Protein AF-A0A8H3Z2B2-F1 (afdb_monomer)

Sequence (474 aa):
MAYKPALVVVDFQDDFCPPTGSLAVTDGRAIAPTVNALLSLPFILKIATKDWHPRDHISFASNHPPPNNTPFTSVITIKNPLNPLEEQTTRLWPDHCIQDTKGAELVPEMDQSKIDVVIKKGMDKRVEMYSAFADPFLEPSVSKSRLEAILKEKGITHVFCVGLAMDYCVKATALDAAKAGFKTYVVSEGTKAVDASAWSAVEADLKREGVQMIGLDSTEVDEFEFRVCPAFREKPQPKEETSEEPVKMMGEGSDLQDDPTIEITRINGTHILLYNKFCISKSQLMIVTANSYHRQYDPLDGDDLEAARIVLCSLTSPHFIFFNGGVTAGASRKHKHLQVLRTPKDSTNLLVNKHTTKEFPKLPYKYFSVDFADQAQPSKELLLKTYQNLLGRCEGLVSGKQGESVPHDVILTKHWMVVIPRSKRNFEGSSDVNAAGMVGMIWLKHDEEVDKWKELGPARVLRQLGVSNGNETG

InterPro domains:
  IPR000868 Isochorismatase-like domain [PF00857] (6-214)
  IPR019200 ATP adenylyltransferase, C-terminal [PF09830] (361-467)
  IPR036265 HIT-like superfamily [SSF54197] (260-344)
  IPR036380 Isochorismatase-like superfamily [G3DSA:3.40.50.850] (2-220)
  IPR036380 Isochorismatase-like superfamily [SSF52499] (4-218)
  IPR045759 Ap4A phosphorylase 1/2, N-terminal domain [PF19327] (223-347)
  IPR052347 Isochorismatase Family Nicotinamidases [PTHR11080] (4-219)

Organism: Venturia inaequalis (NCBI:txid5025)

Nearest PDB structures (foldseek):
  3r2j-assembly2_C  TM=9.648E-01  e=4.404E-21  Leishmania infantum
  3v8e-assembly5_E  TM=9.233E-01  e=2.022E-21  Saccharomyces cerevisiae S288C
  2h0r-assembly1_A  TM=9.171E-01  e=4.148E-21  Saccharomyces cerevisiae
  3hb7-assembly1_B  TM=8.803E-01  e=8.513E-12  Alkaliphilus metalliredigens QYMF
  3hb7-assembly4_D  TM=8.445E-01  e=4.149E-12  Alkaliphilus metalliredigens QYMF

Mean predicted aligned error: 13.83 Å

Secondary structure (DSSP, 8-state):
----EEEEEE--BGGGSTTT-TTPPTTGGGGHHHHHHHHHS--SEEEEEEE-B-TT-TTBGGGS-TTS--TTT-EEEEEPSS-TT-EEEEE-B-S-SBTTSGGGSBPTTS-GGG-SEEEEE---TTS---SSSB-S--TT-S-B-SHHHHHHHTT--EEEEEEE-IIIIIHHHHHHHHHTT-EEEEEEEEEE-SSGGGHHHHHHHHHHTTPEEE-TTSTTTS--EEEE-GGGSS-------S-SSPPPBSSTT--SB--TTSEEEEETTTEEEEE-TT-SSTT-EEEEESSTT-BTTSPP-HHHHHHHHHHHHH-SS-EEEEEEESGGGT---SB-EEEEEEPPTT-TTSGGG---SS-----SB--EEEE-TT-SS--HHHHHHHHHHHHHTTBTTBPPPTTSPPSEEEEE-SSEEEEEEBS-S--TT-PPP-HHHHTTEEEES-HHHHHHHHHH-HHHHHHHHB-B------

Solvent-accessible surface area (backbone atoms only — not comparable to full-atom values): 25687 Å² total; per-residue (Å²): 131,75,92,30,42,28,39,37,37,25,34,52,22,32,10,37,16,64,95,80,22,64,57,45,20,74,71,39,63,72,21,33,68,46,47,39,54,56,58,71,45,91,52,81,40,33,33,37,37,29,53,36,19,48,92,74,22,64,43,25,12,87,73,40,65,80,87,60,31,40,52,87,71,24,64,48,75,43,51,39,94,81,27,76,91,43,70,47,77,42,68,19,30,57,72,51,20,34,62,98,40,72,38,34,34,67,40,84,77,44,65,64,90,58,48,76,44,78,47,71,33,38,58,56,38,78,51,64,35,59,22,60,45,35,26,88,49,78,74,58,52,88,49,69,47,61,50,63,58,53,41,55,75,71,55,49,40,31,40,37,35,29,27,33,30,38,76,44,28,33,41,41,30,41,53,51,41,28,74,74,69,30,53,25,34,35,34,56,66,21,42,39,33,75,56,71,87,48,49,70,59,47,54,53,51,37,49,73,64,66,28,44,81,39,55,80,88,31,42,89,72,60,88,73,48,78,44,70,38,61,77,62,66,57,72,84,59,82,68,87,56,94,58,96,68,80,86,53,46,66,35,75,78,32,80,44,71,56,54,77,89,40,53,74,46,73,40,95,82,53,28,36,35,28,54,42,91,84,48,96,44,102,75,25,30,31,44,30,51,60,58,26,76,45,39,25,29,53,71,87,47,54,66,56,50,37,46,52,48,53,53,57,71,70,46,89,66,68,50,37,35,36,31,30,25,22,60,40,11,34,36,89,60,53,39,28,54,36,38,36,39,68,46,60,88,85,45,70,84,30,62,80,51,54,87,65,84,87,76,78,79,88,60,66,29,44,69,38,73,48,71,55,49,92,40,71,70,72,51,47,66,55,50,39,54,48,50,53,54,40,52,57,69,34,56,87,73,42,86,52,54,93,97,42,45,54,26,21,21,34,42,39,46,58,37,35,41,40,34,31,37,24,65,27,22,51,58,93,96,54,58,60,41,31,38,59,27,72,48,34,50,34,61,33,46,45,70,68,53,54,51,52,38,62,73,68,17,53,46,56,51,48,22,63,24,24,36,62,65,75,73,81,82,135

Radius of gyration: 28.65 Å; Cα contacts (8 Å, |Δi|>4): 1013; chains: 1; bounding box: 78×40×82 Å

pLDDT: mean 88.06, std 13.84, range [28.42, 98.81]

Foldseek 3Di:
DDAAEEEEAEAQFQLCDPDPRQLHFVCQVQLLVVLQVLLPAPHLAYEYEWEEEAPCAPQALVNDDPPQRDAPPHKDKAADPVHNVDIDIDGHHHDALYHPDRRRDRDPSHPCVSHPYYKYDSYPRRFDDLASAFTPDVVPTPDGICVLVVCVVSVHQEYEYAHDALLTNRLNNQLVCLVSRHQYEYAPSRHHHSDPVCVVVSCVVCVVSNYYYDHCLFLSSDDFAEDADQLVVDDDDPPPPVDPDDFDALDPQFPHGDDVVFWDDDDPVQWTKGADPSDPDRRKIKTFGSPQPDFLQAADDLSNVNSLLVVQVPDPAWKKKKGWRDVLQPDPTTGHMIMIDGQDPPCCRFQSNDPDDDDGDDQQFDKDKDWPHPQLGDHSVRRRVRSVVRQVVLPPLEDDDVPGRQGWMWMDHSTMIMIFGFHGQFPPPFHGQHNSVLRRHHYGNDPVNVVVCVVCRVSNRSCNGTGGPDDDDD

Structure (mmCIF, N/CA/C/O backbone):
data_AF-A0A8H3Z2B2-F1
#
_entry.id   AF-A0A8H3Z2B2-F1
#
loop_
_atom_site.group_PDB
_atom_site.id
_atom_site.type_symbol
_atom_site.label_atom_id
_atom_site.label_alt_id
_atom_site.label_comp_id
_atom_site.label_asym_id
_atom_site.label_entity_id
_atom_site.label_seq_id
_atom_site.pdbx_PDB_ins_code
_atom_site.Cartn_x
_atom_site.Cartn_y
_atom_site.Cartn_z
_atom_site.occupancy
_atom_site.B_iso_or_equiv
_atom_site.auth_seq_id
_atom_site.auth_comp_id
_atom_site.auth_asym_id
_atom_site.auth_atom_id
_atom_site.pdbx_PDB_model_num
ATOM 1 N N . MET A 1 1 ? -14.251 8.085 -11.762 1.00 48.53 1 MET A N 1
ATOM 2 C CA . MET A 1 1 ? -14.398 6.610 -11.845 1.00 48.53 1 MET A CA 1
ATOM 3 C C . MET A 1 1 ? -13.982 5.995 -10.516 1.00 48.53 1 MET A C 1
ATOM 5 O O . MET A 1 1 ? -13.206 6.625 -9.808 1.00 48.53 1 MET A O 1
ATOM 9 N N . ALA A 1 2 ? -14.485 4.807 -10.165 1.00 66.19 2 ALA A N 1
ATOM 10 C CA . ALA A 1 2 ? -14.041 4.094 -8.964 1.00 66.19 2 ALA A CA 1
ATOM 11 C C . ALA A 1 2 ? -12.543 3.734 -9.052 1.00 66.19 2 ALA A C 1
ATOM 13 O O . ALA A 1 2 ? -12.037 3.426 -10.134 1.00 66.19 2 ALA A O 1
ATOM 14 N N . TYR A 1 3 ? -11.840 3.795 -7.921 1.00 74.38 3 TYR A N 1
ATOM 15 C CA . TYR A 1 3 ? -10.429 3.421 -7.823 1.00 74.38 3 TYR A CA 1
ATOM 16 C C . TYR A 1 3 ? -10.264 1.926 -8.135 1.00 74.38 3 TYR A C 1
ATOM 18 O O . TYR A 1 3 ? -10.911 1.084 -7.517 1.00 74.38 3 TYR A O 1
ATOM 26 N N . LYS A 1 4 ? -9.447 1.616 -9.143 1.00 78.31 4 LYS A N 1
ATOM 27 C CA . LYS A 1 4 ? -9.146 0.263 -9.621 1.00 78.31 4 LYS A CA 1
ATOM 28 C C . LYS A 1 4 ? -7.664 0.213 -9.990 1.00 78.31 4 LYS A C 1
ATOM 30 O O . LYS A 1 4 ? -7.321 0.632 -11.099 1.00 78.31 4 LYS A O 1
ATOM 35 N N . PRO A 1 5 ? -6.791 -0.199 -9.061 1.00 87.12 5 PRO A N 1
ATOM 36 C CA . PRO A 1 5 ? -5.353 -0.120 -9.258 1.00 87.12 5 PRO A CA 1
ATOM 37 C C . PRO A 1 5 ? -4.788 -1.379 -9.921 1.00 87.12 5 PRO A C 1
ATOM 39 O O . PRO A 1 5 ? -5.235 -2.496 -9.647 1.00 87.12 5 PRO A O 1
ATOM 42 N N . ALA A 1 6 ? -3.766 -1.190 -10.750 1.00 96.50 6 ALA A N 1
ATOM 43 C CA . ALA A 1 6 ? -2.903 -2.250 -11.252 1.00 96.50 6 ALA A CA 1
ATOM 44 C C . ALA A 1 6 ? -1.445 -1.988 -10.869 1.00 96.50 6 ALA A C 1
ATOM 46 O O . ALA A 1 6 ? -1.002 -0.838 -10.869 1.00 96.50 6 ALA A O 1
ATOM 47 N N . LEU A 1 7 ? -0.705 -3.059 -10.596 1.00 98.38 7 LEU A N 1
ATOM 48 C CA . LEU A 1 7 ? 0.743 -3.037 -10.416 1.00 98.38 7 LEU A CA 1
ATOM 49 C C . LEU A 1 7 ? 1.412 -3.584 -11.677 1.00 98.38 7 LEU A C 1
ATOM 51 O O . LEU A 1 7 ? 1.053 -4.664 -12.148 1.00 98.38 7 LEU A O 1
ATOM 55 N N . VAL A 1 8 ? 2.396 -2.860 -12.197 1.00 98.81 8 VAL A N 1
ATOM 56 C CA . VAL A 1 8 ? 3.234 -3.266 -13.326 1.00 98.81 8 VAL A CA 1
ATOM 57 C C . VAL A 1 8 ? 4.678 -3.350 -12.838 1.00 98.81 8 VAL A C 1
ATOM 59 O O . VAL A 1 8 ? 5.310 -2.332 -12.553 1.00 98.81 8 VAL A O 1
ATOM 62 N N . VAL A 1 9 ? 5.188 -4.575 -12.721 1.00 98.81 9 VAL A N 1
ATOM 63 C CA . VAL A 1 9 ? 6.592 -4.860 -12.414 1.00 98.81 9 VAL A CA 1
ATOM 64 C C . VAL A 1 9 ? 7.359 -4.936 -13.727 1.00 98.81 9 VAL A C 1
ATOM 66 O O . VAL A 1 9 ? 7.227 -5.897 -14.486 1.00 98.81 9 VAL A O 1
ATOM 69 N N . VAL A 1 10 ? 8.126 -3.892 -14.007 1.00 98.81 10 VAL A N 1
ATOM 70 C CA . VAL A 1 10 ? 8.824 -3.689 -15.269 1.00 98.81 10 VAL A CA 1
ATOM 71 C C . VAL A 1 10 ? 10.164 -4.416 -15.253 1.00 98.81 10 VAL A C 1
ATOM 73 O O . VAL A 1 10 ? 11.015 -4.124 -14.421 1.00 98.81 10 VAL A O 1
ATOM 76 N N . ASP A 1 11 ? 10.326 -5.378 -16.156 1.00 98.38 11 ASP A N 1
ATOM 77 C CA . ASP A 1 11 ? 11.598 -5.999 -16.550 1.00 98.38 11 ASP A CA 1
ATOM 78 C C . ASP A 1 11 ? 12.517 -6.404 -15.382 1.00 98.38 11 ASP A C 1
ATOM 80 O O . ASP A 1 11 ? 13.736 -6.248 -15.431 1.00 98.38 11 ASP A O 1
ATOM 84 N N . PHE A 1 12 ? 11.952 -6.954 -14.301 1.00 98.31 12 PHE A N 1
ATOM 85 C CA . PHE A 1 12 ? 12.751 -7.425 -13.166 1.00 98.31 12 PHE A CA 1
ATOM 86 C C . PHE A 1 12 ? 13.373 -8.798 -13.475 1.00 98.31 12 PHE A C 1
ATOM 88 O O . PHE A 1 12 ? 12.944 -9.837 -12.965 1.00 98.31 12 PHE A O 1
ATOM 95 N N . GLN A 1 13 ? 14.341 -8.790 -14.395 1.00 98.50 13 GLN A N 1
ATOM 96 C CA . GLN A 1 13 ? 14.963 -9.965 -15.008 1.00 98.50 13 GLN A CA 1
ATOM 97 C C . GLN A 1 13 ? 16.426 -10.147 -14.587 1.00 98.50 13 GLN A C 1
ATOM 99 O O . GLN A 1 13 ? 17.079 -9.211 -14.116 1.00 98.50 13 GLN A O 1
ATOM 104 N N . ASP A 1 14 ? 16.938 -11.366 -14.771 1.00 97.81 14 ASP A N 1
ATOM 105 C CA . ASP A 1 14 ? 18.294 -11.761 -14.371 1.00 97.81 14 ASP A CA 1
ATOM 106 C C . ASP A 1 14 ? 19.390 -10.914 -15.047 1.00 97.81 14 ASP A C 1
ATOM 108 O O . ASP A 1 14 ? 20.342 -10.524 -14.370 1.00 97.81 14 ASP A O 1
ATOM 112 N N . ASP A 1 15 ? 19.259 -10.567 -16.335 1.00 98.25 15 ASP A N 1
ATOM 113 C CA . ASP A 1 15 ? 20.273 -9.771 -17.049 1.00 98.25 15 ASP A CA 1
ATOM 114 C C . ASP A 1 15 ? 20.397 -8.330 -16.550 1.00 98.25 15 ASP A C 1
ATOM 116 O O . ASP A 1 15 ? 21.468 -7.735 -16.667 1.00 98.25 15 ASP A O 1
ATOM 120 N N . PHE A 1 16 ? 19.351 -7.795 -15.922 1.00 98.12 16 PHE A N 1
ATOM 121 C CA . PHE A 1 16 ? 19.383 -6.476 -15.290 1.00 98.12 16 PHE A CA 1
ATOM 122 C C . PHE A 1 16 ? 19.905 -6.514 -13.853 1.00 98.12 16 PHE A C 1
ATOM 124 O O . PHE A 1 16 ? 19.985 -5.474 -13.196 1.00 98.12 16 PHE A O 1
ATOM 131 N N . CYS A 1 17 ? 20.285 -7.686 -13.340 1.00 96.81 17 CYS A N 1
ATOM 132 C CA . CYS A 1 17 ? 20.610 -7.874 -11.935 1.00 96.81 17 CYS A CA 1
ATOM 133 C C . CYS A 1 17 ? 22.040 -8.404 -11.716 1.00 96.81 17 CYS A C 1
ATOM 135 O O . CYS A 1 17 ? 22.449 -9.398 -12.324 1.00 96.81 17 CYS A O 1
ATOM 137 N N . PRO A 1 18 ? 22.812 -7.823 -10.776 1.00 92.19 18 PRO A N 1
ATOM 138 C CA . PRO A 1 18 ? 24.098 -8.386 -10.382 1.00 92.19 18 PRO A CA 1
ATOM 139 C C . PRO A 1 18 ? 23.914 -9.751 -9.686 1.00 92.19 18 PRO A C 1
ATOM 141 O O . PRO A 1 18 ? 22.824 -10.054 -9.197 1.00 92.19 18 PRO A O 1
ATOM 144 N N . PRO A 1 19 ? 24.964 -10.587 -9.595 1.00 90.62 19 PRO A N 1
ATOM 145 C CA . PRO A 1 19 ? 26.317 -10.339 -10.097 1.00 90.62 19 PRO A CA 1
ATOM 146 C C . PRO A 1 19 ? 26.549 -10.791 -11.547 1.00 90.62 19 PRO A C 1
ATOM 148 O O . PRO A 1 19 ? 27.609 -10.510 -12.092 1.00 90.62 19 PRO A O 1
ATOM 151 N N . THR A 1 20 ? 25.608 -11.517 -12.160 1.00 89.88 20 THR A N 1
ATOM 152 C CA . THR A 1 20 ? 25.831 -12.195 -13.452 1.00 89.88 20 THR A CA 1
ATOM 153 C C . THR A 1 20 ? 25.128 -11.557 -14.644 1.00 89.88 20 THR A C 1
ATOM 155 O O . THR A 1 20 ? 25.368 -12.004 -15.761 1.00 89.88 20 THR A O 1
ATOM 158 N N . GLY A 1 21 ? 24.245 -10.580 -14.432 1.00 95.69 21 GLY A N 1
ATOM 159 C CA . GLY A 1 21 ? 23.485 -9.974 -15.518 1.00 95.69 21 GLY A CA 1
ATOM 160 C C . GLY A 1 21 ? 24.352 -9.174 -16.491 1.00 95.69 21 GLY A C 1
ATOM 161 O O . GLY A 1 21 ? 25.224 -8.409 -16.069 1.00 95.69 21 GLY A O 1
ATOM 162 N N . SER A 1 22 ? 24.122 -9.345 -17.795 1.00 96.75 22 SER A N 1
ATOM 163 C CA . SER A 1 22 ? 24.912 -8.681 -18.845 1.00 96.75 22 SER A CA 1
ATOM 164 C C . SER A 1 22 ? 24.684 -7.168 -18.938 1.00 96.75 22 SER A C 1
ATOM 166 O O . SER A 1 22 ? 25.553 -6.447 -19.434 1.00 96.75 22 SER A O 1
ATOM 168 N N . LEU A 1 23 ? 23.551 -6.681 -18.426 1.00 96.69 23 LEU A N 1
ATOM 169 C CA . LEU A 1 23 ? 23.176 -5.272 -18.321 1.00 96.69 23 LEU A CA 1
ATOM 170 C C . LEU A 1 23 ? 22.793 -4.935 -16.868 1.00 96.69 23 LEU A C 1
ATOM 172 O O . LEU A 1 23 ? 21.789 -4.279 -16.598 1.00 96.69 23 LEU A O 1
ATOM 176 N N . ALA A 1 24 ? 23.585 -5.428 -15.913 1.00 95.94 24 ALA A N 1
ATOM 177 C CA . ALA A 1 24 ? 23.285 -5.301 -14.494 1.00 95.94 24 ALA A CA 1
ATOM 178 C C . ALA A 1 24 ? 23.166 -3.837 -14.036 1.00 95.94 24 ALA A C 1
ATOM 180 O O . ALA A 1 24 ? 24.108 -3.049 -14.132 1.00 95.94 24 ALA A O 1
ATOM 181 N N . VAL A 1 25 ? 22.014 -3.510 -13.453 1.00 95.69 25 VAL A N 1
ATOM 182 C CA . VAL A 1 25 ? 21.770 -2.267 -12.727 1.00 95.69 25 VAL A CA 1
ATOM 183 C C . VAL A 1 25 ? 22.363 -2.394 -11.326 1.00 95.69 25 VAL A C 1
ATOM 185 O O . VAL A 1 25 ? 22.123 -3.386 -10.630 1.00 95.69 25 VAL A O 1
ATOM 188 N N . THR A 1 26 ? 23.122 -1.389 -10.886 1.00 93.25 26 THR A N 1
ATOM 189 C CA . THR A 1 26 ? 23.714 -1.364 -9.540 1.00 93.25 26 THR A CA 1
ATOM 190 C C . THR A 1 26 ? 22.639 -1.577 -8.472 1.00 93.25 26 THR A C 1
ATOM 192 O O . THR A 1 26 ? 21.623 -0.882 -8.449 1.00 93.25 26 THR A O 1
ATOM 195 N N . ASP A 1 27 ? 22.856 -2.566 -7.601 1.00 92.12 27 ASP A N 1
ATOM 196 C CA . ASP A 1 27 ? 21.912 -3.007 -6.564 1.00 92.12 27 ASP A CA 1
ATOM 197 C C . ASP A 1 27 ? 20.507 -3.377 -7.078 1.00 92.12 27 ASP A C 1
ATOM 199 O O . ASP A 1 27 ? 19.537 -3.331 -6.321 1.00 92.12 27 ASP A O 1
ATOM 203 N N . GLY A 1 28 ? 20.374 -3.789 -8.345 1.00 93.56 28 GLY A N 1
ATOM 204 C CA . GLY A 1 28 ? 19.081 -4.095 -8.970 1.00 93.56 28 GLY A CA 1
ATOM 205 C C . GLY A 1 28 ? 18.236 -5.108 -8.189 1.00 93.56 28 GLY A C 1
ATOM 206 O O . GLY A 1 28 ? 17.037 -4.911 -8.030 1.00 93.56 28 GLY A O 1
ATOM 207 N N . ARG A 1 29 ? 18.852 -6.139 -7.588 1.00 95.75 29 ARG A N 1
ATOM 208 C CA . ARG A 1 29 ? 18.136 -7.140 -6.765 1.00 95.75 29 ARG A CA 1
ATOM 209 C C . ARG A 1 29 ? 17.575 -6.583 -5.454 1.00 95.75 29 ARG A C 1
ATOM 211 O O . ARG A 1 29 ? 16.653 -7.172 -4.894 1.00 95.75 29 ARG A O 1
ATOM 218 N N . ALA A 1 30 ? 18.092 -5.457 -4.960 1.00 92.62 30 ALA A N 1
ATOM 219 C CA . ALA A 1 30 ? 17.676 -4.883 -3.680 1.00 92.62 30 ALA A CA 1
ATOM 220 C C . ALA A 1 30 ? 16.220 -4.387 -3.684 1.00 92.62 30 ALA A C 1
ATOM 222 O O . ALA A 1 30 ? 15.661 -4.157 -2.615 1.00 92.62 30 ALA A O 1
ATOM 223 N N . ILE A 1 31 ? 15.585 -4.259 -4.857 1.00 95.50 31 ILE A N 1
ATOM 224 C CA . ILE A 1 31 ? 14.167 -3.886 -4.964 1.00 95.50 31 ILE A CA 1
ATOM 225 C C . ILE A 1 31 ? 13.216 -5.052 -4.648 1.00 95.50 31 ILE A C 1
ATOM 227 O O . ILE A 1 31 ? 12.028 -4.813 -4.434 1.00 95.50 31 ILE A O 1
ATO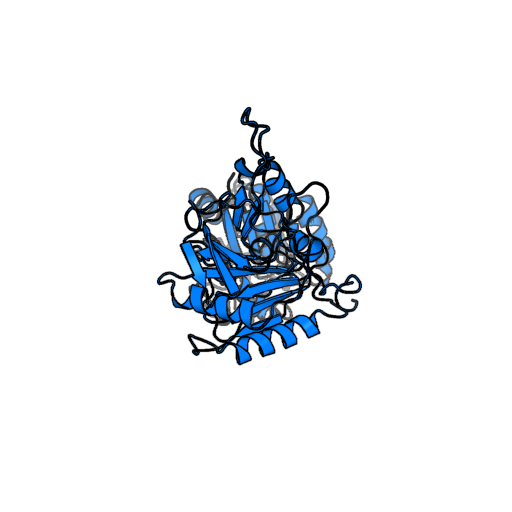M 231 N N . ALA A 1 32 ? 13.698 -6.303 -4.598 1.00 94.50 32 ALA A N 1
ATOM 232 C CA . ALA A 1 32 ? 12.845 -7.485 -4.432 1.00 94.50 32 ALA A CA 1
ATOM 233 C C . ALA A 1 32 ? 11.934 -7.441 -3.189 1.00 94.50 32 ALA A C 1
ATOM 235 O O . ALA A 1 32 ? 10.745 -7.731 -3.339 1.00 94.50 32 ALA A O 1
ATOM 236 N N . PRO A 1 33 ? 12.397 -7.031 -1.987 1.00 84.19 33 PRO A N 1
ATOM 237 C CA . PRO A 1 33 ? 11.516 -6.907 -0.826 1.00 84.19 33 PRO A CA 1
ATOM 238 C C . PRO A 1 33 ? 10.364 -5.921 -1.056 1.00 84.19 33 PRO A C 1
ATOM 240 O O . PRO A 1 33 ? 9.224 -6.227 -0.712 1.00 84.19 33 PRO A O 1
ATOM 243 N N . THR A 1 34 ? 10.637 -4.773 -1.682 1.00 82.00 34 THR A N 1
ATOM 244 C CA . THR A 1 34 ? 9.619 -3.763 -2.011 1.00 82.00 34 THR A CA 1
ATOM 245 C C . THR A 1 34 ? 8.634 -4.285 -3.053 1.00 82.00 34 THR A C 1
ATOM 247 O O . THR A 1 34 ? 7.423 -4.176 -2.868 1.00 82.00 34 THR A O 1
ATOM 250 N N . VAL A 1 35 ? 9.136 -4.895 -4.130 1.00 93.62 35 VAL A N 1
ATOM 251 C CA . VAL A 1 35 ? 8.299 -5.495 -5.180 1.00 93.62 35 VAL A CA 1
ATOM 252 C C . VAL A 1 35 ? 7.391 -6.573 -4.588 1.00 93.62 35 VAL A C 1
ATOM 254 O O . VAL A 1 35 ? 6.190 -6.564 -4.845 1.00 93.62 35 VAL A O 1
ATOM 257 N N . ASN A 1 36 ? 7.915 -7.450 -3.730 1.00 88.19 36 ASN A N 1
ATOM 258 C CA . ASN A 1 36 ? 7.120 -8.488 -3.072 1.00 88.19 36 ASN A CA 1
ATOM 259 C C . ASN A 1 36 ? 6.098 -7.912 -2.087 1.00 88.19 36 ASN A C 1
ATOM 261 O O . ASN A 1 36 ? 4.973 -8.411 -2.014 1.00 88.19 36 ASN A O 1
ATOM 265 N N . ALA A 1 37 ? 6.446 -6.843 -1.364 1.00 72.50 37 ALA A N 1
ATOM 266 C CA . ALA A 1 37 ? 5.492 -6.140 -0.515 1.00 72.50 37 ALA A CA 1
ATOM 267 C C . ALA A 1 37 ? 4.318 -5.606 -1.348 1.00 72.50 37 ALA A C 1
ATOM 269 O O . ALA A 1 37 ? 3.168 -5.873 -1.009 1.00 72.50 37 ALA A O 1
ATOM 270 N N . LEU A 1 38 ? 4.587 -4.959 -2.484 1.00 78.00 38 LEU A N 1
ATOM 271 C CA . LEU A 1 38 ? 3.549 -4.479 -3.402 1.00 78.00 38 LEU A CA 1
ATOM 272 C C . LEU A 1 38 ? 2.744 -5.629 -4.028 1.00 78.00 38 LEU A C 1
ATOM 274 O O . LEU A 1 38 ? 1.522 -5.548 -4.115 1.00 78.00 38 LEU A O 1
ATOM 278 N N . LEU A 1 39 ? 3.384 -6.736 -4.409 1.00 83.44 39 LEU A N 1
ATOM 279 C CA . LEU A 1 39 ? 2.694 -7.927 -4.924 1.00 83.44 39 LEU A CA 1
ATOM 280 C C . LEU A 1 39 ? 1.762 -8.570 -3.889 1.00 83.44 39 LEU A C 1
ATOM 282 O O . LEU A 1 39 ? 0.787 -9.226 -4.268 1.00 83.44 39 LEU A O 1
ATOM 286 N N . SER A 1 40 ? 2.018 -8.377 -2.594 1.00 78.56 40 SER A N 1
ATOM 287 C CA . SER A 1 40 ? 1.126 -8.832 -1.523 1.00 78.56 40 SER A CA 1
ATOM 288 C C . SER A 1 40 ? -0.134 -7.970 -1.376 1.00 78.56 40 SER A C 1
ATOM 290 O O . SER A 1 40 ? -1.130 -8.440 -0.825 1.00 78.56 40 SER A O 1
ATOM 292 N N . LEU A 1 41 ? -0.125 -6.748 -1.920 1.00 70.69 41 LEU A N 1
ATOM 293 C CA . LEU A 1 41 ? -1.249 -5.823 -1.848 1.00 70.69 41 LEU A CA 1
ATOM 294 C C . LEU A 1 41 ? -2.377 -6.210 -2.823 1.00 70.69 41 LEU A C 1
ATOM 296 O O . LEU A 1 41 ? -2.146 -6.883 -3.836 1.00 70.69 41 LEU A O 1
ATOM 300 N N . PRO A 1 42 ? -3.618 -5.800 -2.537 1.00 73.06 42 PRO A N 1
ATOM 301 C CA . PRO A 1 42 ? -4.826 -6.168 -3.285 1.00 73.06 42 PRO A CA 1
ATOM 302 C C . PRO A 1 42 ? -5.015 -5.380 -4.598 1.00 73.06 42 PRO A C 1
ATOM 304 O O . PRO A 1 42 ? -6.096 -4.879 -4.900 1.00 73.06 42 PRO A O 1
ATOM 307 N N . PHE A 1 43 ? -3.975 -5.293 -5.430 1.00 77.06 43 PHE A N 1
ATOM 308 C CA . PHE A 1 43 ? -4.131 -4.793 -6.797 1.00 77.06 43 PHE A CA 1
ATOM 309 C C . PHE A 1 43 ? -5.135 -5.652 -7.576 1.00 77.06 43 PHE A C 1
ATOM 311 O O . PHE A 1 43 ? -5.078 -6.880 -7.516 1.00 77.06 43 PHE A O 1
ATOM 318 N N . ILE A 1 44 ? -6.021 -5.005 -8.341 1.00 82.31 44 ILE A N 1
ATOM 319 C CA . ILE A 1 44 ? -7.011 -5.683 -9.199 1.00 82.31 44 ILE A CA 1
ATOM 320 C C . ILE A 1 44 ? -6.317 -6.495 -10.294 1.00 82.31 44 ILE A C 1
ATOM 322 O O . ILE A 1 44 ? -6.873 -7.473 -10.794 1.00 82.31 44 ILE A O 1
ATOM 326 N N . LEU A 1 45 ? -5.122 -6.055 -10.688 1.00 92.81 45 LEU A N 1
ATOM 327 C CA . LEU A 1 45 ? -4.309 -6.708 -11.693 1.00 92.81 45 LEU A CA 1
ATOM 328 C C . LEU A 1 45 ? -2.820 -6.509 -11.391 1.00 92.81 45 LEU A C 1
ATOM 330 O O . LEU A 1 45 ? -2.380 -5.382 -11.151 1.00 92.81 45 LEU A O 1
ATOM 334 N N . LYS A 1 46 ? -2.046 -7.591 -11.438 1.00 97.50 46 LYS A N 1
ATOM 335 C CA . LYS A 1 46 ? -0.592 -7.608 -11.244 1.00 97.50 46 LYS A CA 1
ATOM 336 C C . LYS A 1 46 ? 0.068 -8.154 -12.498 1.00 97.50 46 LYS A C 1
ATOM 338 O O . LYS A 1 46 ? -0.153 -9.299 -12.891 1.00 97.50 46 LYS A O 1
ATOM 343 N N . ILE A 1 47 ? 0.869 -7.319 -13.139 1.00 98.75 47 ILE A N 1
ATOM 344 C CA . ILE A 1 47 ? 1.518 -7.621 -14.411 1.00 98.75 47 ILE A CA 1
ATOM 345 C C . ILE A 1 47 ? 3.024 -7.599 -14.202 1.00 98.75 47 ILE A C 1
ATOM 347 O O . ILE A 1 47 ? 3.542 -6.679 -13.576 1.00 98.75 47 ILE A O 1
ATOM 351 N N . ALA A 1 48 ? 3.725 -8.576 -14.767 1.00 98.75 48 ALA A N 1
ATOM 352 C CA . ALA A 1 48 ? 5.164 -8.481 -14.982 1.00 98.75 48 ALA A CA 1
ATOM 353 C C . ALA A 1 48 ? 5.445 -8.233 -16.466 1.00 98.75 48 ALA A C 1
ATOM 355 O O . ALA A 1 48 ? 4.749 -8.770 -17.335 1.00 98.75 48 ALA A O 1
ATOM 356 N N . THR A 1 49 ? 6.474 -7.452 -16.772 1.00 98.75 49 THR A N 1
ATOM 357 C CA . THR A 1 49 ? 6.974 -7.292 -18.141 1.00 98.75 49 THR A CA 1
ATOM 358 C C . THR A 1 49 ? 8.348 -7.920 -18.284 1.00 98.75 49 THR A C 1
ATOM 360 O O . THR A 1 49 ? 9.053 -8.141 -17.298 1.00 98.75 49 THR A O 1
ATOM 363 N N . LYS A 1 50 ? 8.684 -8.287 -19.517 1.00 98.62 50 LYS A N 1
ATOM 364 C CA . LYS A 1 50 ? 9.963 -8.885 -19.867 1.00 98.62 50 LYS A CA 1
ATOM 365 C C . LYS A 1 50 ? 10.457 -8.315 -21.184 1.00 98.62 50 LYS A C 1
ATOM 367 O O . LYS A 1 50 ? 9.755 -8.451 -22.193 1.00 98.62 50 LYS A O 1
ATOM 372 N N . ASP A 1 51 ? 11.684 -7.818 -21.205 1.00 98.44 51 ASP A N 1
ATOM 373 C CA . ASP A 1 51 ? 12.452 -7.772 -22.440 1.00 98.44 51 ASP A CA 1
ATOM 374 C C . ASP A 1 51 ? 12.683 -9.191 -22.958 1.00 98.44 51 ASP A C 1
ATOM 376 O O . ASP A 1 51 ? 12.932 -10.137 -22.199 1.00 98.44 51 ASP A O 1
ATOM 380 N N . TRP A 1 52 ? 12.482 -9.357 -24.263 1.00 98.50 52 TRP A N 1
ATOM 381 C CA . TRP A 1 52 ? 12.441 -10.660 -24.918 1.00 98.50 52 TRP A CA 1
ATOM 382 C C . TRP A 1 52 ? 13.024 -10.573 -26.332 1.00 98.50 52 TRP A C 1
ATOM 384 O O . TRP A 1 52 ? 12.344 -10.818 -27.335 1.00 98.50 52 TRP A O 1
ATOM 394 N N . HIS A 1 53 ? 14.296 -10.196 -26.414 1.00 98.62 53 HIS A N 1
ATOM 395 C CA . HIS A 1 53 ? 14.941 -9.767 -27.652 1.00 98.62 53 HIS A CA 1
ATOM 396 C C . HIS A 1 53 ? 15.466 -10.927 -28.512 1.00 98.62 53 HIS A C 1
ATOM 398 O O . HIS A 1 53 ? 16.120 -11.840 -27.995 1.00 98.62 53 HIS A O 1
ATOM 404 N N . PRO A 1 54 ? 15.254 -10.912 -29.840 1.00 98.50 54 PRO A N 1
ATOM 405 C CA . PRO A 1 54 ? 15.984 -11.801 -30.740 1.00 98.50 54 PRO A CA 1
ATOM 406 C C . PRO A 1 54 ? 17.489 -11.481 -30.718 1.00 98.50 54 PRO A C 1
ATOM 408 O O . PRO A 1 54 ? 17.896 -10.365 -30.412 1.00 98.50 54 PRO A O 1
ATOM 411 N N . ARG A 1 55 ? 18.340 -12.451 -31.072 1.00 98.19 55 ARG A N 1
ATOM 412 C CA . ARG A 1 55 ? 19.808 -12.265 -31.053 1.00 98.19 55 ARG A CA 1
ATOM 413 C C . ARG A 1 55 ? 20.292 -11.153 -31.987 1.00 98.19 55 ARG A C 1
ATOM 415 O O . ARG A 1 55 ? 21.302 -10.524 -31.708 1.00 98.19 55 ARG A O 1
ATOM 422 N N . ASP A 1 56 ? 19.573 -10.911 -33.078 1.00 98.19 56 ASP A N 1
ATOM 423 C CA . ASP A 1 56 ? 19.881 -9.885 -34.074 1.00 98.19 56 ASP A CA 1
ATOM 424 C C . ASP A 1 56 ? 19.118 -8.564 -33.832 1.00 98.19 56 ASP A C 1
ATOM 426 O O . ASP A 1 56 ? 18.866 -7.813 -34.775 1.00 98.19 56 ASP A O 1
ATOM 430 N N . HIS A 1 57 ? 18.717 -8.283 -32.584 1.00 98.50 57 HIS A N 1
ATOM 431 C CA . HIS A 1 57 ? 18.001 -7.057 -32.226 1.00 98.50 57 HIS A CA 1
ATOM 432 C C . HIS A 1 57 ? 18.849 -5.798 -32.468 1.00 98.50 57 HIS A C 1
ATOM 434 O O . HIS A 1 57 ? 20.035 -5.748 -32.126 1.00 98.50 57 HIS A O 1
ATOM 440 N N . ILE A 1 58 ? 18.224 -4.756 -33.026 1.00 97.31 58 ILE A N 1
ATOM 441 C CA . ILE A 1 58 ? 18.880 -3.503 -33.426 1.00 97.31 58 ILE A CA 1
ATOM 442 C C . ILE A 1 58 ? 19.512 -2.735 -32.262 1.00 97.31 58 ILE A C 1
ATOM 444 O O . ILE A 1 58 ? 20.415 -1.937 -32.491 1.00 97.31 58 ILE A O 1
ATOM 448 N N . SER A 1 59 ? 19.071 -2.956 -31.023 1.00 97.38 59 SER A N 1
ATOM 449 C CA . SER A 1 59 ? 19.639 -2.264 -29.861 1.00 97.38 59 SER A CA 1
ATOM 450 C C . SER A 1 59 ? 20.964 -2.856 -29.377 1.00 97.38 59 SER A C 1
ATOM 452 O O . SER A 1 59 ? 21.666 -2.212 -28.598 1.00 97.38 59 SER A O 1
ATOM 454 N N . PHE A 1 60 ? 21.352 -4.050 -29.835 1.00 98.56 60 PHE A N 1
ATOM 455 C CA . PHE A 1 60 ? 22.587 -4.688 -29.385 1.00 98.56 60 PHE A CA 1
ATOM 456 C C . PHE A 1 60 ? 23.793 -4.182 -30.154 1.00 98.56 60 PHE A C 1
ATOM 458 O O . PHE A 1 60 ? 23.845 -4.253 -31.380 1.00 98.56 60 PHE A O 1
ATOM 465 N N . ALA A 1 61 ? 24.810 -3.737 -29.423 1.00 98.19 61 ALA A N 1
ATOM 466 C CA . ALA A 1 61 ? 26.042 -3.225 -29.997 1.00 98.19 61 ALA A CA 1
ATOM 467 C C . ALA A 1 61 ? 26.776 -4.270 -30.857 1.00 98.19 61 ALA A C 1
ATOM 469 O O . ALA A 1 61 ? 27.380 -3.915 -31.865 1.00 98.19 61 ALA A O 1
ATOM 470 N N . SER A 1 62 ? 26.667 -5.558 -30.516 1.00 97.88 62 SER A N 1
ATOM 471 C CA . SER A 1 62 ? 27.241 -6.675 -31.281 1.00 97.88 62 SER A CA 1
ATOM 472 C C . SER A 1 62 ? 26.711 -6.783 -32.718 1.00 97.88 62 SER A C 1
ATOM 474 O O . SER A 1 62 ? 27.406 -7.319 -33.581 1.00 97.88 62 SER A O 1
ATOM 476 N N . ASN A 1 63 ? 25.525 -6.226 -32.991 1.00 97.88 63 ASN A N 1
ATOM 477 C CA . ASN A 1 63 ? 24.882 -6.232 -34.305 1.00 97.88 63 ASN A CA 1
ATOM 478 C C . ASN A 1 63 ? 25.266 -5.027 -35.182 1.00 97.88 63 ASN A C 1
ATOM 480 O O . ASN A 1 63 ? 24.748 -4.892 -36.293 1.00 97.88 63 ASN A O 1
ATOM 484 N N . HIS A 1 64 ? 26.184 -4.168 -34.722 1.00 97.50 64 HIS A N 1
ATOM 485 C CA . HIS A 1 64 ? 26.646 -2.988 -35.458 1.00 97.50 64 HIS A CA 1
ATOM 486 C C . HIS A 1 64 ? 28.141 -3.056 -35.790 1.00 97.50 64 HIS A C 1
ATOM 488 O O . HIS A 1 64 ? 28.934 -3.606 -35.020 1.00 97.50 64 HIS A O 1
ATOM 494 N N . PRO A 1 65 ? 28.569 -2.486 -36.932 1.00 96.12 65 PRO A N 1
ATOM 495 C CA . PRO A 1 65 ? 29.977 -2.439 -37.295 1.00 96.12 65 PRO A CA 1
ATOM 496 C C . PRO A 1 65 ? 30.747 -1.372 -36.486 1.00 96.12 65 PRO A C 1
ATOM 498 O O . PRO A 1 65 ? 30.213 -0.291 -36.212 1.00 96.12 65 PRO A O 1
ATOM 501 N N . PRO A 1 66 ? 32.032 -1.613 -36.160 1.00 93.62 66 PRO A N 1
ATOM 502 C CA . PRO A 1 66 ? 32.913 -0.583 -35.614 1.00 93.62 66 PRO A CA 1
ATOM 503 C C . PRO A 1 66 ? 33.019 0.648 -36.533 1.00 93.62 66 PRO A C 1
ATOM 505 O O . PRO A 1 66 ? 32.982 0.498 -37.757 1.00 93.62 66 PRO A O 1
ATOM 508 N N . PRO A 1 67 ? 33.205 1.862 -35.978 1.00 92.12 67 PRO A N 1
ATOM 509 C CA . PRO A 1 67 ? 33.430 2.166 -34.557 1.00 92.12 67 PRO A CA 1
ATOM 510 C C . PRO A 1 67 ? 32.145 2.369 -33.728 1.00 92.12 67 PRO A C 1
ATOM 512 O O . PRO A 1 67 ? 32.224 2.552 -32.516 1.00 92.12 67 PRO A O 1
ATOM 515 N N . ASN A 1 68 ? 30.964 2.342 -34.353 1.00 91.81 68 ASN A N 1
ATOM 516 C CA . ASN A 1 68 ? 29.680 2.663 -33.715 1.00 91.81 68 ASN A CA 1
ATOM 517 C C . ASN A 1 68 ? 29.017 1.426 -33.092 1.00 91.81 68 ASN A C 1
ATOM 519 O O . ASN A 1 68 ? 27.849 1.144 -33.344 1.00 91.81 68 ASN A O 1
ATOM 523 N N . ASN A 1 69 ? 29.779 0.662 -32.313 1.00 96.38 69 ASN A N 1
ATOM 524 C CA . ASN A 1 69 ? 29.358 -0.633 -31.782 1.00 96.38 69 ASN A CA 1
ATOM 525 C C . ASN A 1 69 ? 29.823 -0.871 -30.336 1.00 96.38 69 ASN A C 1
ATOM 527 O O . ASN A 1 69 ? 30.053 -2.005 -29.918 1.00 96.38 69 ASN A O 1
ATOM 531 N N . THR A 1 70 ? 29.991 0.204 -29.564 1.00 97.06 70 THR A N 1
ATOM 532 C CA . THR A 1 70 ? 30.412 0.128 -28.162 1.00 97.06 70 THR A CA 1
ATOM 533 C C . THR A 1 70 ? 29.192 0.258 -27.241 1.00 97.06 70 THR A C 1
ATOM 535 O O . THR A 1 70 ? 28.537 1.307 -27.256 1.00 97.06 70 THR A O 1
ATOM 538 N N . PRO A 1 71 ? 28.885 -0.762 -26.412 1.00 95.88 71 PRO A N 1
ATOM 539 C CA . PRO A 1 71 ? 27.816 -0.689 -25.421 1.00 95.88 71 PRO A CA 1
ATOM 540 C C . PRO A 1 71 ? 27.905 0.558 -24.538 1.00 95.88 71 PRO A C 1
ATOM 542 O O . PRO A 1 71 ? 28.996 1.071 -24.278 1.00 95.88 71 PRO A O 1
ATOM 545 N N . PHE A 1 72 ? 26.756 1.039 -24.067 1.00 92.94 72 PHE A N 1
ATOM 546 C CA . PHE A 1 72 ? 26.605 2.206 -23.189 1.00 92.94 72 PHE A CA 1
ATOM 547 C C . PHE A 1 72 ? 27.023 3.551 -23.789 1.00 92.94 72 PHE A C 1
ATOM 549 O O . PHE A 1 72 ? 26.658 4.580 -23.232 1.00 92.94 72 PHE A O 1
ATOM 556 N N . THR A 1 73 ? 27.753 3.595 -24.903 1.00 94.31 73 THR A N 1
ATOM 557 C CA . THR A 1 73 ? 28.334 4.838 -25.442 1.00 94.31 73 THR A CA 1
ATOM 558 C C . THR A 1 73 ? 27.877 5.131 -26.861 1.00 94.31 73 THR A C 1
ATOM 560 O O . THR A 1 73 ? 27.495 6.265 -27.147 1.00 94.31 73 THR A O 1
ATOM 563 N N . SER A 1 74 ? 27.870 4.130 -27.742 1.00 96.88 74 SER A N 1
ATOM 564 C CA . SER A 1 74 ? 27.401 4.300 -29.111 1.00 96.88 74 SER A CA 1
ATOM 565 C C . SER A 1 74 ? 25.896 4.558 -29.151 1.00 96.88 74 SER A C 1
ATOM 567 O O . SER A 1 74 ? 25.120 3.991 -28.379 1.00 96.88 74 SER A O 1
ATOM 569 N N . VAL A 1 75 ? 25.496 5.414 -30.085 1.00 96.75 75 VAL A N 1
ATOM 570 C CA . VAL A 1 75 ? 24.100 5.696 -30.416 1.00 96.75 75 VAL A CA 1
ATOM 571 C C . VAL A 1 75 ? 23.887 5.466 -31.904 1.00 96.75 75 VAL A C 1
ATOM 573 O O . VAL A 1 75 ? 24.802 5.663 -32.705 1.00 96.75 75 VAL A O 1
ATOM 576 N N . ILE A 1 76 ? 22.677 5.066 -32.271 1.00 95.94 76 ILE A N 1
ATOM 577 C CA . ILE A 1 76 ? 22.250 4.897 -33.659 1.00 95.94 76 ILE A CA 1
ATOM 578 C C . ILE A 1 76 ? 20.931 5.627 -33.880 1.00 95.94 76 ILE A C 1
ATOM 580 O O . ILE A 1 76 ? 20.138 5.777 -32.953 1.00 95.94 76 ILE A O 1
ATOM 584 N N . THR A 1 77 ? 20.680 6.037 -35.118 1.00 96.44 77 THR A N 1
ATOM 585 C CA . THR A 1 77 ? 19.375 6.547 -35.541 1.00 96.44 77 THR A CA 1
ATOM 586 C C . THR A 1 77 ? 18.627 5.439 -36.267 1.00 96.44 77 THR A C 1
ATOM 588 O O . THR A 1 77 ? 19.045 4.981 -37.331 1.00 96.44 77 THR A O 1
ATOM 591 N N . ILE A 1 78 ? 17.524 4.998 -35.675 1.00 95.62 78 ILE A N 1
ATOM 592 C CA . ILE A 1 78 ? 16.602 4.026 -36.249 1.00 95.62 78 ILE A CA 1
ATOM 593 C C . ILE A 1 78 ? 15.564 4.802 -37.052 1.00 95.62 78 ILE A C 1
ATOM 595 O O . ILE A 1 78 ? 14.899 5.682 -36.515 1.00 95.62 78 ILE A O 1
ATOM 599 N N . LYS A 1 79 ? 15.399 4.466 -38.332 1.00 96.31 79 LYS A N 1
ATOM 600 C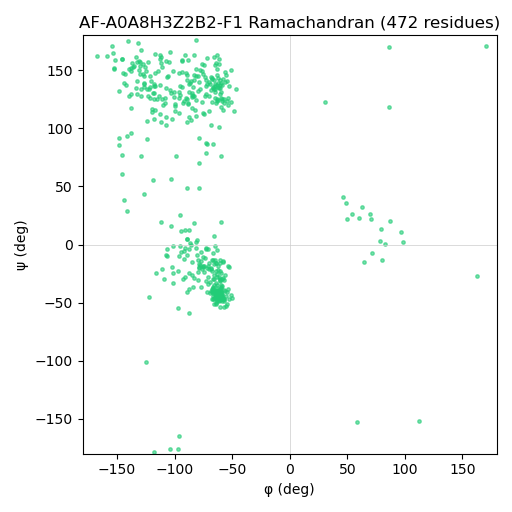 CA . LYS A 1 79 ? 14.262 4.945 -39.128 1.00 96.31 79 LYS A CA 1
ATOM 601 C C . LYS A 1 79 ? 13.088 4.008 -38.936 1.00 96.31 79 LYS A C 1
ATOM 603 O O . LYS A 1 79 ? 13.286 2.791 -38.959 1.00 96.31 79 LYS A O 1
ATOM 608 N N . ASN A 1 80 ? 11.885 4.554 -38.804 1.00 96.56 80 ASN A N 1
ATOM 609 C CA . ASN A 1 80 ? 10.688 3.739 -38.709 1.00 96.56 80 ASN A CA 1
ATOM 610 C C . ASN A 1 80 ? 10.559 2.887 -39.996 1.00 96.56 80 ASN A C 1
ATOM 612 O O . ASN A 1 80 ? 10.447 3.438 -41.098 1.00 96.56 80 ASN A O 1
ATOM 616 N N . PRO A 1 81 ? 10.582 1.543 -39.896 1.00 95.19 81 PRO A N 1
ATOM 617 C CA . PRO A 1 81 ? 10.492 0.643 -41.045 1.00 95.19 81 PRO A CA 1
ATOM 618 C C . PRO A 1 81 ? 9.156 0.732 -41.795 1.00 95.19 81 PRO A C 1
ATOM 620 O O . PRO A 1 81 ? 9.061 0.225 -42.913 1.00 95.19 81 PRO A O 1
ATOM 623 N N . LEU A 1 82 ? 8.130 1.332 -41.190 1.00 96.00 82 LEU A N 1
ATOM 624 C CA . LEU A 1 82 ? 6.805 1.537 -41.774 1.00 96.00 82 LEU A CA 1
ATOM 625 C C . LEU A 1 82 ? 6.589 2.980 -42.258 1.00 96.00 82 LEU A C 1
ATOM 627 O O . LEU A 1 82 ? 5.729 3.202 -43.108 1.00 96.00 82 LEU A O 1
ATOM 631 N N . ASN A 1 83 ? 7.379 3.940 -41.768 1.00 95.12 83 ASN A N 1
ATOM 632 C CA . ASN A 1 83 ? 7.348 5.338 -42.198 1.00 95.12 83 ASN A CA 1
ATOM 633 C C . ASN A 1 83 ? 8.738 5.994 -42.099 1.00 95.12 83 ASN A C 1
ATOM 635 O O . ASN A 1 83 ? 9.072 6.589 -41.080 1.00 95.12 83 ASN A O 1
ATOM 639 N N . PRO A 1 84 ? 9.545 5.976 -43.169 1.00 91.50 84 PRO A N 1
ATOM 640 C CA . PRO A 1 84 ? 10.919 6.480 -43.126 1.00 91.50 84 PRO A CA 1
ATOM 641 C C . PRO A 1 84 ? 11.089 7.981 -42.828 1.00 91.50 84 PRO A C 1
ATOM 643 O O . PRO A 1 84 ? 12.231 8.436 -42.748 1.00 91.50 84 PRO A O 1
ATOM 646 N N . LEU A 1 85 ? 9.997 8.752 -42.730 1.00 93.88 85 LEU A N 1
ATOM 647 C CA . LEU A 1 85 ? 10.014 10.155 -42.300 1.00 93.88 85 LEU A CA 1
ATOM 648 C C . LEU A 1 85 ? 10.146 10.303 -40.781 1.00 93.88 85 LEU A C 1
ATOM 650 O O . LEU A 1 85 ? 10.491 11.381 -40.304 1.00 93.88 85 LEU A O 1
ATOM 654 N N . GLU A 1 86 ? 9.867 9.238 -40.037 1.00 95.62 86 GLU A N 1
ATOM 655 C CA . GLU A 1 86 ? 10.013 9.190 -38.593 1.00 95.62 86 GLU A CA 1
ATOM 656 C C . GLU A 1 86 ? 11.319 8.476 -38.232 1.00 95.62 86 GLU A C 1
ATOM 658 O O . GLU A 1 86 ? 11.631 7.396 -38.745 1.00 95.62 86 GLU A O 1
ATOM 663 N N . GLU A 1 87 ? 12.102 9.082 -37.348 1.00 95.81 87 GLU A N 1
ATOM 664 C CA . GLU A 1 87 ? 13.364 8.523 -36.886 1.00 95.81 87 GLU A CA 1
ATOM 665 C C . GLU A 1 87 ? 13.550 8.743 -35.390 1.00 95.81 87 GLU A C 1
ATOM 667 O O . GLU A 1 87 ? 13.051 9.707 -34.809 1.00 95.81 87 GLU A O 1
ATOM 672 N N . GLN A 1 88 ? 14.274 7.827 -34.760 1.00 94.75 88 GLN A N 1
ATOM 673 C CA . GLN A 1 88 ? 14.547 7.866 -33.337 1.00 94.75 88 GLN A CA 1
ATOM 674 C C . GLN A 1 88 ? 16.001 7.491 -33.076 1.00 94.75 88 GLN A C 1
ATOM 676 O O . GLN A 1 88 ? 16.491 6.456 -33.527 1.00 94.75 88 GLN A O 1
ATOM 681 N N . THR A 1 89 ? 16.690 8.321 -32.302 1.00 95.69 89 THR A N 1
ATOM 682 C CA . THR A 1 89 ? 18.028 7.997 -31.810 1.00 95.69 89 THR A CA 1
ATOM 683 C C . THR A 1 89 ? 17.932 7.164 -30.536 1.00 95.69 89 THR A C 1
ATOM 685 O O . THR A 1 89 ? 17.255 7.560 -29.588 1.00 95.69 89 THR A O 1
ATOM 688 N N . THR A 1 90 ? 18.636 6.033 -30.495 1.00 94.69 90 THR A N 1
ATOM 689 C CA . THR A 1 90 ? 18.739 5.171 -29.309 1.00 94.69 90 THR A CA 1
ATOM 690 C C . THR A 1 90 ? 20.189 4.812 -28.998 1.00 94.69 90 THR A C 1
ATOM 692 O O . THR A 1 90 ? 21.065 4.870 -29.864 1.00 94.69 90 THR A O 1
ATOM 695 N N . ARG A 1 91 ? 20.440 4.449 -27.741 1.00 95.69 91 ARG A N 1
ATOM 696 C CA . ARG A 1 91 ? 21.723 3.943 -27.248 1.00 95.69 91 ARG A CA 1
ATOM 697 C C . ARG A 1 91 ? 21.857 2.459 -27.577 1.00 95.69 91 ARG A C 1
ATOM 699 O O . ARG A 1 91 ? 20.874 1.728 -27.530 1.00 95.69 91 ARG A O 1
ATOM 706 N N . LEU A 1 92 ? 23.079 2.028 -27.879 1.00 97.62 92 LEU A N 1
ATOM 707 C CA . LEU A 1 92 ? 23.404 0.616 -28.033 1.00 97.62 92 LEU A CA 1
ATOM 708 C C . LEU A 1 92 ? 23.775 -0.021 -26.691 1.00 97.62 92 LEU A C 1
ATOM 710 O O . LEU A 1 92 ? 24.537 0.538 -25.894 1.00 97.62 92 LEU A O 1
ATOM 714 N N . TRP A 1 93 ? 23.266 -1.226 -26.480 1.00 98.06 93 TRP A N 1
ATOM 715 C CA . TRP A 1 93 ? 23.382 -2.003 -25.252 1.00 98.06 93 TRP A CA 1
ATOM 716 C C . TRP A 1 93 ? 24.248 -3.248 -25.460 1.00 98.06 93 TRP A C 1
ATOM 718 O O . TRP A 1 93 ? 24.435 -3.683 -26.601 1.00 98.06 93 TRP A O 1
ATOM 728 N N . PRO A 1 94 ? 24.802 -3.841 -24.387 1.00 98.19 94 PRO A N 1
ATOM 729 C CA . PRO A 1 94 ? 25.308 -5.206 -24.481 1.00 98.19 94 PRO A CA 1
ATOM 730 C C . PRO A 1 94 ? 24.155 -6.158 -24.826 1.00 98.19 94 PRO A C 1
ATOM 732 O O . PRO A 1 94 ? 22.992 -5.838 -24.594 1.00 98.19 94 PRO A O 1
ATOM 735 N N . ASP A 1 95 ? 24.464 -7.333 -25.358 1.00 98.62 95 ASP A N 1
ATOM 736 C CA . ASP A 1 95 ? 23.486 -8.405 -25.539 1.00 98.62 95 ASP A CA 1
ATOM 737 C C . ASP A 1 95 ? 22.842 -8.762 -24.190 1.00 98.62 95 ASP A C 1
ATOM 739 O O . ASP A 1 95 ? 23.539 -9.128 -23.240 1.00 98.62 95 ASP A O 1
ATOM 743 N N . HIS A 1 96 ? 21.519 -8.654 -24.091 1.00 98.56 96 HIS A N 1
ATOM 744 C CA . HIS A 1 96 ? 20.771 -8.896 -22.855 1.00 98.56 96 HIS A CA 1
ATOM 745 C C . HIS A 1 96 ? 19.355 -9.378 -23.161 1.00 98.56 96 HIS A C 1
ATOM 747 O O . HIS A 1 96 ? 18.844 -9.172 -24.261 1.00 98.56 96 HIS A O 1
ATOM 753 N N . CYS A 1 97 ? 18.721 -10.036 -22.195 1.00 98.50 97 CYS A N 1
ATOM 754 C CA . CYS A 1 97 ? 17.335 -10.492 -22.250 1.00 98.50 97 CYS A CA 1
ATOM 755 C C . CYS A 1 97 ? 16.999 -11.249 -23.548 1.00 98.50 97 CYS A C 1
ATOM 757 O O . CYS A 1 97 ? 15.888 -11.157 -24.081 1.00 98.50 97 CYS A O 1
ATOM 759 N N . ILE A 1 98 ? 17.971 -12.013 -24.063 1.00 98.75 98 ILE A N 1
ATOM 760 C CA . ILE A 1 98 ? 17.816 -12.787 -25.294 1.00 98.75 98 ILE A CA 1
ATOM 761 C C . ILE A 1 98 ? 16.756 -13.867 -25.073 1.00 98.75 98 ILE A C 1
ATOM 763 O O . ILE A 1 98 ? 16.767 -14.562 -24.053 1.00 98.75 98 ILE A O 1
ATOM 767 N N . GLN A 1 99 ? 15.874 -14.043 -26.056 1.00 98.62 99 GLN A N 1
ATOM 768 C CA . GLN A 1 99 ? 14.819 -15.058 -26.033 1.00 98.62 99 GLN A CA 1
ATOM 769 C C . GLN A 1 99 ? 15.346 -16.433 -25.606 1.00 98.62 99 GLN A C 1
ATOM 771 O O . GLN A 1 99 ? 16.387 -16.896 -26.077 1.00 98.62 99 GLN A O 1
ATOM 776 N N . ASP A 1 100 ? 14.597 -17.067 -24.704 1.00 97.56 100 ASP A N 1
ATOM 777 C CA . ASP A 1 100 ? 14.841 -18.425 -24.205 1.00 97.56 100 ASP A CA 1
ATOM 778 C C . ASP A 1 100 ? 16.197 -18.616 -23.498 1.00 97.56 100 ASP A C 1
ATOM 780 O O . ASP A 1 100 ? 16.703 -19.732 -23.380 1.00 97.56 100 ASP A O 1
ATOM 784 N N . THR A 1 101 ? 16.790 -17.531 -22.993 1.00 98.19 101 THR A N 1
ATOM 785 C CA . THR A 1 101 ? 17.979 -17.582 -22.134 1.00 98.19 101 THR A CA 1
ATOM 786 C C . THR A 1 101 ? 17.625 -17.307 -20.678 1.00 98.19 101 THR A C 1
ATOM 788 O O . THR A 1 101 ? 16.639 -16.632 -20.382 1.00 98.19 101 THR A O 1
ATOM 791 N N . LYS A 1 102 ? 18.483 -17.777 -19.764 1.00 96.81 102 LYS A N 1
ATOM 792 C CA . LYS A 1 102 ? 18.353 -17.496 -18.330 1.00 96.81 102 LYS A CA 1
ATOM 793 C C . LYS A 1 102 ? 18.332 -15.993 -18.031 1.00 96.81 102 LYS A C 1
ATOM 795 O O . LYS A 1 102 ? 17.547 -15.551 -17.210 1.00 96.81 102 LYS A O 1
ATOM 800 N N . GLY A 1 103 ? 19.150 -15.206 -18.730 1.00 97.44 103 GLY A N 1
ATOM 801 C CA . GLY A 1 103 ? 19.208 -13.754 -18.550 1.00 97.44 103 GLY A CA 1
ATOM 802 C C . GLY A 1 103 ? 17.865 -13.052 -18.780 1.00 97.44 103 GLY A C 1
ATOM 803 O O . GLY A 1 103 ? 17.549 -12.064 -18.124 1.00 97.44 103 GLY A O 1
ATOM 804 N N . ALA A 1 104 ? 17.015 -13.629 -19.633 1.00 98.06 104 ALA A N 1
ATOM 805 C CA . ALA A 1 104 ? 15.670 -13.141 -19.882 1.00 98.06 104 ALA A CA 1
ATOM 806 C C . ALA A 1 104 ? 14.621 -13.667 -18.883 1.00 98.06 104 ALA A C 1
ATOM 808 O O . ALA A 1 104 ? 13.439 -13.351 -19.027 1.00 98.06 104 ALA A O 1
ATOM 809 N N . GLU A 1 105 ? 14.962 -14.494 -17.898 1.00 98.00 105 GLU A N 1
ATOM 810 C CA . GLU A 1 105 ? 14.019 -14.953 -16.872 1.00 98.00 105 GLU A CA 1
ATOM 811 C C . GLU A 1 105 ? 13.757 -13.861 -15.829 1.00 98.00 105 GLU A C 1
ATOM 813 O O . GLU A 1 105 ? 14.609 -13.018 -15.566 1.00 98.00 105 GLU A O 1
ATOM 818 N N . LEU A 1 106 ? 12.546 -13.857 -15.258 1.00 98.12 106 LEU A N 1
ATOM 819 C CA . LEU A 1 106 ? 12.242 -13.013 -14.102 1.00 98.12 106 LEU A CA 1
ATOM 820 C C . LEU A 1 106 ? 13.041 -13.526 -12.905 1.00 98.12 106 LEU A C 1
ATOM 822 O O . LEU A 1 106 ? 13.176 -14.741 -12.739 1.00 98.12 106 LEU A O 1
ATOM 826 N N . VAL A 1 107 ? 13.529 -12.619 -12.065 1.00 97.19 107 VAL A N 1
ATOM 827 C CA . VAL A 1 107 ? 14.381 -13.004 -10.937 1.00 97.19 107 VAL A CA 1
ATOM 828 C C . VAL A 1 107 ? 13.651 -13.952 -9.965 1.00 97.19 107 VAL A C 1
ATOM 830 O O . VAL A 1 107 ? 12.449 -13.785 -9.713 1.00 97.19 107 VAL A O 1
ATOM 833 N N . PRO A 1 108 ? 14.342 -14.958 -9.400 1.00 96.38 108 PRO A N 1
ATOM 834 C CA . PRO A 1 108 ? 13.728 -15.937 -8.499 1.00 96.38 108 PRO A CA 1
ATOM 835 C C . PRO A 1 108 ? 13.287 -15.344 -7.153 1.00 96.38 108 PRO A C 1
ATOM 837 O O . PRO A 1 108 ? 12.453 -15.934 -6.472 1.00 96.38 108 PRO A O 1
ATOM 840 N N . GLU A 1 109 ? 13.829 -14.192 -6.755 1.00 94.94 109 GLU A N 1
ATOM 841 C CA . GLU A 1 109 ? 13.466 -13.492 -5.521 1.00 94.94 109 GLU A CA 1
ATOM 842 C C . GLU A 1 109 ? 12.082 -12.840 -5.592 1.00 94.94 109 GLU A C 1
ATOM 844 O O . GLU A 1 109 ? 11.504 -12.534 -4.550 1.00 94.94 109 GLU A O 1
ATOM 849 N N . MET A 1 110 ? 11.551 -12.604 -6.794 1.00 96.81 110 MET A N 1
ATOM 850 C CA . MET A 1 110 ? 10.205 -12.069 -6.974 1.00 96.81 110 MET A CA 1
ATOM 851 C C . MET A 1 110 ? 9.165 -13.179 -6.777 1.00 96.81 110 MET A C 1
ATOM 853 O O . MET A 1 110 ? 9.288 -14.254 -7.36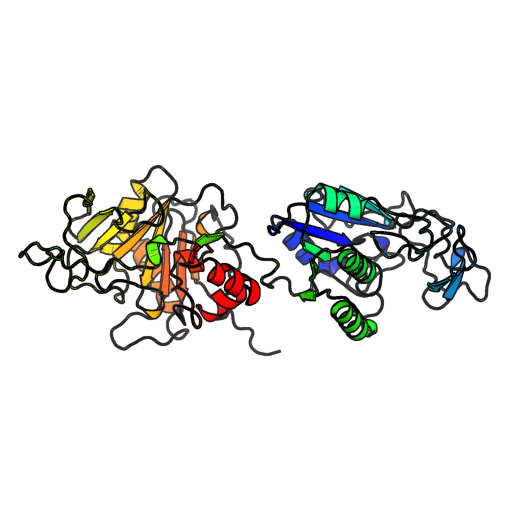4 1.00 96.81 110 MET A O 1
ATOM 857 N N . ASP A 1 111 ? 8.102 -12.922 -6.009 1.00 94.12 111 ASP A N 1
ATOM 858 C CA . ASP A 1 111 ? 6.983 -13.857 -5.833 1.00 94.12 111 ASP A CA 1
ATOM 859 C C . ASP A 1 111 ? 6.114 -13.911 -7.101 1.00 94.12 111 ASP A C 1
ATOM 861 O O . ASP A 1 111 ? 5.038 -13.316 -7.207 1.00 94.12 111 ASP A O 1
ATOM 865 N N . GLN A 1 112 ? 6.605 -14.648 -8.095 1.00 96.44 112 GLN A N 1
ATOM 866 C CA . GLN A 1 112 ? 5.970 -14.803 -9.402 1.00 96.44 112 GLN A CA 1
ATOM 867 C C . GLN A 1 112 ? 4.590 -15.475 -9.315 1.00 96.44 112 GLN A C 1
ATOM 869 O O . GLN A 1 112 ? 3.784 -15.315 -10.228 1.00 96.44 112 GLN A O 1
ATOM 874 N N . SER A 1 113 ? 4.271 -16.170 -8.213 1.00 95.88 113 SER A N 1
ATOM 875 C CA . SER A 1 113 ? 2.954 -16.794 -8.010 1.00 95.88 113 SER A CA 1
ATOM 876 C C . SER A 1 113 ? 1.812 -15.776 -7.885 1.00 95.88 113 SER A C 1
ATOM 878 O O . SER A 1 113 ? 0.643 -16.136 -8.024 1.00 95.88 113 SER A O 1
ATOM 880 N N . LYS A 1 114 ? 2.144 -14.503 -7.628 1.00 92.12 114 LYS A N 1
ATOM 881 C CA . LYS A 1 114 ? 1.196 -13.386 -7.502 1.00 92.12 114 LYS A CA 1
ATOM 882 C C . LYS A 1 114 ? 0.938 -12.647 -8.812 1.00 92.12 114 LYS A C 1
ATOM 884 O O . LYS A 1 114 ? 0.128 -11.725 -8.812 1.00 92.12 114 LYS A O 1
ATOM 889 N N . ILE A 1 115 ? 1.647 -12.987 -9.886 1.00 97.75 115 ILE A N 1
ATOM 890 C CA . ILE A 1 115 ? 1.506 -12.326 -11.183 1.00 97.75 115 ILE A CA 1
ATOM 891 C C . ILE A 1 115 ? 0.341 -12.948 -11.950 1.00 97.75 115 ILE A C 1
ATOM 893 O O . ILE A 1 115 ? 0.295 -14.158 -12.154 1.00 97.75 115 ILE A O 1
ATOM 897 N N . ASP A 1 116 ? -0.571 -12.104 -12.428 1.00 96.81 116 ASP A N 1
ATOM 898 C CA . ASP A 1 116 ? -1.721 -12.536 -13.224 1.00 96.81 116 ASP A CA 1
ATOM 899 C C . ASP A 1 116 ? -1.353 -12.694 -14.705 1.00 96.81 116 ASP A C 1
ATOM 901 O O . ASP A 1 116 ? -1.867 -13.572 -15.400 1.00 96.81 116 ASP A O 1
ATOM 905 N N . VAL A 1 117 ? -0.487 -11.808 -15.213 1.00 97.56 117 VAL A N 1
ATOM 906 C CA . VAL A 1 117 ? -0.118 -11.739 -16.633 1.00 97.56 117 VAL A CA 1
ATOM 907 C C . VAL A 1 117 ? 1.352 -11.367 -16.792 1.00 97.56 117 VAL A C 1
ATOM 909 O O . VAL A 1 117 ? 1.849 -10.455 -16.135 1.00 97.56 117 VAL A O 1
ATOM 912 N N . VAL A 1 118 ? 2.032 -12.026 -17.732 1.00 98.50 118 VAL A N 1
ATOM 913 C CA . VAL A 1 118 ? 3.383 -11.654 -18.167 1.00 98.50 118 VAL A CA 1
ATOM 914 C C . VAL A 1 118 ? 3.331 -11.114 -19.595 1.00 98.50 118 VAL A C 1
ATOM 916 O O . VAL A 1 118 ? 2.834 -11.793 -20.496 1.00 98.50 118 VAL A O 1
ATOM 919 N N . ILE A 1 119 ? 3.857 -9.909 -19.815 1.00 98.31 119 ILE A N 1
ATOM 920 C CA . ILE A 1 119 ? 3.929 -9.259 -21.130 1.00 98.31 119 ILE A CA 1
ATOM 921 C C . ILE A 1 119 ? 5.374 -9.253 -21.618 1.00 98.31 119 ILE A C 1
ATOM 923 O O . ILE A 1 119 ? 6.267 -8.774 -20.931 1.00 98.31 119 ILE A O 1
ATOM 927 N N . LYS A 1 120 ? 5.603 -9.767 -22.826 1.00 98.38 120 LYS A N 1
ATOM 928 C CA . LYS A 1 120 ? 6.910 -9.730 -23.491 1.00 98.38 120 LYS A CA 1
ATOM 929 C C . LYS A 1 120 ? 6.976 -8.525 -24.433 1.00 98.38 120 LYS A C 1
ATOM 931 O O . LYS A 1 120 ? 6.006 -8.282 -25.154 1.00 98.38 120 LYS A O 1
ATOM 936 N N . LYS A 1 121 ? 8.093 -7.797 -24.432 1.00 97.88 121 LYS A N 1
ATOM 937 C CA . LYS A 1 121 ? 8.360 -6.635 -25.300 1.00 97.88 121 LYS A CA 1
ATOM 938 C C . LYS A 1 121 ? 9.739 -6.736 -25.968 1.00 97.88 121 LYS A C 1
ATOM 940 O O . LYS A 1 121 ? 10.476 -7.689 -25.717 1.00 97.88 121 LYS A O 1
ATOM 945 N N . GLY A 1 122 ? 10.044 -5.807 -26.879 1.00 97.00 122 GLY A N 1
ATOM 946 C CA . GLY A 1 122 ? 11.341 -5.767 -27.574 1.00 97.00 122 GLY A CA 1
ATOM 947 C C . GLY A 1 122 ? 11.565 -6.908 -28.576 1.00 97.00 122 GLY A C 1
ATOM 948 O O . GLY A 1 122 ? 12.693 -7.328 -28.811 1.00 97.00 122 GLY A O 1
ATOM 949 N N . MET A 1 123 ? 10.489 -7.475 -29.131 1.00 97.94 123 MET A N 1
ATOM 950 C CA . MET A 1 123 ? 10.578 -8.672 -29.980 1.00 97.94 123 MET A CA 1
ATOM 951 C C . MET A 1 123 ? 10.827 -8.366 -31.464 1.00 97.94 123 MET A C 1
ATOM 953 O O . MET A 1 123 ? 11.340 -9.228 -32.178 1.00 97.94 123 MET A O 1
ATOM 957 N N . ASP A 1 124 ? 10.455 -7.178 -31.951 1.00 98.00 124 ASP A N 1
ATOM 958 C CA . ASP A 1 124 ? 10.737 -6.784 -33.333 1.00 98.00 124 ASP A CA 1
ATOM 959 C C . ASP A 1 124 ? 12.171 -6.273 -33.434 1.00 98.00 124 ASP A C 1
ATOM 961 O O . ASP A 1 124 ? 12.497 -5.192 -32.956 1.00 98.00 124 ASP A O 1
ATOM 965 N N . LYS A 1 125 ? 13.027 -7.043 -34.105 1.00 97.88 125 LYS A N 1
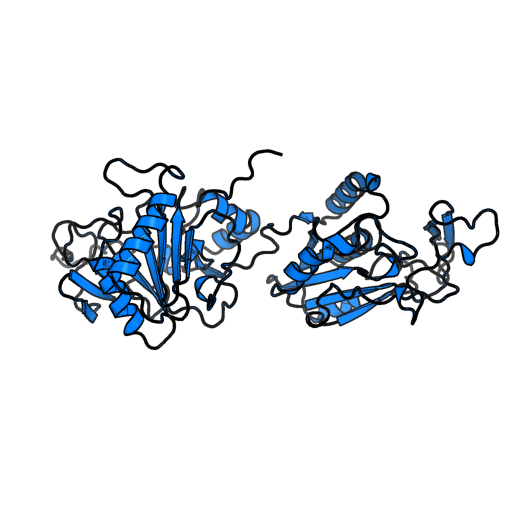ATOM 966 C CA . LYS A 1 125 ? 14.455 -6.743 -34.223 1.00 97.88 125 LYS A CA 1
ATOM 967 C C . LYS A 1 125 ? 14.794 -5.395 -34.854 1.00 97.88 125 LYS A C 1
ATOM 969 O O . LYS A 1 125 ? 15.956 -5.023 -34.814 1.00 97.88 125 LYS A O 1
ATOM 974 N N . ARG A 1 126 ? 13.849 -4.716 -35.511 1.00 97.25 126 ARG A N 1
ATOM 975 C CA . ARG A 1 126 ? 14.100 -3.494 -36.292 1.00 97.25 126 ARG A CA 1
ATOM 976 C C . ARG A 1 126 ? 13.932 -2.215 -35.480 1.00 97.25 126 ARG A C 1
ATOM 978 O O . ARG A 1 126 ? 14.302 -1.159 -35.986 1.00 97.25 126 ARG A O 1
ATOM 985 N N . VAL A 1 127 ? 13.359 -2.286 -34.279 1.00 97.06 127 VAL A N 1
ATOM 986 C CA . VAL A 1 127 ? 13.029 -1.110 -33.461 1.00 97.06 127 VAL A CA 1
ATOM 987 C C . VAL A 1 127 ? 13.382 -1.338 -31.996 1.00 97.06 127 VAL A C 1
ATOM 989 O O . VAL A 1 127 ? 13.373 -2.466 -31.525 1.00 97.06 127 VAL A O 1
ATOM 992 N N . GLU A 1 128 ? 13.681 -0.261 -31.272 1.00 96.88 128 GLU A N 1
ATOM 993 C CA . GLU A 1 128 ? 13.787 -0.306 -29.810 1.00 96.88 128 GLU A CA 1
ATOM 994 C C . GLU A 1 128 ? 12.394 -0.218 -29.171 1.00 96.88 128 GLU A C 1
ATOM 996 O O . GLU A 1 128 ? 11.492 0.406 -29.729 1.00 96.88 128 GLU A O 1
ATOM 1001 N N . MET A 1 129 ? 12.204 -0.809 -27.990 1.00 97.38 129 MET A N 1
ATOM 1002 C CA . MET A 1 129 ? 10.935 -0.768 -27.262 1.00 97.38 129 MET A CA 1
ATOM 1003 C C . MET A 1 129 ? 11.151 -0.733 -25.740 1.00 97.38 129 MET A C 1
ATOM 1005 O O . MET A 1 129 ? 10.943 -1.719 -25.033 1.00 97.38 129 MET A O 1
ATOM 1009 N N . TYR A 1 130 ? 11.516 0.442 -25.211 1.00 97.81 130 TYR A N 1
ATOM 1010 C CA . TYR A 1 130 ? 11.620 0.641 -23.758 1.00 97.81 130 TYR A CA 1
ATOM 1011 C C . TYR A 1 130 ? 10.265 0.523 -23.052 1.00 97.81 130 TYR A C 1
ATOM 1013 O O . TYR A 1 130 ? 10.162 -0.114 -22.006 1.00 97.81 130 TYR A O 1
ATOM 1021 N N . SER A 1 131 ? 9.223 1.145 -23.606 1.00 98.19 131 SER A N 1
ATOM 1022 C CA . SER A 1 131 ? 7.891 1.133 -23.005 1.00 98.19 131 SER A CA 1
ATOM 1023 C C . SER A 1 131 ? 7.240 -0.234 -23.154 1.00 98.19 131 SER A C 1
ATOM 1025 O O . SER A 1 131 ? 7.230 -0.833 -24.230 1.00 98.19 131 SER A O 1
ATOM 1027 N N . ALA A 1 132 ? 6.610 -0.712 -22.085 1.00 98.00 132 ALA A N 1
ATOM 1028 C CA . ALA A 1 132 ? 5.785 -1.906 -22.153 1.00 98.00 132 ALA A CA 1
ATOM 1029 C C . ALA A 1 132 ? 4.474 -1.700 -22.926 1.00 98.00 132 ALA A C 1
ATOM 1031 O O . ALA A 1 132 ? 3.752 -2.673 -23.113 1.00 98.00 132 ALA A O 1
ATOM 1032 N N . PHE A 1 133 ? 4.149 -0.486 -23.386 1.00 98.12 133 PHE A N 1
ATOM 1033 C CA . PHE A 1 133 ? 2.969 -0.206 -24.212 1.00 98.12 133 PHE A CA 1
ATOM 1034 C C . PHE A 1 133 ? 3.257 -0.397 -25.703 1.00 98.12 133 PHE A C 1
ATOM 1036 O O . PHE A 1 133 ? 2.612 -1.219 -26.358 1.00 98.12 133 PHE A O 1
ATOM 1043 N N . ALA A 1 134 ? 4.225 0.344 -26.234 1.00 97.25 134 ALA A N 1
ATOM 1044 C CA . ALA A 1 134 ? 4.564 0.354 -27.650 1.00 97.25 134 ALA A CA 1
ATOM 1045 C C . ALA A 1 134 ? 6.031 0.739 -27.868 1.00 97.25 134 ALA A C 1
ATOM 1047 O O . ALA A 1 134 ? 6.701 1.253 -26.971 1.00 97.25 134 ALA A O 1
ATOM 1048 N N . ASP A 1 135 ? 6.521 0.485 -29.074 1.00 96.69 135 ASP A N 1
ATOM 1049 C CA . ASP A 1 135 ? 7.725 1.126 -29.579 1.00 96.69 135 ASP A CA 1
ATOM 1050 C C . ASP A 1 135 ? 7.512 2.659 -29.700 1.00 96.69 135 ASP A C 1
ATOM 1052 O O . ASP A 1 135 ? 6.379 3.145 -29.653 1.00 96.69 135 ASP A O 1
ATOM 1056 N N . PRO A 1 136 ? 8.589 3.446 -29.815 1.00 94.19 136 PRO A N 1
ATOM 1057 C CA . PRO A 1 136 ? 8.539 4.904 -29.718 1.00 94.19 136 PRO A CA 1
ATOM 1058 C C . PRO A 1 136 ? 8.012 5.602 -30.976 1.00 94.19 136 PRO A C 1
ATOM 1060 O O . PRO A 1 136 ? 7.830 6.819 -30.939 1.00 94.19 136 PRO A O 1
ATOM 1063 N N . PHE A 1 137 ? 7.777 4.873 -32.069 1.00 96.06 137 PHE A N 1
ATOM 1064 C CA . PHE A 1 137 ? 7.212 5.440 -33.287 1.00 96.06 137 PHE A CA 1
ATOM 1065 C C . PHE A 1 137 ? 5.695 5.615 -33.181 1.00 96.06 137 PHE A C 1
ATOM 1067 O O . PHE A 1 137 ? 4.996 4.802 -32.579 1.00 96.06 137 PHE A O 1
ATOM 1074 N N . LEU A 1 138 ? 5.156 6.672 -33.779 1.00 91.75 138 LEU A N 1
ATOM 1075 C CA . LEU A 1 138 ? 3.743 7.039 -33.674 1.00 91.75 138 LEU A CA 1
ATOM 1076 C C . LEU A 1 138 ? 2.980 6.816 -34.981 1.00 91.75 138 LEU A C 1
ATOM 1078 O O . LEU A 1 138 ? 1.789 6.491 -34.934 1.00 91.75 138 LEU A O 1
ATOM 1082 N N . GLU A 1 139 ? 3.642 6.926 -36.138 1.00 90.94 139 GLU A N 1
ATOM 1083 C CA . GLU A 1 139 ? 2.966 7.033 -37.438 1.00 90.94 139 GLU A CA 1
ATOM 1084 C C . GLU A 1 139 ? 3.475 6.045 -38.505 1.00 90.94 139 GLU A C 1
ATOM 1086 O O . GLU A 1 139 ? 4.121 6.457 -39.460 1.00 90.94 139 GLU A O 1
ATOM 1091 N N . PRO A 1 140 ? 3.120 4.751 -38.449 1.00 93.62 140 PRO A N 1
ATOM 1092 C CA . PRO A 1 140 ? 2.552 4.052 -37.309 1.00 93.62 140 PRO A CA 1
ATOM 1093 C C . PRO A 1 140 ? 3.657 3.484 -36.408 1.00 93.62 140 PRO A C 1
ATOM 1095 O O . PRO A 1 140 ? 4.766 3.198 -36.857 1.00 93.62 140 PRO A O 1
ATOM 1098 N N . SER A 1 141 ? 3.300 3.214 -35.154 1.00 94.38 141 SER A N 1
ATOM 1099 C CA . SER A 1 141 ? 4.056 2.287 -34.301 1.00 94.38 141 SER A CA 1
ATOM 1100 C C . SER A 1 141 ? 4.220 0.929 -34.994 1.00 94.38 141 SER A C 1
ATOM 1102 O O . SER A 1 141 ? 3.301 0.421 -35.648 1.00 94.38 141 SER A O 1
ATOM 1104 N N . VAL A 1 142 ? 5.404 0.349 -34.839 1.00 96.19 142 VAL A N 1
ATOM 1105 C CA . VAL A 1 142 ? 5.819 -0.915 -35.457 1.00 96.19 142 VAL A CA 1
ATOM 1106 C C . VAL A 1 142 ? 5.435 -2.121 -34.603 1.00 96.19 142 VAL A C 1
ATOM 1108 O O . VAL A 1 142 ? 5.030 -3.155 -35.134 1.00 96.19 142 VAL A O 1
ATOM 1111 N N . SER A 1 143 ? 5.546 -1.993 -33.283 1.00 95.38 143 SER A N 1
ATOM 1112 C CA . SER A 1 143 ? 5.317 -3.037 -32.291 1.00 95.38 143 SER A CA 1
ATOM 1113 C C . SER A 1 143 ? 4.540 -2.480 -31.097 1.00 95.38 143 SER A C 1
ATOM 1115 O O . SER A 1 143 ? 5.029 -1.643 -30.342 1.00 95.38 143 SER A O 1
ATOM 1117 N N . LYS A 1 144 ? 3.336 -3.015 -30.871 1.00 95.88 144 LYS A N 1
ATOM 1118 C CA . LYS A 1 144 ? 2.505 -2.713 -29.696 1.00 95.88 144 LYS A CA 1
ATOM 1119 C C . LYS A 1 144 ? 2.281 -3.961 -28.865 1.00 95.88 144 LYS A C 1
ATOM 1121 O O . LYS A 1 144 ? 1.962 -5.023 -29.403 1.00 95.88 144 LYS A O 1
ATOM 1126 N N . SER A 1 145 ? 2.397 -3.827 -27.551 1.00 96.75 145 SER A N 1
ATOM 1127 C CA . SER A 1 145 ? 2.008 -4.886 -26.628 1.00 96.75 145 SER A CA 1
ATOM 1128 C C . SER A 1 145 ? 0.492 -4.860 -26.382 1.00 96.75 145 SER A C 1
ATOM 1130 O O . SER A 1 145 ? -0.234 -3.973 -26.835 1.00 96.75 145 SER A O 1
ATOM 1132 N N . ARG A 1 146 ? -0.007 -5.836 -25.616 1.00 96.12 146 ARG A N 1
ATOM 1133 C CA . ARG A 1 146 ? -1.404 -5.862 -25.156 1.00 96.12 146 ARG A CA 1
ATOM 1134 C C . ARG A 1 146 ? -1.638 -5.136 -23.828 1.00 96.12 146 ARG A C 1
ATOM 1136 O O . ARG A 1 146 ? -2.759 -5.191 -23.330 1.00 96.12 146 ARG A O 1
ATOM 1143 N N . LEU A 1 147 ? -0.631 -4.478 -23.249 1.00 98.06 147 LEU A N 1
ATOM 1144 C CA . LEU A 1 147 ? -0.722 -3.877 -21.913 1.00 98.06 147 LEU A CA 1
ATOM 1145 C C . LEU A 1 147 ? -1.893 -2.896 -21.805 1.00 98.06 147 LEU A C 1
ATOM 1147 O O . LEU A 1 147 ? -2.754 -3.067 -20.946 1.00 98.06 147 LEU A O 1
ATOM 1151 N N . GLU A 1 148 ? -1.981 -1.929 -22.719 1.00 98.06 148 GLU A N 1
ATOM 1152 C CA . GLU A 1 148 ? -3.059 -0.934 -22.714 1.00 98.06 148 GLU A CA 1
ATOM 1153 C C . GLU A 1 148 ? -4.444 -1.583 -22.810 1.00 98.06 148 GLU A C 1
ATOM 1155 O O . GLU A 1 148 ? -5.351 -1.246 -22.047 1.00 98.06 148 GLU A O 1
ATOM 1160 N N . ALA A 1 149 ? -4.596 -2.540 -23.730 1.00 97.62 149 ALA A N 1
ATOM 1161 C CA . ALA A 1 149 ? -5.849 -3.252 -23.939 1.00 97.62 149 ALA A CA 1
ATOM 1162 C C . ALA A 1 149 ? -6.266 -4.011 -22.674 1.00 97.62 149 ALA A C 1
ATOM 1164 O O . ALA A 1 149 ? -7.395 -3.861 -22.222 1.00 97.62 149 ALA A O 1
ATOM 1165 N N . ILE A 1 150 ? -5.343 -4.745 -22.049 1.00 98.19 150 ILE A N 1
ATOM 1166 C CA . ILE A 1 150 ? -5.601 -5.510 -20.822 1.00 98.19 150 ILE A CA 1
ATOM 1167 C C . ILE A 1 150 ? -6.010 -4.581 -19.669 1.00 98.19 150 ILE A C 1
ATOM 1169 O O . ILE A 1 150 ? -6.981 -4.865 -18.962 1.00 98.19 150 ILE A O 1
ATOM 1173 N N . LEU A 1 151 ? -5.308 -3.457 -19.487 1.00 98.12 151 LEU A N 1
ATOM 1174 C CA . LEU A 1 151 ? -5.639 -2.471 -18.455 1.00 98.12 151 LEU A CA 1
ATOM 1175 C C . LEU A 1 151 ? -7.044 -1.884 -18.678 1.00 98.12 151 LEU A C 1
ATOM 1177 O O . LEU A 1 151 ? -7.840 -1.810 -17.738 1.00 98.12 151 LEU A O 1
ATOM 1181 N N . LYS A 1 152 ? -7.386 -1.526 -19.923 1.00 97.56 152 LYS A N 1
ATOM 1182 C CA . LYS A 1 152 ? -8.713 -1.000 -20.288 1.00 97.56 152 LYS A CA 1
ATOM 1183 C C . LYS A 1 152 ? -9.821 -2.043 -20.132 1.00 97.56 152 LYS A C 1
ATOM 1185 O O . LYS A 1 152 ? -10.857 -1.734 -19.549 1.00 97.56 152 LYS A O 1
ATOM 1190 N N . GLU A 1 153 ? -9.598 -3.278 -20.578 1.00 96.25 153 GLU A N 1
ATOM 1191 C CA . GLU A 1 153 ? -10.539 -4.403 -20.445 1.00 96.25 153 GLU A CA 1
ATOM 1192 C C . GLU A 1 153 ? -10.870 -4.702 -18.973 1.00 96.25 153 GLU A C 1
ATOM 1194 O O . GLU A 1 153 ? -12.015 -5.009 -18.636 1.00 96.25 153 GLU A O 1
ATOM 1199 N N . LYS A 1 154 ? -9.892 -4.561 -18.069 1.00 92.31 154 LYS A N 1
ATOM 1200 C CA . LYS A 1 154 ? -10.089 -4.706 -16.614 1.00 92.31 154 LYS A CA 1
ATOM 1201 C C . LYS A 1 154 ? -10.650 -3.447 -15.940 1.00 92.31 154 LYS A C 1
ATOM 1203 O O . LYS A 1 154 ? -10.952 -3.467 -14.744 1.00 92.31 154 LYS A O 1
ATOM 1208 N N . GLY A 1 155 ? -10.845 -2.367 -16.697 1.00 91.94 155 GLY A N 1
ATOM 1209 C CA . GLY A 1 155 ? -11.341 -1.087 -16.200 1.00 91.94 155 GLY A CA 1
ATOM 1210 C C . GLY A 1 155 ? -10.399 -0.444 -15.185 1.00 91.94 155 GLY A C 1
ATOM 1211 O O . GLY A 1 155 ? -10.876 0.187 -14.241 1.00 91.94 155 GLY A O 1
ATOM 1212 N N . ILE A 1 156 ? -9.090 -0.657 -15.332 1.00 94.69 156 ILE A N 1
ATOM 1213 C CA . ILE A 1 156 ? -8.071 -0.063 -14.465 1.00 94.69 156 ILE A CA 1
ATOM 1214 C C . ILE A 1 156 ? -8.128 1.458 -14.587 1.00 94.69 156 ILE A C 1
ATOM 1216 O O . ILE A 1 156 ? -8.315 2.007 -15.669 1.00 94.69 156 ILE A O 1
ATOM 1220 N N . THR A 1 157 ? -7.984 2.144 -13.457 1.00 89.19 157 THR A N 1
ATOM 1221 C CA . THR A 1 157 ? -7.959 3.612 -13.396 1.00 89.19 157 THR A CA 1
ATOM 1222 C C . THR A 1 157 ? -6.622 4.151 -12.901 1.00 89.19 157 THR A C 1
ATOM 1224 O O . THR A 1 157 ? -6.288 5.293 -13.212 1.00 89.19 157 THR A O 1
ATOM 1227 N N . HIS A 1 158 ? -5.868 3.346 -12.142 1.00 93.56 158 HIS A N 1
ATOM 1228 C CA . HIS A 1 158 ? -4.587 3.728 -11.550 1.00 93.56 158 HIS A CA 1
ATOM 1229 C C . HIS A 1 158 ? -3.521 2.680 -11.885 1.00 93.56 158 HIS A C 1
ATOM 1231 O O . HIS A 1 158 ? -3.782 1.485 -11.751 1.00 93.56 158 HIS A O 1
ATOM 1237 N N . VAL A 1 159 ? -2.334 3.113 -12.304 1.00 98.31 159 VAL A N 1
ATOM 1238 C CA . VAL A 1 159 ? -1.211 2.231 -12.654 1.00 98.31 159 VAL A CA 1
ATOM 1239 C C . VAL A 1 159 ? -0.015 2.570 -11.775 1.00 98.31 159 VAL A C 1
ATOM 1241 O O . VAL A 1 159 ? 0.406 3.722 -11.717 1.00 98.31 159 VAL A O 1
ATOM 1244 N N . PHE A 1 160 ? 0.523 1.563 -11.098 1.00 98.12 160 PHE A N 1
ATOM 1245 C CA . PHE A 1 160 ? 1.709 1.663 -10.256 1.00 98.12 160 PHE A CA 1
ATOM 1246 C C . PHE A 1 160 ? 2.848 0.918 -10.937 1.00 98.12 160 PHE A C 1
ATOM 1248 O O . PHE A 1 160 ? 2.740 -0.282 -11.181 1.00 98.12 160 PHE A O 1
ATOM 1255 N N . CYS A 1 161 ? 3.928 1.623 -11.245 1.00 98.62 161 CYS A N 1
ATOM 1256 C CA . CYS A 1 161 ? 5.107 1.070 -11.894 1.00 98.62 161 CYS A CA 1
ATOM 1257 C C . CYS A 1 161 ? 6.240 0.885 -10.879 1.00 98.62 161 CYS A C 1
ATOM 1259 O O . CYS A 1 161 ? 6.563 1.792 -10.109 1.00 98.62 161 CYS A O 1
ATOM 1261 N N . VAL A 1 162 ? 6.863 -0.288 -10.923 1.00 98.56 162 VAL A N 1
ATOM 1262 C CA . VAL A 1 162 ? 8.108 -0.644 -10.221 1.00 98.56 162 VAL A CA 1
ATOM 1263 C C . VAL A 1 162 ? 8.971 -1.493 -11.145 1.00 98.56 162 VAL A C 1
ATOM 1265 O O . VAL A 1 162 ? 8.515 -1.846 -12.226 1.00 98.56 162 VAL A O 1
ATOM 1268 N N . GLY A 1 163 ? 10.187 -1.849 -10.745 1.00 98.31 163 GLY A N 1
ATOM 1269 C CA . GLY A 1 163 ? 11.079 -2.702 -11.528 1.00 98.31 163 GLY A CA 1
ATOM 1270 C C . GLY A 1 163 ? 12.307 -1.960 -12.044 1.00 98.31 163 GLY A C 1
ATOM 1271 O O . GLY A 1 163 ? 12.779 -1.023 -11.404 1.00 98.31 163 GLY A O 1
ATOM 1272 N N . LEU A 1 164 ? 12.854 -2.399 -13.176 1.00 98.00 164 LEU A N 1
ATOM 1273 C CA . LEU A 1 164 ? 14.111 -1.907 -13.731 1.0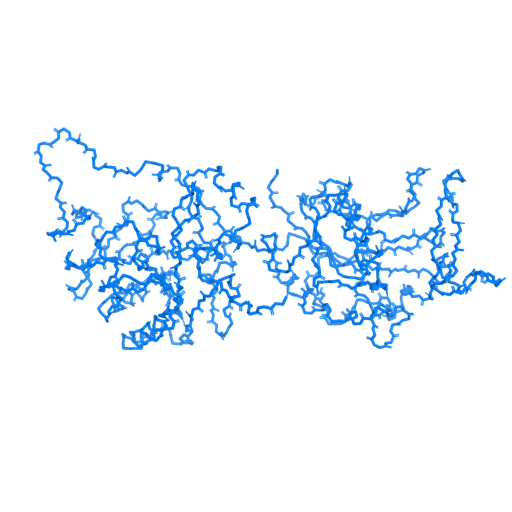0 98.00 164 LEU A CA 1
ATOM 1274 C C . LEU A 1 164 ? 13.963 -1.547 -15.220 1.00 98.00 164 LEU A C 1
ATOM 1276 O O . LEU A 1 164 ? 13.143 -2.113 -15.926 1.00 98.00 164 LEU A O 1
ATOM 1280 N N . ALA A 1 165 ? 14.711 -0.588 -15.758 1.00 96.75 165 ALA A N 1
ATOM 1281 C CA . ALA A 1 165 ? 15.445 0.458 -15.049 1.00 96.75 165 ALA A CA 1
ATOM 1282 C C . ALA A 1 165 ? 14.626 1.760 -14.981 1.00 96.75 165 ALA A C 1
ATOM 1284 O O . ALA A 1 165 ? 13.875 2.084 -15.907 1.00 96.75 165 ALA A O 1
ATOM 1285 N N . MET A 1 166 ? 14.795 2.520 -13.895 1.00 95.69 166 MET A N 1
ATOM 1286 C CA . MET A 1 166 ? 14.072 3.762 -13.601 1.00 95.69 166 MET A CA 1
ATOM 1287 C C . MET A 1 166 ? 14.134 4.773 -14.748 1.00 95.69 166 MET A C 1
ATOM 1289 O O . MET A 1 166 ? 13.121 5.345 -15.130 1.00 95.69 166 MET A O 1
ATOM 1293 N N . ASP A 1 167 ? 15.323 4.985 -15.295 1.00 94.81 167 ASP A N 1
ATOM 1294 C CA . ASP A 1 167 ? 15.663 5.973 -16.319 1.00 94.81 167 ASP A CA 1
ATOM 1295 C C . ASP A 1 167 ? 15.307 5.544 -17.753 1.00 94.81 167 ASP A C 1
ATOM 1297 O O . ASP A 1 167 ? 15.316 6.385 -18.654 1.00 94.81 167 ASP A O 1
ATOM 1301 N N . TYR A 1 168 ? 14.912 4.280 -17.948 1.00 96.06 168 TYR A N 1
ATOM 1302 C CA . TYR A 1 168 ? 14.534 3.703 -19.242 1.00 96.06 168 TYR A CA 1
ATOM 1303 C C . TYR A 1 168 ? 13.134 3.077 -19.192 1.00 96.06 168 TYR A C 1
ATOM 1305 O O . TYR A 1 168 ? 12.139 3.800 -19.275 1.00 96.06 168 TYR A O 1
ATOM 1313 N N . CYS A 1 169 ? 13.034 1.749 -19.067 1.00 97.75 169 CYS A N 1
ATOM 1314 C CA . CYS A 1 169 ? 11.785 1.000 -19.226 1.00 97.75 169 CYS A CA 1
ATOM 1315 C C . CYS A 1 169 ? 10.697 1.421 -18.231 1.00 97.75 169 CYS A C 1
ATOM 1317 O O . CYS A 1 169 ? 9.537 1.567 -18.626 1.00 97.75 169 CYS A O 1
ATOM 1319 N N . VAL A 1 170 ? 11.051 1.676 -16.964 1.00 98.25 170 VAL A N 1
ATOM 1320 C CA . VAL A 1 170 ? 10.087 2.121 -15.940 1.00 98.25 170 VAL A CA 1
ATOM 1321 C C . VAL A 1 170 ? 9.541 3.503 -16.294 1.00 98.25 170 VAL A C 1
ATOM 1323 O O . VAL A 1 170 ? 8.322 3.670 -16.362 1.00 98.25 170 VAL A O 1
ATOM 1326 N N . LYS A 1 171 ? 10.418 4.479 -16.581 1.00 97.81 171 LYS A N 1
ATOM 1327 C CA . LYS A 1 171 ? 10.017 5.826 -17.018 1.00 97.81 171 LYS A CA 1
ATOM 1328 C C . LYS A 1 171 ? 9.146 5.761 -18.266 1.00 97.81 171 LYS A C 1
ATOM 1330 O O . LYS A 1 171 ? 8.045 6.299 -18.249 1.00 97.81 171 LYS A O 1
ATOM 1335 N N . ALA A 1 172 ? 9.601 5.101 -19.330 1.00 97.94 172 ALA A N 1
ATOM 1336 C CA . ALA A 1 172 ? 8.873 5.029 -20.596 1.00 97.94 172 ALA A CA 1
ATOM 1337 C C . ALA A 1 172 ? 7.478 4.405 -20.417 1.00 97.94 172 ALA A C 1
ATOM 1339 O O . ALA A 1 172 ? 6.486 4.962 -20.884 1.00 97.94 172 ALA A O 1
ATOM 1340 N N . THR A 1 173 ? 7.392 3.310 -19.657 1.00 98.69 173 THR A N 1
ATOM 1341 C CA . THR A 1 173 ? 6.119 2.643 -19.349 1.00 98.69 173 THR A CA 1
ATOM 1342 C C . THR A 1 173 ? 5.185 3.539 -18.538 1.00 98.69 173 THR A C 1
ATOM 1344 O O . THR A 1 173 ? 3.995 3.612 -18.837 1.00 98.69 173 THR A O 1
ATOM 1347 N N . ALA A 1 174 ? 5.700 4.246 -17.528 1.00 98.44 174 ALA A N 1
ATOM 1348 C CA . ALA A 1 174 ? 4.892 5.154 -16.720 1.00 98.44 174 ALA A CA 1
ATOM 1349 C C . ALA A 1 174 ? 4.387 6.361 -17.533 1.00 98.44 174 ALA A C 1
ATOM 1351 O O . ALA A 1 174 ? 3.227 6.755 -17.411 1.00 98.44 174 ALA A O 1
ATOM 1352 N N . LEU A 1 175 ? 5.229 6.921 -18.404 1.00 98.12 175 LEU A N 1
ATOM 1353 C CA . LEU A 1 175 ? 4.844 8.016 -19.293 1.00 98.12 175 LEU A CA 1
ATOM 1354 C C . LEU A 1 175 ? 3.739 7.597 -20.266 1.00 98.12 175 LEU A C 1
ATOM 1356 O O . LEU A 1 175 ? 2.766 8.329 -20.442 1.00 98.12 175 LEU A O 1
ATOM 1360 N N . ASP A 1 176 ? 3.843 6.416 -20.870 1.00 98.00 176 ASP A N 1
ATOM 1361 C CA . ASP A 1 176 ? 2.813 5.945 -21.797 1.00 98.00 176 ASP A CA 1
ATOM 1362 C C . ASP A 1 176 ? 1.521 5.529 -21.084 1.00 98.00 176 ASP A C 1
ATOM 1364 O O . ASP A 1 176 ? 0.437 5.765 -21.617 1.00 98.00 176 ASP A O 1
ATOM 1368 N N . ALA A 1 177 ? 1.596 5.017 -19.850 1.00 98.44 177 ALA A N 1
ATOM 1369 C CA . ALA A 1 177 ? 0.408 4.809 -19.023 1.00 98.44 177 ALA A CA 1
ATOM 1370 C C . ALA A 1 177 ? -0.332 6.134 -18.747 1.00 98.44 177 ALA A C 1
ATOM 1372 O O . ALA A 1 177 ? -1.557 6.199 -18.886 1.00 98.44 177 ALA A O 1
ATOM 1373 N N . ALA A 1 178 ? 0.395 7.210 -18.432 1.00 98.00 178 ALA A N 1
ATOM 1374 C CA . ALA A 1 178 ? -0.202 8.532 -18.251 1.00 98.00 178 ALA A CA 1
ATOM 1375 C C . ALA A 1 178 ? -0.834 9.061 -19.549 1.00 98.00 178 ALA A C 1
ATOM 1377 O O . ALA A 1 178 ? -1.996 9.476 -19.539 1.00 98.00 178 ALA A O 1
ATOM 1378 N N . LYS A 1 179 ? -0.131 8.965 -20.687 1.00 96.62 179 LYS A N 1
ATOM 1379 C CA . LYS A 1 179 ? -0.669 9.347 -22.010 1.00 96.62 179 LYS A CA 1
ATOM 1380 C C . LYS A 1 179 ? -1.910 8.542 -22.401 1.00 96.62 179 LYS A C 1
ATOM 1382 O O . LYS A 1 179 ? -2.819 9.085 -23.024 1.00 96.62 179 LYS A O 1
ATOM 1387 N N . ALA A 1 180 ? -1.976 7.269 -22.014 1.00 96.38 180 ALA A N 1
ATOM 1388 C CA . ALA A 1 180 ? -3.136 6.406 -22.233 1.00 96.38 180 ALA A CA 1
ATOM 1389 C C . ALA A 1 180 ? -4.338 6.743 -21.321 1.00 96.38 180 ALA A C 1
ATOM 1391 O O . ALA A 1 180 ? -5.412 6.154 -21.482 1.00 96.38 180 ALA A O 1
ATOM 1392 N N . GLY A 1 181 ? -4.182 7.699 -20.396 1.00 96.69 181 GLY A N 1
ATOM 1393 C CA . GLY A 1 181 ? -5.244 8.239 -19.546 1.00 96.69 181 GLY A CA 1
ATOM 1394 C C . GLY A 1 181 ? -5.334 7.619 -18.150 1.00 96.69 181 GLY A C 1
ATOM 1395 O O . GLY A 1 181 ? -6.317 7.863 -17.448 1.00 96.69 181 GLY A O 1
ATOM 1396 N N . PHE A 1 182 ? -4.348 6.821 -17.729 1.00 96.88 182 PHE A N 1
ATOM 1397 C CA . PHE A 1 182 ? -4.314 6.257 -16.378 1.00 96.88 182 PHE A CA 1
ATOM 1398 C C . PHE A 1 182 ? -3.670 7.230 -15.389 1.00 96.88 182 PHE A C 1
ATOM 1400 O O . PHE A 1 182 ? -2.646 7.853 -15.683 1.00 96.88 182 PHE A O 1
ATOM 1407 N N . LYS A 1 183 ? -4.211 7.310 -14.166 1.00 95.25 183 LYS A N 1
ATOM 1408 C CA . LYS A 1 183 ? -3.506 7.998 -13.079 1.00 95.25 183 LYS A CA 1
ATOM 1409 C C . LYS A 1 183 ? -2.292 7.156 -12.695 1.00 95.25 183 LYS A C 1
ATOM 1411 O O . LYS A 1 183 ? -2.456 6.022 -12.250 1.00 95.25 183 LYS A O 1
ATOM 1416 N N . THR A 1 184 ? -1.094 7.684 -12.911 1.00 97.81 184 THR A N 1
ATOM 1417 C CA . THR A 1 184 ? 0.114 6.855 -12.921 1.00 97.81 184 THR A CA 1
ATOM 1418 C C . THR A 1 184 ? 1.096 7.248 -11.830 1.00 97.81 184 THR A C 1
ATOM 1420 O O . THR A 1 184 ? 1.348 8.430 -11.585 1.00 97.81 184 THR A O 1
ATOM 1423 N N . TYR A 1 185 ? 1.666 6.223 -11.208 1.00 96.44 185 TYR A N 1
ATOM 1424 C CA . TYR A 1 185 ? 2.588 6.322 -10.095 1.00 96.44 185 TYR A CA 1
ATOM 1425 C C . TYR A 1 185 ? 3.832 5.485 -10.340 1.00 96.44 185 TYR A C 1
ATOM 1427 O O . TYR A 1 185 ? 3.750 4.402 -10.917 1.00 96.44 185 TYR A O 1
ATOM 1435 N N . VAL A 1 186 ? 4.968 5.949 -9.835 1.00 97.69 186 VAL A N 1
ATOM 1436 C CA . VAL A 1 186 ? 6.182 5.140 -9.708 1.00 97.69 186 VAL A CA 1
ATOM 1437 C C . VAL A 1 186 ? 6.533 5.041 -8.229 1.00 97.69 186 VAL A C 1
ATOM 1439 O O . VAL A 1 186 ? 6.668 6.071 -7.568 1.00 97.69 186 VAL A O 1
ATOM 1442 N N . VAL A 1 187 ? 6.676 3.818 -7.710 1.00 91.12 187 VAL A N 1
ATOM 1443 C CA . VAL A 1 187 ? 7.080 3.604 -6.308 1.00 91.12 187 VAL A CA 1
ATOM 1444 C C . VAL A 1 187 ? 8.605 3.591 -6.250 1.00 91.12 187 VAL A C 1
ATOM 1446 O O . VAL A 1 187 ? 9.245 2.679 -6.780 1.00 91.12 187 VAL A O 1
ATOM 1449 N N . SER A 1 188 ? 9.192 4.629 -5.656 1.00 88.06 188 SER A N 1
ATOM 1450 C CA . SER A 1 188 ? 10.623 4.940 -5.776 1.00 88.06 188 SER A CA 1
ATOM 1451 C C . SER A 1 188 ? 11.531 3.882 -5.142 1.00 88.06 188 SER A C 1
ATOM 1453 O O . SER A 1 188 ? 12.583 3.565 -5.696 1.00 88.06 188 SER A O 1
ATOM 1455 N N . GLU A 1 189 ? 11.121 3.258 -4.038 1.00 87.44 189 GLU A N 1
ATOM 1456 C CA . GLU A 1 189 ? 11.871 2.175 -3.386 1.00 87.44 189 GLU A CA 1
ATOM 1457 C C . GLU A 1 189 ? 11.803 0.852 -4.163 1.00 87.44 189 GLU A C 1
ATOM 1459 O O . GLU A 1 189 ? 12.522 -0.098 -3.848 1.00 87.44 189 GLU A O 1
ATOM 1464 N N . GLY A 1 190 ? 10.915 0.769 -5.157 1.00 93.12 190 GLY A N 1
ATOM 1465 C CA . GLY A 1 190 ? 10.725 -0.391 -6.019 1.00 93.12 190 GLY A CA 1
ATOM 1466 C C . GLY A 1 190 ? 11.509 -0.316 -7.327 1.00 93.12 190 GLY A C 1
ATOM 1467 O O . GLY A 1 190 ? 11.215 -1.099 -8.223 1.00 93.12 190 GLY A O 1
ATOM 1468 N N . THR A 1 191 ? 12.449 0.621 -7.484 1.00 96.94 191 THR A N 1
ATOM 1469 C CA . THR A 1 191 ? 13.168 0.836 -8.749 1.00 96.94 191 THR A CA 1
ATOM 1470 C C . THR A 1 191 ? 14.623 1.275 -8.558 1.00 96.94 191 THR A C 1
ATOM 1472 O O . THR A 1 191 ? 15.019 1.744 -7.488 1.00 96.94 191 THR A O 1
ATOM 1475 N N . LYS A 1 192 ? 15.445 1.089 -9.599 1.00 95.25 192 LYS A N 1
ATOM 1476 C CA . LYS A 1 192 ? 16.848 1.536 -9.701 1.00 95.25 192 LYS A CA 1
ATOM 1477 C C . LYS A 1 192 ? 17.150 1.988 -11.128 1.00 95.25 192 LYS A C 1
ATOM 1479 O O . LYS A 1 192 ? 16.598 1.436 -12.074 1.00 95.25 192 LYS A O 1
ATOM 1484 N N . ALA A 1 193 ? 18.018 2.985 -11.281 1.00 93.38 193 ALA A N 1
ATOM 1485 C CA . ALA A 1 193 ? 18.435 3.519 -12.580 1.00 93.38 193 ALA A CA 1
ATOM 1486 C C . ALA A 1 193 ? 19.722 2.849 -13.080 1.00 93.38 193 ALA A C 1
ATOM 1488 O O . ALA A 1 193 ? 20.585 2.529 -12.260 1.00 93.38 193 ALA A O 1
ATOM 1489 N N . VAL A 1 194 ? 19.878 2.707 -14.401 1.00 91.69 194 VAL A N 1
ATOM 1490 C CA . VAL A 1 194 ? 21.168 2.341 -15.017 1.00 91.69 194 VAL A CA 1
ATOM 1491 C C . VAL A 1 194 ? 22.200 3.420 -14.695 1.00 91.69 194 VAL A C 1
ATOM 1493 O O . VAL A 1 194 ? 23.298 3.105 -14.239 1.00 91.69 194 VAL A O 1
ATOM 1496 N N . ASP A 1 195 ? 21.833 4.690 -14.883 1.00 89.25 195 ASP A N 1
ATOM 1497 C CA . ASP A 1 195 ? 22.641 5.839 -14.487 1.00 89.25 195 ASP A CA 1
ATOM 1498 C C . ASP A 1 195 ? 21.970 6.590 -13.332 1.00 89.25 195 ASP A C 1
ATOM 1500 O O . ASP A 1 195 ? 21.000 7.331 -13.504 1.00 89.25 195 ASP A O 1
ATOM 1504 N N . ALA A 1 196 ? 22.515 6.430 -12.125 1.00 83.69 196 ALA A N 1
ATOM 1505 C CA . ALA A 1 196 ? 22.005 7.101 -10.933 1.00 83.69 196 ALA A CA 1
ATOM 1506 C C . ALA A 1 196 ? 22.033 8.639 -11.041 1.00 83.69 196 ALA A C 1
ATOM 1508 O O . ALA A 1 196 ? 21.237 9.308 -10.381 1.00 83.69 196 ALA A O 1
ATOM 1509 N N . SER A 1 197 ? 22.901 9.218 -11.881 1.00 85.62 197 SER A N 1
ATOM 1510 C CA . SER A 1 197 ? 22.956 10.672 -12.083 1.00 85.62 197 SER A CA 1
ATOM 1511 C C . SER A 1 197 ? 21.746 11.218 -12.853 1.00 85.62 197 SER A C 1
ATOM 1513 O O . SER A 1 197 ? 21.429 12.405 -12.743 1.00 85.62 197 SER A O 1
ATOM 1515 N N . ALA A 1 198 ? 21.012 10.357 -13.566 1.00 81.69 198 ALA A N 1
ATOM 1516 C CA . ALA A 1 198 ? 19.822 10.732 -14.324 1.00 81.69 198 ALA A CA 1
ATOM 1517 C C . ALA A 1 198 ? 18.583 10.975 -13.443 1.00 81.69 198 ALA A C 1
ATOM 1519 O O . ALA A 1 198 ? 17.580 11.499 -13.932 1.00 81.69 198 ALA A O 1
ATOM 1520 N N . TRP A 1 199 ? 18.631 10.628 -12.153 1.00 82.00 199 TRP A N 1
ATOM 1521 C CA . TRP A 1 199 ? 17.456 10.572 -11.277 1.00 82.00 199 TRP A CA 1
ATOM 1522 C C . TRP A 1 199 ? 16.651 11.877 -11.232 1.00 82.00 199 TRP A C 1
ATOM 1524 O O . TRP A 1 199 ? 15.453 11.877 -11.511 1.00 82.00 199 TRP A O 1
ATOM 1534 N N . SER A 1 200 ? 17.313 13.010 -10.982 1.00 84.38 200 SER A N 1
ATOM 1535 C CA . SER A 1 200 ? 16.643 14.315 -10.890 1.00 84.38 200 SER A CA 1
ATOM 1536 C C . SER A 1 200 ? 15.979 14.734 -12.206 1.00 84.38 200 SER A C 1
ATOM 1538 O O . SER A 1 200 ? 14.923 15.367 -12.202 1.00 84.38 200 SER A O 1
ATOM 1540 N N . ALA A 1 201 ? 16.581 14.381 -13.346 1.00 88.69 201 ALA A N 1
ATOM 1541 C CA . ALA A 1 201 ? 16.009 14.666 -14.659 1.00 88.69 201 ALA A CA 1
ATOM 1542 C C . ALA A 1 201 ? 14.795 13.768 -14.944 1.00 88.69 201 ALA A C 1
ATOM 1544 O O . ALA A 1 201 ? 13.776 14.238 -15.450 1.00 88.69 201 ALA A O 1
ATOM 1545 N N . VAL A 1 202 ? 14.875 12.488 -14.571 1.00 89.56 202 VAL A N 1
ATOM 1546 C CA . VAL A 1 202 ? 13.768 11.531 -14.688 1.00 89.56 202 VAL A CA 1
ATOM 1547 C C . VAL A 1 202 ? 12.572 11.966 -13.839 1.00 89.56 202 VAL A C 1
ATOM 1549 O O . VAL A 1 202 ? 11.453 11.986 -14.349 1.00 89.56 202 VAL A O 1
ATOM 1552 N N . GLU A 1 203 ? 12.798 12.373 -12.590 1.00 87.19 203 GLU A N 1
ATOM 1553 C CA . GLU A 1 203 ? 11.763 12.917 -11.701 1.00 87.19 203 GLU A CA 1
ATOM 1554 C C . GLU A 1 203 ? 11.057 14.134 -12.310 1.00 87.19 203 GLU A C 1
ATOM 1556 O O . GLU A 1 203 ? 9.825 14.212 -12.316 1.00 87.19 203 GLU A O 1
ATOM 1561 N N . ALA A 1 204 ? 11.832 15.077 -12.854 1.00 89.88 204 ALA A N 1
ATOM 1562 C CA . ALA A 1 204 ? 11.291 16.276 -13.484 1.00 89.88 204 ALA A CA 1
ATOM 1563 C C . ALA A 1 204 ? 10.436 15.943 -14.717 1.00 89.88 204 ALA A C 1
ATOM 1565 O O . ALA A 1 204 ? 9.360 16.520 -14.896 1.00 89.88 204 ALA A O 1
ATOM 1566 N N . ASP A 1 205 ? 10.889 14.997 -15.541 1.00 90.19 205 ASP A N 1
ATOM 1567 C CA . ASP A 1 205 ? 10.158 14.540 -16.722 1.00 90.19 205 ASP A CA 1
ATOM 1568 C C . ASP A 1 205 ? 8.854 13.830 -16.353 1.00 90.19 205 ASP A C 1
ATOM 1570 O O . ASP A 1 205 ? 7.808 14.153 -16.913 1.00 90.19 205 ASP A O 1
ATOM 1574 N N . LEU A 1 206 ? 8.888 12.909 -15.384 1.00 93.75 206 LEU A N 1
ATOM 1575 C CA . LEU A 1 206 ? 7.691 12.206 -14.914 1.00 93.75 206 LEU A CA 1
ATOM 1576 C C . LEU A 1 206 ? 6.649 13.191 -14.388 1.00 93.75 206 LEU A C 1
ATOM 1578 O O . LEU A 1 206 ? 5.489 13.150 -14.798 1.00 93.75 206 LEU A O 1
ATOM 1582 N N . LYS A 1 207 ? 7.082 14.137 -13.551 1.00 91.25 207 LYS A N 1
ATOM 1583 C CA . LYS A 1 207 ? 6.201 15.162 -12.992 1.00 91.25 207 LYS A CA 1
ATOM 1584 C C . LYS A 1 207 ? 5.571 16.038 -14.074 1.00 91.25 207 LYS A C 1
ATOM 1586 O O . LYS A 1 207 ? 4.393 16.376 -13.960 1.00 91.25 207 LYS A O 1
ATOM 1591 N N . ARG A 1 208 ? 6.334 16.415 -15.106 1.00 93.19 208 ARG A N 1
ATOM 1592 C CA . ARG A 1 208 ? 5.839 17.233 -16.227 1.00 93.19 208 ARG A CA 1
ATOM 1593 C C . ARG A 1 208 ? 4.702 16.542 -16.977 1.00 93.19 208 ARG A C 1
ATOM 1595 O O . ARG A 1 208 ? 3.739 17.205 -17.343 1.00 93.19 208 ARG A O 1
ATOM 1602 N N . GLU A 1 209 ? 4.791 15.228 -17.139 1.00 93.19 209 GLU A N 1
ATOM 1603 C CA . GLU A 1 209 ? 3.797 14.410 -17.846 1.00 93.19 209 GLU A CA 1
ATOM 1604 C C . GLU A 1 209 ? 2.698 13.859 -16.912 1.00 93.19 209 GLU A C 1
ATOM 1606 O O . GLU A 1 209 ? 1.923 12.983 -17.292 1.00 93.19 209 GLU A O 1
ATOM 1611 N N . GLY A 1 210 ? 2.610 14.363 -15.675 1.00 90.69 210 GLY A N 1
ATOM 1612 C CA . GLY A 1 210 ? 1.552 14.007 -14.725 1.00 90.69 210 GLY A CA 1
ATOM 1613 C C . GLY A 1 210 ? 1.742 12.668 -14.005 1.00 90.69 210 GLY A C 1
ATOM 1614 O O . GLY A 1 210 ? 0.807 12.193 -13.359 1.00 90.69 210 GLY A O 1
ATOM 1615 N N . VAL A 1 211 ? 2.934 12.071 -14.072 1.00 95.69 211 VAL A N 1
ATOM 1616 C CA . VAL A 1 211 ? 3.302 10.880 -13.297 1.00 95.69 211 VAL A CA 1
ATOM 1617 C C . VAL A 1 211 ? 3.851 11.300 -11.934 1.00 95.69 211 VAL A C 1
ATOM 1619 O O . VAL A 1 211 ? 4.727 12.162 -11.836 1.00 95.69 211 VAL A O 1
ATOM 1622 N N . GLN A 1 212 ? 3.357 10.676 -10.866 1.00 89.25 212 GLN A N 1
ATOM 1623 C CA . GLN A 1 212 ? 3.797 10.967 -9.500 1.00 89.25 212 GLN A CA 1
ATOM 1624 C C . GLN A 1 212 ? 4.791 9.910 -9.008 1.00 89.25 212 GLN A C 1
ATOM 1626 O O . GLN A 1 212 ? 4.497 8.717 -9.022 1.00 89.25 212 GLN A O 1
ATOM 1631 N N . MET A 1 213 ? 5.957 10.345 -8.530 1.00 88.75 213 MET A N 1
ATOM 1632 C CA . MET A 1 213 ? 6.842 9.479 -7.749 1.00 88.75 213 MET A CA 1
ATOM 1633 C C . MET A 1 213 ? 6.416 9.500 -6.287 1.00 88.75 213 MET A C 1
ATOM 1635 O O . MET A 1 213 ? 6.248 10.569 -5.699 1.00 88.75 213 MET A O 1
ATOM 1639 N N . ILE A 1 214 ? 6.210 8.314 -5.726 1.00 83.38 214 ILE A N 1
ATOM 1640 C CA . ILE A 1 214 ? 5.662 8.105 -4.387 1.00 83.38 214 ILE A CA 1
ATOM 1641 C C . ILE A 1 214 ? 6.504 7.083 -3.623 1.00 83.38 214 ILE A C 1
ATOM 1643 O O . ILE A 1 214 ? 7.190 6.265 -4.233 1.00 83.38 214 ILE A O 1
ATOM 1647 N N . GLY A 1 215 ? 6.442 7.138 -2.293 1.00 69.75 215 GLY A N 1
ATOM 1648 C CA . GLY A 1 215 ? 7.035 6.119 -1.427 1.00 69.75 215 GLY A CA 1
ATOM 1649 C C . GLY A 1 215 ? 6.125 4.903 -1.251 1.00 69.75 215 GLY A C 1
ATOM 1650 O O . GLY A 1 215 ? 4.913 4.978 -1.487 1.00 69.75 215 GLY A O 1
ATOM 1651 N N . LEU A 1 216 ? 6.681 3.789 -0.780 1.00 63.97 216 LEU A N 1
ATOM 1652 C CA . LEU A 1 216 ? 5.911 2.590 -0.424 1.00 63.97 216 LEU A CA 1
ATOM 1653 C C . LEU A 1 216 ? 4.884 2.874 0.688 1.00 63.97 216 LEU A C 1
ATOM 1655 O O . LEU A 1 216 ? 3.827 2.256 0.716 1.00 63.97 216 LEU A O 1
ATOM 1659 N N . ASP A 1 217 ? 5.180 3.816 1.585 1.00 52.12 217 ASP A N 1
ATOM 1660 C CA . ASP A 1 217 ? 4.302 4.260 2.679 1.00 52.12 217 ASP A CA 1
ATOM 1661 C C . ASP A 1 217 ? 3.339 5.394 2.268 1.00 52.12 217 ASP A C 1
ATOM 1663 O O . ASP A 1 217 ? 2.750 6.081 3.118 1.00 52.12 217 ASP A O 1
ATOM 1667 N N . SER A 1 218 ? 3.227 5.646 0.963 1.00 51.97 218 SER A N 1
ATOM 1668 C CA . SER A 1 218 ? 2.322 6.653 0.432 1.00 51.97 218 SER A CA 1
ATOM 1669 C C . SER A 1 218 ? 0.873 6.188 0.481 1.00 51.97 218 SER A C 1
ATOM 1671 O O . SER A 1 218 ? 0.519 5.011 0.463 1.00 51.97 218 SER A O 1
ATOM 1673 N N . THR A 1 219 ? -0.002 7.175 0.529 1.00 49.34 219 THR A N 1
ATOM 1674 C CA . THR A 1 219 ? -1.435 6.995 0.744 1.00 49.34 219 THR A CA 1
ATOM 1675 C C . THR A 1 219 ? -2.155 6.362 -0.438 1.00 49.34 219 THR A C 1
ATOM 1677 O O . THR A 1 219 ? -3.281 5.896 -0.307 1.00 49.34 219 THR A O 1
ATOM 1680 N N . GLU A 1 220 ? -1.494 6.357 -1.586 1.00 57.53 220 GLU A N 1
ATOM 1681 C CA . GLU A 1 220 ? -1.925 5.773 -2.839 1.00 57.53 220 GLU A CA 1
ATOM 1682 C C . GLU A 1 220 ? -1.718 4.253 -2.875 1.00 57.53 220 GLU A C 1
ATOM 1684 O O . GLU A 1 220 ? -2.342 3.587 -3.703 1.00 57.53 220 GLU A O 1
ATOM 1689 N N . VAL A 1 221 ? -0.885 3.721 -1.970 1.00 51.19 221 VAL A N 1
ATOM 1690 C CA . VAL A 1 221 ? -0.545 2.296 -1.830 1.00 51.19 221 VAL A CA 1
ATOM 1691 C C . VAL A 1 221 ? -1.383 1.597 -0.736 1.00 51.19 221 VAL A C 1
ATOM 1693 O O . VAL A 1 221 ? -1.595 0.388 -0.811 1.00 51.19 221 VAL A O 1
ATOM 1696 N N . ASP A 1 222 ? -1.923 2.336 0.238 1.00 55.41 222 ASP A N 1
ATOM 1697 C CA . ASP A 1 222 ? -2.701 1.801 1.370 1.00 55.41 222 ASP A CA 1
ATOM 1698 C C . ASP A 1 222 ? -4.222 1.685 1.087 1.00 55.41 222 ASP A C 1
ATOM 1700 O O . ASP A 1 222 ? -4.837 2.578 0.500 1.00 55.41 222 ASP A O 1
ATOM 1704 N N . GLU A 1 223 ? -4.874 0.619 1.580 1.00 55.00 223 GLU A N 1
ATOM 1705 C CA . GLU A 1 223 ? -6.338 0.452 1.519 1.00 55.00 223 GLU A CA 1
ATOM 1706 C C . GLU A 1 223 ? -7.065 0.962 2.774 1.00 55.00 223 GLU A C 1
ATOM 1708 O O . GLU A 1 223 ? -6.709 0.630 3.906 1.00 55.00 223 GLU A O 1
ATOM 1713 N N . PHE A 1 224 ? -8.168 1.689 2.564 1.00 61.38 224 PHE A N 1
ATOM 1714 C CA . PHE A 1 224 ? -9.037 2.218 3.620 1.00 61.38 224 PHE A CA 1
ATOM 1715 C C . PHE A 1 224 ? -10.512 1.941 3.320 1.00 61.38 224 PHE A C 1
ATOM 1717 O O . PHE A 1 224 ? -10.956 2.090 2.179 1.00 61.38 224 PHE A O 1
ATOM 1724 N N . GLU A 1 225 ? -11.298 1.604 4.349 1.00 69.00 225 GLU A N 1
ATOM 1725 C CA . GLU A 1 225 ? -12.757 1.527 4.243 1.00 69.00 225 GLU A CA 1
ATOM 1726 C C . GLU A 1 225 ? -13.377 2.842 4.728 1.00 69.00 225 GLU A C 1
ATOM 1728 O O . GLU A 1 225 ? -13.337 3.173 5.915 1.00 69.00 225 GLU A O 1
ATOM 1733 N N . PHE A 1 226 ? -13.997 3.579 3.806 1.00 74.12 226 PHE A N 1
ATOM 1734 C CA . PHE A 1 226 ? -14.812 4.745 4.132 1.00 74.12 226 PHE A CA 1
ATOM 1735 C C . PHE A 1 226 ? -16.285 4.354 4.216 1.00 74.12 226 PHE A C 1
ATOM 1737 O O . PHE A 1 226 ? -16.851 3.819 3.262 1.00 74.12 226 PHE A O 1
ATOM 1744 N N . ARG A 1 227 ? -16.934 4.678 5.336 1.00 75.81 227 ARG A N 1
ATOM 1745 C CA . ARG A 1 227 ? -18.391 4.613 5.486 1.00 75.81 227 ARG A CA 1
ATOM 1746 C C . ARG A 1 227 ? -18.952 6.011 5.641 1.00 75.81 227 ARG A C 1
ATOM 1748 O O . ARG A 1 227 ? -18.743 6.652 6.668 1.00 75.81 227 ARG A O 1
ATOM 1755 N N . VAL A 1 228 ? -19.708 6.457 4.646 1.00 76.25 228 VAL A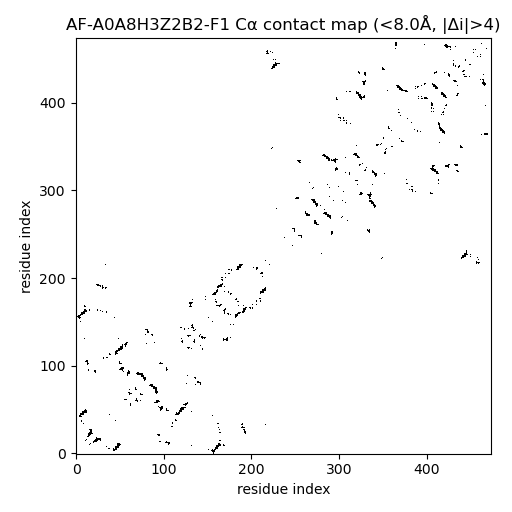 N 1
ATOM 1756 C CA . VAL A 1 228 ? -20.465 7.706 4.743 1.00 76.25 228 VAL A CA 1
ATOM 1757 C C . VAL A 1 228 ? -21.824 7.397 5.349 1.00 76.25 228 VAL A C 1
ATOM 1759 O O . VAL A 1 228 ? -22.572 6.560 4.846 1.00 76.25 228 VAL A O 1
ATOM 1762 N N . CYS A 1 229 ? -22.134 8.035 6.472 1.00 75.12 229 CYS A N 1
ATOM 1763 C CA . CYS A 1 229 ? -23.364 7.826 7.223 1.00 75.12 229 CYS A CA 1
ATOM 1764 C C . CYS A 1 229 ? -24.103 9.150 7.401 1.00 75.12 229 CYS A C 1
ATOM 1766 O O . CYS A 1 229 ? -23.907 9.844 8.401 1.00 75.12 229 CYS A O 1
ATOM 1768 N N . PRO A 1 230 ? -25.001 9.490 6.455 1.00 72.69 230 PRO A N 1
ATOM 1769 C CA . PRO A 1 230 ? -25.778 10.725 6.495 1.00 72.69 230 PRO A CA 1
ATOM 1770 C C . PRO A 1 230 ? -26.602 10.898 7.775 1.00 72.69 230 PRO A C 1
ATOM 1772 O O . PRO A 1 230 ? -26.834 12.023 8.204 1.00 72.69 230 PRO A O 1
ATOM 1775 N N . ALA A 1 231 ? -26.984 9.799 8.433 1.00 68.12 231 ALA A N 1
ATOM 1776 C CA . ALA A 1 231 ? -27.673 9.818 9.724 1.00 68.12 231 ALA A CA 1
ATOM 1777 C C . ALA A 1 231 ? -26.856 10.483 10.854 1.00 68.12 231 ALA A C 1
ATOM 1779 O O . ALA A 1 231 ? -27.420 10.839 11.881 1.00 68.12 231 ALA A O 1
ATOM 1780 N N . PHE A 1 232 ? -25.543 10.679 10.682 1.00 70.56 232 PHE A N 1
ATOM 1781 C CA . PHE A 1 232 ? -24.684 11.395 11.632 1.00 70.56 232 PHE A CA 1
ATOM 1782 C C . PHE A 1 232 ? -24.559 12.902 11.349 1.00 70.56 232 PHE A C 1
ATOM 1784 O O . PHE A 1 232 ? -23.886 13.608 12.112 1.00 70.56 232 PHE A O 1
ATOM 1791 N N . ARG A 1 233 ? -25.175 13.408 10.269 1.00 74.50 233 ARG A N 1
ATOM 1792 C CA . ARG A 1 233 ? -25.209 14.846 9.938 1.00 74.50 233 ARG A CA 1
ATOM 1793 C C . ARG A 1 233 ? -25.941 15.628 11.021 1.00 74.50 233 ARG A C 1
ATOM 1795 O O . ARG A 1 233 ? -25.426 16.625 11.519 1.00 74.50 233 ARG A O 1
ATOM 1802 N N . GLU A 1 234 ? -27.074 15.097 11.460 1.00 63.81 234 GLU A N 1
ATOM 1803 C CA . GLU A 1 234 ? -27.822 15.593 12.604 1.00 63.81 234 GLU A CA 1
ATOM 1804 C C . GLU A 1 234 ? -27.547 14.667 13.785 1.00 63.81 234 GLU A C 1
ATOM 1806 O O . GLU A 1 234 ? -28.010 13.530 13.821 1.00 63.81 234 GLU A O 1
ATOM 1811 N N . LYS A 1 235 ? -26.771 15.130 14.774 1.00 57.28 235 LYS A N 1
ATOM 1812 C CA . LYS A 1 235 ? -26.823 14.467 16.080 1.00 57.28 235 LYS A CA 1
ATOM 1813 C C . LYS A 1 235 ? -28.248 14.677 16.585 1.00 57.28 235 LYS A C 1
ATOM 1815 O O . LYS A 1 235 ? -28.635 15.842 16.687 1.00 57.28 235 LYS A O 1
ATOM 1820 N N . PRO A 1 236 ? -29.007 13.622 16.913 1.00 51.88 236 PRO A N 1
ATOM 1821 C CA . PRO A 1 236 ? -30.283 13.804 17.570 1.00 51.88 236 PRO A CA 1
ATOM 1822 C C . PRO A 1 236 ? -30.004 14.498 18.899 1.00 51.88 236 PRO A C 1
ATOM 1824 O O . PRO A 1 236 ? -29.521 13.901 19.862 1.00 51.88 236 PRO A O 1
ATOM 1827 N N . GLN A 1 237 ? -30.250 15.803 18.908 1.00 45.94 237 GLN A N 1
ATOM 1828 C CA . GLN A 1 237 ? -30.660 16.496 20.110 1.00 45.94 237 GLN A CA 1
ATOM 1829 C C . GLN A 1 237 ? -31.916 15.752 20.571 1.00 45.94 237 GLN A C 1
ATOM 1831 O O . GLN A 1 237 ? -32.703 15.341 19.706 1.00 45.94 237 GLN A O 1
ATOM 1836 N N . PRO A 1 238 ? -32.117 15.515 21.878 1.00 44.91 238 PRO A N 1
ATOM 1837 C CA . PRO A 1 238 ? -33.461 15.197 22.328 1.00 44.91 238 PRO A CA 1
ATOM 1838 C C . PRO A 1 238 ? -34.356 16.262 21.700 1.00 44.91 238 PRO A C 1
ATOM 1840 O O . PRO A 1 238 ? -34.137 17.455 21.912 1.00 44.91 238 PRO A O 1
ATOM 1843 N N . LYS A 1 239 ? -35.260 15.843 20.806 1.00 40.41 239 LYS A N 1
ATOM 1844 C CA . LYS A 1 239 ? -36.298 16.753 20.351 1.00 40.41 239 LYS A CA 1
ATOM 1845 C C . LYS A 1 239 ? -36.935 17.257 21.640 1.00 40.41 239 LYS A C 1
ATOM 1847 O O . LYS A 1 239 ? -37.154 16.461 22.555 1.00 40.41 239 LYS A O 1
ATOM 1852 N N . GLU A 1 240 ? -37.191 18.555 21.721 1.00 39.91 240 GLU A N 1
ATOM 1853 C CA . GLU A 1 240 ? -38.273 19.046 22.564 1.00 39.91 240 GLU A CA 1
ATOM 1854 C C . GLU A 1 240 ? -39.542 18.379 22.017 1.00 39.91 240 GLU A C 1
ATOM 1856 O O . GLU A 1 240 ? -40.273 18.930 21.198 1.00 39.91 240 GLU A O 1
ATOM 1861 N N . GLU A 1 241 ? -39.719 17.095 22.328 1.00 42.41 241 GLU A N 1
ATOM 1862 C CA . GLU A 1 241 ? -40.992 16.444 22.179 1.00 42.41 241 GLU A CA 1
ATOM 1863 C C . GLU A 1 241 ? -41.914 17.210 23.106 1.00 42.41 241 GLU A C 1
ATOM 1865 O O . GLU A 1 241 ? -41.578 17.544 24.240 1.00 42.41 241 GLU A O 1
ATOM 1870 N N . THR A 1 242 ? -43.086 17.508 22.582 1.00 46.25 242 THR A N 1
ATOM 1871 C CA . THR A 1 242 ? -44.221 18.154 23.234 1.00 46.25 242 THR A CA 1
ATOM 1872 C C . THR A 1 242 ? -44.753 17.373 24.451 1.00 46.25 242 THR A C 1
ATOM 1874 O O . THR A 1 242 ? -45.902 17.558 24.838 1.00 46.25 242 THR A O 1
ATOM 1877 N N . SER A 1 243 ? -43.961 16.465 25.026 1.00 50.56 243 SER A N 1
ATOM 1878 C CA . SER A 1 243 ? -44.213 15.756 26.272 1.00 50.56 243 SER A CA 1
ATOM 1879 C C . SER A 1 243 ? -43.566 16.519 27.427 1.00 50.56 243 SER A C 1
ATOM 1881 O O . SER A 1 243 ? -42.356 16.717 27.450 1.00 50.56 243 SER A O 1
ATOM 1883 N N . GLU A 1 244 ? -44.373 16.910 28.407 1.00 54.31 244 GLU A N 1
ATOM 1884 C CA . GLU A 1 244 ? -43.973 17.682 29.593 1.00 54.31 244 GLU A CA 1
ATOM 1885 C C . GLU A 1 244 ? -42.994 16.952 30.542 1.00 54.31 244 GLU A C 1
ATOM 1887 O O . GLU A 1 244 ? -42.574 17.526 31.546 1.00 54.31 244 GLU A O 1
ATOM 1892 N N . GLU A 1 245 ? -42.600 15.706 30.252 1.00 57.72 245 GLU A N 1
ATOM 1893 C CA . GLU A 1 245 ? -41.714 14.925 31.119 1.00 57.72 245 GLU A CA 1
ATOM 1894 C C . GLU A 1 245 ? -40.233 15.028 30.703 1.00 57.72 245 GLU A C 1
ATOM 1896 O O . GLU A 1 245 ? -39.884 14.790 29.544 1.00 57.72 245 GLU A O 1
ATOM 1901 N N . PRO A 1 246 ? -39.323 15.357 31.641 1.00 65.44 246 PRO A N 1
ATOM 1902 C CA . PRO A 1 246 ? -37.899 15.453 31.355 1.00 65.44 246 PRO A CA 1
ATOM 1903 C C . PRO A 1 246 ? -37.314 14.091 30.964 1.00 65.44 246 PRO A C 1
ATOM 1905 O O . PRO A 1 246 ? -37.583 13.069 31.595 1.00 65.44 246 PRO A O 1
ATOM 1908 N N . VAL A 1 247 ? -36.442 14.090 29.951 1.00 76.00 247 VAL A N 1
ATOM 1909 C CA . VAL A 1 247 ? -35.728 12.889 29.500 1.00 76.00 247 VAL A CA 1
ATOM 1910 C C . VAL A 1 247 ? -34.922 12.290 30.655 1.00 76.00 247 VAL A C 1
ATOM 1912 O O . VAL A 1 247 ? -33.970 12.900 31.150 1.00 76.00 247 VAL A O 1
ATOM 1915 N N . LYS A 1 248 ? -35.280 11.071 31.064 1.00 86.56 248 LYS A N 1
ATOM 1916 C CA . LYS A 1 248 ? -34.590 10.341 32.128 1.00 86.56 248 LYS A CA 1
ATOM 1917 C C . LYS A 1 248 ? -33.205 9.889 31.654 1.00 86.56 248 LYS A C 1
ATOM 1919 O O . LYS A 1 248 ? -33.069 9.262 30.607 1.00 86.56 248 LYS A O 1
ATOM 1924 N N . MET A 1 249 ? -32.172 10.207 32.429 1.00 91.25 249 MET A N 1
ATOM 1925 C CA . MET A 1 249 ? -30.799 9.744 32.188 1.00 91.25 249 MET A CA 1
ATOM 1926 C C . MET A 1 249 ? -30.520 8.461 32.978 1.00 91.25 249 MET A C 1
ATOM 1928 O O . MET A 1 249 ? -31.169 8.213 33.993 1.00 91.25 249 MET A O 1
ATOM 1932 N N . MET A 1 250 ? -29.523 7.674 32.558 1.00 88.94 250 MET A N 1
ATOM 1933 C CA . MET A 1 250 ? -29.154 6.395 33.202 1.00 88.94 250 MET A CA 1
ATOM 1934 C C . MET A 1 250 ? -28.716 6.526 34.673 1.00 88.94 250 MET A C 1
ATOM 1936 O O . MET A 1 250 ? -28.597 5.532 35.383 1.00 88.94 250 MET A O 1
ATOM 1940 N N . GLY A 1 251 ? -28.443 7.745 35.131 1.00 88.94 251 GLY A N 1
ATOM 1941 C CA . GLY A 1 251 ? -28.067 8.056 36.501 1.00 88.94 251 GLY A CA 1
ATOM 1942 C C . GLY A 1 251 ? -27.606 9.501 36.618 1.00 88.94 251 GLY A C 1
ATOM 1943 O O . GLY A 1 251 ? -27.398 10.192 35.614 1.00 88.94 251 GLY A O 1
ATOM 1944 N N . GLU A 1 252 ? -27.424 9.964 37.850 1.00 87.81 252 GLU A N 1
ATOM 1945 C CA . GLU A 1 252 ? -26.883 11.294 38.104 1.00 87.81 252 GLU A CA 1
ATOM 1946 C C . GLU A 1 252 ? -25.476 11.420 37.490 1.00 87.81 252 GLU A C 1
ATOM 1948 O O . GLU A 1 252 ? -24.629 10.534 37.617 1.00 87.81 252 GLU A O 1
ATOM 1953 N N . GLY A 1 253 ? -25.239 12.497 36.739 1.00 85.94 253 GLY A N 1
ATOM 1954 C CA . GLY A 1 253 ? -23.975 12.714 36.034 1.00 85.94 253 GLY A CA 1
ATOM 1955 C C . GLY A 1 253 ? -23.791 11.920 34.733 1.00 85.94 253 GLY A C 1
ATOM 1956 O O . GLY A 1 253 ? -22.727 12.051 34.122 1.00 85.94 253 GLY A O 1
ATOM 1957 N N . SER A 1 254 ? -24.786 11.142 34.287 1.00 91.56 254 SER A N 1
ATOM 1958 C CA . SER A 1 254 ? -24.780 10.502 32.966 1.00 91.56 254 SER A CA 1
ATOM 1959 C C . SER A 1 254 ? -25.271 11.449 31.869 1.00 91.56 254 SER A C 1
ATOM 1961 O O . SER A 1 254 ? -26.233 12.189 32.060 1.00 91.56 254 SER A O 1
ATOM 1963 N N . ASP A 1 255 ? -24.650 11.386 30.692 1.00 90.88 255 ASP A N 1
ATOM 1964 C CA . ASP A 1 255 ? -25.128 12.017 29.454 1.00 90.88 255 ASP A CA 1
ATOM 1965 C C . ASP A 1 255 ? -25.767 11.006 28.481 1.00 90.88 255 ASP A C 1
ATOM 1967 O O . ASP A 1 255 ? -25.930 11.292 27.286 1.00 90.88 255 ASP A O 1
ATOM 1971 N N . LEU A 1 256 ? -26.102 9.814 28.988 1.00 90.06 256 LEU A N 1
ATOM 1972 C CA . LEU A 1 256 ? -26.824 8.763 28.281 1.00 90.06 256 LEU A CA 1
ATOM 1973 C C . LEU A 1 256 ? -28.254 8.662 28.815 1.00 90.06 256 LEU A C 1
ATOM 1975 O O . LEU A 1 256 ? -28.483 8.669 30.025 1.00 90.06 256 LEU A O 1
ATOM 1979 N N . GLN A 1 257 ? -29.202 8.558 27.886 1.00 89.00 257 GLN A N 1
ATOM 1980 C CA . GLN A 1 257 ? -30.619 8.394 28.196 1.00 89.00 257 GLN A CA 1
ATOM 1981 C C . GLN A 1 257 ? -30.874 6.990 28.745 1.00 89.00 257 GLN A C 1
ATOM 1983 O O . GLN A 1 257 ? -30.323 6.018 28.227 1.00 89.00 257 GLN A O 1
ATOM 1988 N N . ASP A 1 258 ? -31.706 6.907 29.778 1.00 88.25 258 ASP A N 1
ATOM 1989 C CA . ASP A 1 258 ? -32.238 5.646 30.281 1.00 88.25 258 ASP A CA 1
ATOM 1990 C C . ASP A 1 258 ? -33.320 5.159 29.315 1.00 88.25 258 ASP A C 1
ATOM 1992 O O . ASP A 1 258 ? -34.353 5.808 29.145 1.00 88.25 258 ASP A O 1
ATOM 1996 N N . ASP A 1 259 ? -33.051 4.051 28.635 1.00 88.81 259 ASP A N 1
ATOM 1997 C CA . ASP A 1 259 ? -33.949 3.470 27.643 1.00 88.81 259 ASP A CA 1
ATOM 1998 C C . ASP A 1 259 ? -33.974 1.945 27.837 1.00 88.81 259 ASP A C 1
ATOM 2000 O O . ASP A 1 259 ? -33.094 1.234 27.341 1.00 88.81 259 ASP A O 1
ATOM 2004 N N . PRO A 1 260 ? -34.966 1.412 28.572 1.00 87.12 260 PRO A N 1
ATOM 2005 C CA . PRO A 1 260 ? -35.020 -0.012 28.883 1.00 87.12 260 PRO A CA 1
ATOM 2006 C C . PRO A 1 260 ? -35.273 -0.877 27.640 1.00 87.12 260 PRO A C 1
ATOM 2008 O O . PRO A 1 260 ? -35.091 -2.089 27.698 1.00 87.12 260 PRO A O 1
ATOM 2011 N N . THR A 1 261 ? -35.677 -0.290 26.505 1.00 90.50 261 THR A N 1
ATOM 2012 C CA . THR A 1 261 ? -35.957 -1.043 25.269 1.00 90.50 261 THR A CA 1
ATOM 2013 C C . THR A 1 261 ? -34.693 -1.500 24.547 1.00 90.50 261 THR A C 1
ATOM 2015 O O . THR A 1 261 ? -34.744 -2.426 23.736 1.00 90.50 261 THR A O 1
ATOM 2018 N N . ILE A 1 262 ? -33.556 -0.867 24.845 1.00 91.75 262 ILE A N 1
ATOM 2019 C CA . ILE A 1 262 ? -32.250 -1.203 24.273 1.00 91.75 262 ILE A CA 1
ATOM 2020 C C . ILE A 1 262 ? -31.339 -1.922 25.273 1.00 91.75 262 ILE A C 1
ATOM 2022 O O . ILE A 1 262 ? -30.241 -2.324 24.886 1.00 91.75 262 ILE A O 1
ATOM 2026 N N . GLU A 1 263 ? -31.767 -2.096 26.528 1.00 94.75 263 GLU A N 1
ATOM 2027 C CA . GLU A 1 263 ? -31.023 -2.866 27.524 1.00 94.75 263 GLU A CA 1
ATOM 2028 C C . GLU A 1 263 ? -31.126 -4.366 27.249 1.00 94.75 263 GLU A C 1
ATOM 2030 O O . GLU A 1 263 ? -32.208 -4.921 27.081 1.00 94.75 263 GLU A O 1
ATOM 2035 N N . ILE A 1 264 ? -29.969 -5.025 27.191 1.00 95.12 264 ILE A N 1
ATOM 2036 C CA . ILE A 1 264 ? -29.870 -6.465 26.955 1.00 95.12 264 ILE A CA 1
ATOM 2037 C C . ILE A 1 264 ? -29.727 -7.195 28.288 1.00 95.12 264 ILE A C 1
ATOM 2039 O O . ILE A 1 264 ? -30.477 -8.125 28.570 1.00 95.12 264 ILE A O 1
ATOM 2043 N N . THR A 1 265 ? -28.729 -6.817 29.091 1.00 96.56 265 THR A N 1
ATOM 2044 C CA . THR A 1 265 ? -28.463 -7.438 30.396 1.00 96.56 265 THR A CA 1
ATOM 2045 C C . THR A 1 265 ? -27.469 -6.619 31.214 1.00 96.56 265 THR A C 1
ATOM 2047 O O . THR A 1 265 ? -26.673 -5.853 30.667 1.00 96.56 265 THR A O 1
ATOM 2050 N N . ARG A 1 266 ? -27.422 -6.863 32.526 1.00 96.56 266 ARG A N 1
ATOM 2051 C CA . ARG A 1 266 ? -26.295 -6.465 33.380 1.00 96.56 266 ARG A CA 1
ATOM 2052 C C . ARG A 1 266 ? -25.166 -7.489 33.310 1.00 96.56 266 ARG A C 1
ATOM 2054 O O . ARG A 1 266 ? -25.416 -8.689 33.204 1.00 96.56 266 ARG A O 1
ATOM 2061 N N . ILE A 1 267 ? -23.927 -7.012 33.394 1.00 97.44 267 ILE A N 1
ATOM 2062 C CA . ILE A 1 267 ? -22.706 -7.822 33.385 1.00 97.44 267 ILE A CA 1
ATOM 2063 C C . ILE A 1 267 ? -22.008 -7.632 34.732 1.00 97.44 267 ILE A C 1
ATOM 2065 O O . ILE A 1 267 ? -21.610 -6.518 35.072 1.00 97.44 267 ILE A O 1
ATOM 2069 N N . ASN A 1 268 ? -21.898 -8.711 35.513 1.00 92.12 268 ASN A N 1
ATOM 2070 C CA . ASN A 1 268 ? -21.235 -8.754 36.827 1.00 92.12 268 ASN A CA 1
ATOM 2071 C C . ASN A 1 268 ? -21.657 -7.655 37.828 1.00 92.12 268 ASN A C 1
ATOM 2073 O O . ASN A 1 268 ? -20.910 -7.328 38.743 1.00 92.12 268 ASN A O 1
ATOM 2077 N N . GLY A 1 269 ? -22.840 -7.056 37.657 1.00 94.62 269 GLY A N 1
ATOM 2078 C CA . GLY A 1 269 ? -23.322 -5.946 38.487 1.00 94.62 269 GLY A CA 1
ATOM 2079 C C . GLY A 1 269 ? -22.609 -4.602 38.273 1.00 94.62 269 GLY A C 1
ATOM 2080 O O . GLY A 1 269 ? -23.085 -3.595 38.791 1.00 94.62 269 GLY A O 1
ATOM 2081 N N . THR A 1 270 ? -21.527 -4.557 37.490 1.00 97.25 270 THR A N 1
ATOM 2082 C CA . THR A 1 270 ? -20.692 -3.360 37.277 1.00 97.25 270 THR A CA 1
ATOM 2083 C C . THR A 1 270 ? -20.984 -2.660 35.954 1.00 97.25 270 THR A C 1
ATOM 2085 O O . THR A 1 270 ? -20.764 -1.456 35.846 1.00 97.25 270 THR A O 1
ATOM 2088 N N . HIS A 1 271 ? -21.509 -3.385 34.962 1.00 98.44 271 HIS A N 1
ATOM 2089 C CA . HIS A 1 271 ? -21.782 -2.868 33.621 1.00 98.44 2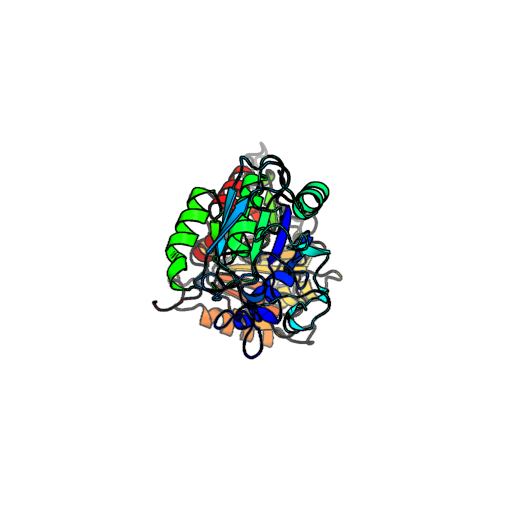71 HIS A CA 1
ATOM 2090 C C . HIS A 1 271 ? -23.171 -3.255 33.122 1.00 98.44 271 HIS A C 1
ATOM 2092 O O . HIS A 1 271 ? -23.794 -4.205 33.603 1.00 98.44 271 HIS A O 1
ATOM 2098 N N . ILE A 1 272 ? -23.638 -2.525 32.118 1.00 97.69 272 ILE A N 1
ATOM 2099 C CA . ILE A 1 272 ? -24.895 -2.747 31.414 1.00 97.69 272 ILE A CA 1
ATOM 2100 C C . ILE A 1 272 ? -24.565 -2.910 29.928 1.00 97.69 272 ILE A C 1
ATOM 2102 O O . ILE A 1 272 ? -23.854 -2.087 29.346 1.00 97.69 272 ILE A O 1
ATOM 2106 N N . LEU A 1 273 ? -25.049 -3.991 29.320 1.00 97.75 273 LEU A N 1
ATOM 2107 C CA . LEU A 1 273 ? -24.945 -4.242 27.887 1.00 97.75 273 LEU A CA 1
ATOM 2108 C C . LEU A 1 273 ? -26.187 -3.693 27.191 1.00 97.75 273 LEU A C 1
ATOM 2110 O O . LEU A 1 273 ? -27.302 -4.100 27.515 1.00 97.75 273 LEU A O 1
ATOM 2114 N N . LEU A 1 274 ? -25.985 -2.813 26.216 1.00 95.88 274 LEU A N 1
ATOM 2115 C CA . LEU A 1 274 ? -27.052 -2.138 25.479 1.00 95.88 274 LEU A CA 1
ATOM 2116 C C . LEU A 1 274 ? -26.864 -2.302 23.965 1.00 95.88 274 LEU A C 1
ATOM 2118 O O . LEU A 1 274 ? -25.734 -2.416 23.480 1.00 95.88 274 LEU A O 1
ATOM 2122 N N . TYR A 1 275 ? -27.946 -2.211 23.196 1.00 93.44 275 TYR A N 1
ATOM 2123 C CA . TYR A 1 275 ? -27.856 -1.875 21.773 1.00 93.44 275 TYR A CA 1
ATOM 2124 C C . TYR A 1 275 ? -27.448 -0.409 21.598 1.00 93.44 275 TYR A C 1
ATOM 2126 O O . TYR A 1 275 ? -27.937 0.476 22.301 1.00 93.44 275 TYR A O 1
ATOM 2134 N N . ASN A 1 276 ? -26.577 -0.117 20.628 1.00 90.19 276 ASN A N 1
ATOM 2135 C CA . ASN A 1 276 ? -26.291 1.273 20.285 1.00 90.19 276 ASN A CA 1
ATOM 2136 C C . ASN A 1 276 ? -27.475 1.869 19.503 1.00 90.19 276 ASN A C 1
ATOM 2138 O O . ASN A 1 276 ? -27.707 1.503 18.352 1.00 90.19 276 ASN A O 1
ATOM 2142 N N . LYS A 1 277 ? -28.185 2.828 20.109 1.00 84.44 277 LYS A N 1
ATOM 2143 C CA . LYS A 1 277 ? -29.330 3.534 19.502 1.00 84.44 277 LYS A CA 1
ATOM 2144 C C . LYS A 1 277 ? -28.987 4.232 18.178 1.00 84.44 277 LYS A C 1
ATOM 2146 O O . LYS A 1 277 ? -29.840 4.340 17.303 1.00 84.44 277 LYS A O 1
ATOM 2151 N N . PHE A 1 278 ? -27.738 4.675 18.014 1.00 81.00 278 PHE A N 1
ATOM 2152 C CA . PHE A 1 278 ? -27.233 5.360 16.817 1.00 81.00 278 PHE A CA 1
ATOM 2153 C C . PHE A 1 278 ? -26.099 4.557 16.180 1.00 81.00 278 PHE A C 1
ATOM 2155 O O . PHE A 1 278 ? -24.971 5.028 16.024 1.00 81.00 278 PHE A O 1
ATOM 2162 N N . CYS A 1 279 ? -26.400 3.299 15.866 1.00 80.12 279 CYS A N 1
ATOM 2163 C CA . CYS A 1 279 ? -25.416 2.348 15.386 1.00 80.12 279 CYS A CA 1
ATOM 2164 C C . CYS A 1 279 ? -24.956 2.596 13.938 1.00 80.12 279 CYS A C 1
ATOM 2166 O O . CYS A 1 279 ? -25.758 2.894 13.055 1.00 80.12 279 CYS A O 1
ATOM 2168 N N . ILE A 1 280 ? -23.673 2.335 13.671 1.00 76.44 280 ILE A N 1
ATOM 2169 C CA . ILE A 1 280 ? -23.103 2.228 12.314 1.00 76.44 280 ILE A CA 1
ATOM 2170 C C . ILE A 1 280 ? -23.410 0.872 11.654 1.00 76.44 280 ILE A C 1
ATOM 2172 O O . ILE A 1 280 ? -23.291 0.691 10.445 1.00 76.44 280 ILE A O 1
ATOM 2176 N N . SER A 1 281 ? -23.764 -0.118 12.471 1.00 75.56 281 SER A N 1
ATOM 2177 C CA . SER A 1 281 ? -24.091 -1.482 12.069 1.00 75.56 281 SER A CA 1
ATOM 2178 C C . SER A 1 281 ? -25.239 -1.975 12.933 1.00 75.56 281 SER A C 1
ATOM 2180 O O . SER A 1 281 ? -25.197 -1.792 14.145 1.00 75.56 281 SER A O 1
ATOM 2182 N N . LYS A 1 282 ? -26.227 -2.652 12.337 1.00 71.62 282 LYS A N 1
ATOM 2183 C CA . LYS A 1 282 ? -27.454 -3.104 13.025 1.00 71.62 282 LYS A CA 1
ATOM 2184 C C . LYS A 1 282 ? -27.213 -3.940 14.293 1.00 71.62 282 LYS A C 1
ATOM 2186 O O . LYS A 1 282 ? -28.126 -4.100 15.088 1.00 71.62 282 LYS A O 1
ATOM 2191 N N . SER A 1 283 ? -26.014 -4.496 14.470 1.00 81.06 283 SER A N 1
ATOM 2192 C CA . SER A 1 283 ? -25.629 -5.308 15.629 1.00 81.06 283 SER A CA 1
ATOM 2193 C C . SER A 1 283 ? -24.589 -4.636 16.534 1.00 81.06 283 SER A C 1
ATOM 2195 O O . SER A 1 283 ? -23.867 -5.334 17.242 1.00 81.06 283 SER A O 1
ATOM 2197 N N . GLN A 1 284 ? -24.425 -3.313 16.462 1.00 90.56 284 GLN A N 1
ATOM 2198 C CA . GLN A 1 284 ? -23.483 -2.603 17.325 1.00 90.56 284 GLN A CA 1
ATOM 2199 C C . GLN A 1 284 ? -24.013 -2.542 18.757 1.00 90.56 284 GLN A C 1
ATOM 2201 O O . GLN A 1 284 ? -25.143 -2.107 18.989 1.00 90.56 284 GLN A O 1
ATOM 2206 N N . LEU A 1 285 ? -23.169 -2.930 19.708 1.00 95.44 285 LEU A N 1
ATOM 2207 C CA . LEU A 1 285 ? -23.492 -2.916 21.133 1.00 95.44 285 LEU A CA 1
ATOM 2208 C C . LEU A 1 285 ? -22.647 -1.876 21.867 1.00 95.44 285 LEU A C 1
ATOM 2210 O O . LEU A 1 285 ? -21.609 -1.423 21.370 1.00 95.44 285 LEU A O 1
ATOM 2214 N N . MET A 1 286 ? -23.081 -1.531 23.071 1.00 97.00 286 MET A N 1
ATOM 2215 C CA . MET A 1 286 ? -22.344 -0.713 24.025 1.00 97.00 286 MET A CA 1
ATOM 2216 C C . MET A 1 286 ? -22.256 -1.436 25.363 1.00 97.00 286 MET A C 1
ATOM 2218 O O . MET A 1 286 ? -23.237 -2.013 25.824 1.00 97.00 286 MET A O 1
ATOM 2222 N N . ILE A 1 287 ? -21.083 -1.378 25.985 1.00 98.19 287 ILE A N 1
ATOM 2223 C CA . ILE A 1 287 ? -20.852 -1.820 27.361 1.00 98.19 287 ILE A CA 1
ATOM 2224 C C . ILE A 1 287 ? -20.677 -0.547 28.176 1.00 98.19 287 ILE A C 1
ATOM 2226 O O . ILE A 1 287 ? -19.698 0.169 27.982 1.00 98.19 287 ILE A O 1
ATOM 2230 N N . VAL A 1 288 ? -21.644 -0.231 29.027 1.00 97.88 288 VAL A N 1
ATOM 2231 C CA . VAL A 1 288 ? -21.699 1.032 29.772 1.00 97.88 288 VAL A CA 1
ATOM 2232 C C . VAL A 1 288 ? -21.509 0.743 31.254 1.00 97.88 288 VAL A C 1
ATOM 2234 O O . VAL A 1 288 ? -22.079 -0.223 31.763 1.00 97.88 288 VAL A O 1
ATOM 2237 N N . THR A 1 289 ? -20.721 1.552 31.959 1.00 97.94 289 THR A N 1
ATOM 2238 C CA . THR A 1 289 ? -20.581 1.417 33.416 1.00 97.94 289 THR A CA 1
ATOM 2239 C C . THR A 1 289 ? -21.933 1.613 34.106 1.00 97.94 289 THR A C 1
ATOM 2241 O O . THR A 1 289 ? -22.691 2.516 33.767 1.00 97.94 289 THR A O 1
ATOM 2244 N N . ALA A 1 290 ? -22.260 0.788 35.100 1.00 95.81 290 ALA A N 1
ATOM 2245 C CA . ALA A 1 290 ? -23.482 0.965 35.888 1.00 95.81 290 ALA A CA 1
ATOM 2246 C C . ALA A 1 290 ? -23.390 2.186 36.822 1.00 95.81 290 ALA A C 1
ATOM 2248 O O . ALA A 1 290 ? -24.407 2.792 37.151 1.00 95.81 290 ALA A O 1
ATOM 2249 N N . ASN A 1 291 ? -22.174 2.554 37.240 1.00 94.94 291 ASN A N 1
ATOM 2250 C CA . ASN A 1 291 ? -21.905 3.785 37.974 1.00 94.94 291 ASN A CA 1
ATOM 2251 C C . ASN A 1 291 ? -21.697 4.955 36.993 1.00 94.94 291 ASN A C 1
ATOM 2253 O O . ASN A 1 291 ? -20.645 5.077 36.363 1.00 94.94 291 ASN A O 1
ATOM 2257 N N . SER A 1 292 ? -22.689 5.847 36.923 1.00 95.12 292 SER A N 1
ATOM 2258 C CA . SER A 1 292 ? -22.746 6.995 36.008 1.00 95.12 292 SER A CA 1
ATOM 2259 C C . SER A 1 292 ? -21.703 8.085 36.241 1.00 95.12 292 SER A C 1
ATOM 2261 O O . SER A 1 292 ? -21.590 9.009 35.427 1.00 95.12 292 SER A O 1
ATOM 2263 N N . TYR A 1 293 ? -20.926 8.004 37.321 1.00 95.12 293 TYR A N 1
ATOM 2264 C CA . TYR A 1 293 ? -19.859 8.957 37.612 1.00 95.12 293 TYR A CA 1
ATOM 2265 C C . TYR A 1 293 ? -18.538 8.623 36.924 1.00 95.12 293 TYR A C 1
ATOM 2267 O O . TYR A 1 293 ? -17.709 9.524 36.805 1.00 95.12 293 TYR A O 1
ATOM 2275 N N . HIS A 1 294 ? -18.357 7.404 36.404 1.00 96.38 294 HIS A N 1
ATOM 2276 C CA . HIS A 1 294 ? -17.177 7.091 35.599 1.00 96.38 294 HIS A CA 1
ATOM 2277 C C . HIS A 1 294 ? -17.176 7.876 34.293 1.00 96.38 294 HIS A C 1
ATOM 2279 O O . HIS A 1 294 ? -18.211 8.109 33.647 1.00 96.38 294 HIS A O 1
ATOM 2285 N N . ARG A 1 295 ? -15.984 8.317 33.911 1.00 96.62 295 ARG A N 1
ATOM 2286 C CA . ARG A 1 295 ? -15.769 9.228 32.799 1.00 96.62 295 ARG A CA 1
ATOM 2287 C C . ARG A 1 295 ? -15.006 8.546 31.688 1.00 96.62 295 ARG A C 1
ATOM 2289 O O . ARG A 1 295 ? -14.164 7.686 31.901 1.00 96.62 295 ARG A O 1
ATOM 2296 N N . GLN A 1 296 ? -15.284 8.984 30.470 1.00 96.38 296 GLN A N 1
ATOM 2297 C CA . GLN A 1 296 ? -14.669 8.444 29.264 1.00 96.38 296 GLN A CA 1
ATOM 2298 C C . GLN A 1 296 ? -13.148 8.688 29.186 1.00 96.38 296 GLN A C 1
ATOM 2300 O O . GLN A 1 296 ? -12.482 8.102 28.341 1.00 96.38 296 GLN A O 1
ATOM 2305 N N . TYR A 1 297 ? -12.596 9.563 30.031 1.00 95.44 297 TYR A N 1
ATOM 2306 C CA . TYR A 1 297 ? -11.155 9.783 30.175 1.00 95.44 297 TYR A CA 1
ATOM 2307 C C . TYR A 1 297 ? -10.520 8.961 31.308 1.00 95.44 297 TYR A C 1
ATOM 2309 O O . TYR A 1 297 ? -9.296 8.992 31.457 1.00 95.44 297 TYR A O 1
ATOM 2317 N N . ASP A 1 298 ? -11.315 8.250 32.114 1.00 97.06 298 ASP A N 1
ATOM 2318 C CA . ASP A 1 298 ? -10.787 7.333 33.122 1.00 97.06 298 ASP A CA 1
ATOM 2319 C C . ASP A 1 298 ? -10.158 6.130 32.400 1.00 97.06 298 ASP A C 1
ATOM 2321 O O . ASP A 1 298 ? -10.748 5.624 31.436 1.00 97.06 298 ASP A O 1
ATOM 2325 N N . PRO A 1 299 ? -8.983 5.642 32.838 1.00 97.12 299 PRO A N 1
ATOM 2326 C CA . PRO A 1 299 ? -8.384 4.447 32.254 1.00 97.12 299 PRO A CA 1
ATOM 2327 C C . PRO A 1 299 ? -9.296 3.228 32.453 1.00 97.12 299 PRO A C 1
ATOM 2329 O O . PRO A 1 299 ? -10.097 3.192 33.391 1.00 97.12 299 PRO A O 1
ATOM 2332 N N . LEU A 1 300 ? -9.172 2.223 31.581 1.00 98.31 300 LEU A N 1
ATOM 2333 C CA . LEU A 1 300 ? -9.855 0.943 31.773 1.00 98.31 300 LEU A CA 1
ATOM 2334 C C . LEU A 1 300 ? -9.314 0.242 33.027 1.00 98.31 300 LEU A C 1
ATOM 2336 O O . LEU A 1 300 ? -8.103 0.116 33.221 1.00 98.31 300 LEU A O 1
ATOM 2340 N N . ASP A 1 301 ? -10.220 -0.223 33.870 1.00 97.88 301 ASP A N 1
ATOM 2341 C CA . ASP A 1 301 ? -9.932 -1.005 35.056 1.00 97.88 301 ASP A CA 1
ATOM 2342 C C . ASP A 1 301 ? -10.251 -2.490 34.826 1.00 97.88 301 ASP A C 1
ATOM 2344 O O . ASP A 1 301 ? -10.562 -2.952 33.722 1.00 97.88 301 ASP A O 1
ATOM 2348 N N . GLY A 1 302 ? -10.099 -3.282 35.884 1.00 97.94 302 GLY A N 1
ATOM 2349 C CA . GLY A 1 302 ? -10.342 -4.712 35.801 1.00 97.94 302 GLY A CA 1
ATOM 2350 C C . GLY A 1 302 ? -11.808 -5.070 35.541 1.00 97.94 302 GLY A C 1
ATOM 2351 O O . GLY A 1 302 ? -12.065 -6.125 34.961 1.00 97.94 302 GLY A O 1
ATOM 2352 N N . ASP A 1 303 ? -12.765 -4.260 35.984 1.00 98.25 303 ASP A N 1
ATOM 2353 C CA . ASP A 1 303 ? -14.186 -4.544 35.791 1.00 98.25 303 ASP A CA 1
ATOM 2354 C C . ASP A 1 303 ? -14.612 -4.225 34.358 1.00 98.25 303 ASP A C 1
ATOM 2356 O O . ASP A 1 303 ? -15.366 -5.010 33.777 1.00 98.25 303 ASP A O 1
ATOM 2360 N N . ASP A 1 304 ? -14.068 -3.161 33.754 1.00 98.50 304 ASP A N 1
ATOM 2361 C CA . ASP A 1 304 ? -14.269 -2.870 32.328 1.00 98.50 304 ASP A CA 1
ATOM 2362 C C . ASP A 1 304 ? -13.771 -4.026 31.449 1.00 98.50 304 ASP A C 1
ATOM 2364 O O . ASP A 1 304 ? -14.465 -4.495 30.541 1.00 98.50 304 ASP A O 1
ATOM 2368 N N . LEU A 1 305 ? -12.548 -4.496 31.719 1.00 98.19 305 LEU A N 1
ATOM 2369 C CA . LEU A 1 305 ? -11.894 -5.532 30.921 1.00 98.19 305 LEU A CA 1
ATOM 2370 C C . LEU A 1 305 ? -12.542 -6.902 31.118 1.00 98.19 305 LEU A C 1
ATOM 2372 O O . LEU A 1 305 ? -12.642 -7.669 30.161 1.00 98.19 305 LEU A O 1
ATOM 2376 N N . GLU A 1 306 ? -13.037 -7.198 32.319 1.00 97.75 306 GLU A N 1
ATOM 2377 C CA . GLU A 1 306 ? -13.802 -8.419 32.563 1.00 97.75 306 GLU A CA 1
ATOM 2378 C C . GLU A 1 306 ? -15.165 -8.382 31.865 1.00 97.75 306 GLU A C 1
ATOM 2380 O O . GLU A 1 306 ? -15.555 -9.368 31.236 1.00 97.75 306 GLU A O 1
ATOM 2385 N N . ALA A 1 307 ? -15.864 -7.243 31.886 1.00 98.25 307 ALA A N 1
ATOM 2386 C CA . ALA A 1 307 ? -17.108 -7.085 31.138 1.00 98.25 307 ALA A CA 1
ATOM 2387 C C . ALA A 1 307 ? -16.876 -7.243 29.625 1.00 98.25 307 ALA A C 1
ATOM 2389 O O . ALA A 1 307 ? -17.601 -7.984 28.955 1.00 98.25 307 ALA A O 1
ATOM 2390 N N . ALA A 1 308 ? -15.820 -6.620 29.093 1.00 97.56 308 ALA A N 1
ATOM 2391 C CA . ALA A 1 308 ? -15.408 -6.762 27.700 1.00 97.56 308 ALA A CA 1
ATOM 2392 C C . ALA A 1 308 ? -15.093 -8.224 27.335 1.00 97.56 308 ALA A C 1
ATOM 2394 O O . ALA A 1 308 ? -15.562 -8.727 26.308 1.00 97.56 308 ALA A O 1
ATOM 2395 N N . ARG A 1 309 ? -14.351 -8.931 28.198 1.00 95.75 309 ARG A N 1
ATOM 2396 C CA . ARG A 1 309 ? -14.011 -10.348 28.026 1.00 95.75 309 ARG A CA 1
ATOM 2397 C C . ARG A 1 309 ? -15.260 -11.225 27.995 1.00 95.75 309 ARG A C 1
ATOM 2399 O O . ARG A 1 309 ? -15.391 -12.038 27.079 1.00 95.75 309 ARG A O 1
ATOM 2406 N N . ILE A 1 310 ? -16.184 -11.051 28.944 1.00 95.94 310 ILE A N 1
ATOM 2407 C CA . ILE A 1 310 ? -17.448 -11.805 29.008 1.00 95.94 310 ILE A CA 1
ATOM 2408 C C . ILE A 1 310 ? -18.249 -11.617 27.721 1.00 95.94 310 ILE A C 1
ATOM 2410 O O . ILE A 1 310 ? -18.696 -12.604 27.130 1.00 95.94 310 ILE A O 1
ATOM 2414 N N . VAL A 1 311 ? -18.386 -10.376 27.248 1.00 96.06 311 VAL A N 1
ATOM 2415 C CA . VAL A 1 311 ? -19.129 -10.076 26.017 1.00 96.06 311 VAL A CA 1
ATOM 2416 C C . VAL A 1 311 ? -18.460 -10.716 24.805 1.00 96.06 311 VAL A C 1
ATOM 2418 O O . VAL A 1 311 ? -19.126 -11.441 24.067 1.00 96.06 311 VAL A O 1
ATOM 2421 N N . LEU A 1 312 ? -17.148 -10.537 24.616 1.00 92.81 312 LEU A N 1
ATOM 2422 C CA . LEU A 1 312 ? -16.427 -11.166 23.503 1.00 92.81 312 LEU A CA 1
ATOM 2423 C C . LEU A 1 312 ? -16.580 -12.689 23.525 1.00 92.81 312 LEU A C 1
ATOM 2425 O O . LEU A 1 312 ? -16.891 -13.284 22.493 1.00 92.81 312 LEU A O 1
ATOM 2429 N N . CYS A 1 313 ? -16.399 -13.326 24.684 1.00 91.06 313 CYS A N 1
ATOM 2430 C CA . CYS A 1 313 ? -16.492 -14.780 24.830 1.00 91.06 313 CYS A CA 1
ATOM 2431 C C . CYS A 1 313 ? -17.907 -15.317 24.576 1.00 91.06 313 CYS A C 1
ATOM 2433 O O . CYS A 1 313 ? -18.039 -16.427 24.067 1.00 91.06 313 CYS A O 1
ATOM 2435 N N . SER A 1 314 ? -18.940 -14.522 24.862 1.00 92.19 314 SER A N 1
ATOM 2436 C CA . SER A 1 314 ? -20.346 -14.900 24.659 1.00 92.19 314 SER A CA 1
ATOM 2437 C C . SER A 1 314 ? -20.805 -14.783 23.201 1.00 92.19 314 SER A C 1
ATOM 2439 O O . SER A 1 314 ? -21.795 -15.397 22.809 1.00 92.19 314 SER A O 1
ATOM 2441 N N . LEU A 1 315 ? -20.098 -14.007 22.372 1.00 89.25 315 LEU A N 1
ATOM 2442 C CA . LEU A 1 315 ? -20.443 -13.809 20.964 1.00 89.25 315 LEU A CA 1
ATOM 2443 C C . LEU A 1 315 ? -19.857 -14.924 20.081 1.00 89.25 315 LEU A C 1
ATOM 2445 O O . LEU A 1 315 ? -18.660 -15.233 20.130 1.00 89.25 315 LEU A O 1
ATOM 2449 N N . THR A 1 316 ? -20.714 -15.502 19.233 1.00 83.56 316 THR A N 1
ATOM 2450 C CA . THR A 1 316 ? -20.382 -16.632 18.345 1.00 83.56 316 THR A CA 1
ATOM 2451 C C . THR A 1 316 ? -19.713 -16.207 17.042 1.00 83.56 316 THR A C 1
ATOM 2453 O O . THR A 1 316 ? -18.912 -16.959 16.493 1.00 83.56 316 THR A O 1
ATOM 2456 N N . SER A 1 317 ? -20.001 -15.004 16.537 1.00 82.31 317 SER A N 1
ATOM 2457 C CA . SER A 1 317 ? -19.299 -14.455 15.374 1.00 82.31 317 SER A CA 1
ATOM 2458 C C . SER A 1 317 ? -18.110 -13.581 15.786 1.00 82.31 317 SER A C 1
ATOM 2460 O O . SER A 1 317 ? -18.124 -13.029 16.888 1.00 82.31 317 SER A O 1
ATOM 2462 N N . PRO A 1 318 ? -17.121 -13.376 14.898 1.00 83.00 318 PRO A N 1
ATOM 2463 C CA . PRO A 1 318 ? -16.012 -12.462 15.151 1.00 83.00 318 PRO A CA 1
ATOM 2464 C C . PRO A 1 318 ? -16.498 -11.037 15.447 1.00 83.00 318 PRO A C 1
ATOM 2466 O O . PRO A 1 318 ? -17.266 -10.454 14.674 1.00 83.00 318 PRO A O 1
ATOM 2469 N N . HIS A 1 319 ? -16.068 -10.511 16.589 1.00 89.88 319 HIS A N 1
ATOM 2470 C CA . HIS A 1 319 ? -16.312 -9.149 17.043 1.00 89.88 319 HIS A CA 1
ATOM 2471 C C . HIS A 1 319 ? -15.024 -8.581 17.630 1.00 89.88 319 HIS A C 1
ATOM 2473 O O . HIS A 1 319 ? -14.175 -9.325 18.128 1.00 89.88 319 HIS A O 1
ATOM 2479 N N . PHE A 1 320 ? -14.930 -7.260 17.625 1.00 92.50 320 PHE A N 1
ATOM 2480 C CA . PHE A 1 320 ? -13.934 -6.518 18.375 1.00 92.50 320 PHE A CA 1
ATOM 2481 C C . PHE A 1 320 ? -14.626 -5.487 19.264 1.00 92.50 320 PHE A C 1
ATOM 2483 O O . PHE A 1 320 ? -15.734 -5.019 18.978 1.00 92.50 320 PHE A O 1
ATOM 2490 N N . ILE A 1 321 ? -13.958 -5.153 20.356 1.00 96.75 321 ILE A N 1
ATOM 2491 C CA . ILE A 1 321 ? -14.340 -4.091 21.273 1.00 96.75 321 ILE A CA 1
ATOM 2492 C C . ILE A 1 321 ? -13.381 -2.931 21.076 1.00 96.75 321 ILE A C 1
ATOM 2494 O O . ILE A 1 321 ? -12.191 -3.140 20.841 1.00 96.75 321 ILE A O 1
ATOM 2498 N N . PHE A 1 322 ? -13.889 -1.712 21.186 1.00 97.56 322 PHE A N 1
ATOM 2499 C CA . PHE A 1 322 ? -13.048 -0.532 21.208 1.00 97.56 322 PHE A CA 1
ATOM 2500 C C . PHE A 1 322 ? -13.454 0.475 22.277 1.00 97.56 322 PHE A C 1
ATOM 2502 O O . PHE A 1 322 ? -14.620 0.563 22.673 1.00 97.56 322 PHE A O 1
ATOM 2509 N N . PHE A 1 323 ? -12.468 1.245 22.724 1.00 98.50 323 PHE A N 1
ATOM 2510 C CA . PHE A 1 323 ? -12.604 2.310 23.710 1.00 98.50 323 PHE A CA 1
ATOM 2511 C C . PHE A 1 323 ? -11.869 3.554 23.214 1.00 98.50 323 PHE A C 1
ATOM 2513 O O . PHE A 1 323 ? -10.736 3.449 22.753 1.00 98.50 323 PHE A O 1
ATOM 2520 N N . ASN A 1 324 ? -12.515 4.717 23.324 1.00 97.88 324 ASN A N 1
ATOM 2521 C CA . ASN A 1 324 ? -11.911 6.014 23.010 1.00 97.88 324 ASN A CA 1
ATOM 2522 C C . ASN A 1 324 ? -11.667 6.745 24.337 1.00 97.88 324 ASN A C 1
ATOM 2524 O O . ASN A 1 324 ? -12.626 7.238 24.936 1.00 97.88 324 ASN A O 1
ATOM 2528 N N . GLY A 1 325 ? -10.423 6.779 24.807 1.00 96.25 325 GLY A N 1
ATOM 2529 C CA . GLY A 1 325 ? -10.005 7.391 26.068 1.00 96.25 325 GLY A CA 1
ATOM 2530 C C . GLY A 1 325 ? -9.894 8.908 25.951 1.00 96.25 325 GLY A C 1
ATOM 2531 O O . GLY A 1 325 ? -8.849 9.442 25.580 1.00 96.25 325 GLY A O 1
ATOM 2532 N N . GLY A 1 326 ? -10.980 9.614 26.261 1.00 93.94 326 GLY A N 1
ATOM 2533 C CA . GLY A 1 326 ? -11.048 11.077 26.243 1.00 93.94 326 GLY A CA 1
ATOM 2534 C C . GLY A 1 326 ? -11.391 11.711 24.885 1.00 93.94 326 GLY A C 1
ATOM 2535 O O . GLY A 1 326 ? -11.450 11.071 23.834 1.00 93.94 326 GLY A O 1
ATOM 2536 N N . VAL A 1 327 ? -11.655 13.024 24.902 1.00 92.38 327 VAL A N 1
ATOM 2537 C CA . VAL A 1 327 ? -12.192 13.774 23.743 1.00 92.38 327 VAL A CA 1
ATOM 2538 C C . VAL A 1 327 ? -11.234 13.769 22.549 1.00 92.38 327 VAL A C 1
ATOM 2540 O O . VAL A 1 327 ? -11.674 13.657 21.406 1.00 92.38 327 VAL A O 1
ATOM 2543 N N . THR A 1 328 ? -9.925 13.852 22.797 1.00 94.38 328 THR A N 1
ATOM 2544 C CA . THR A 1 328 ? -8.894 13.816 21.746 1.00 94.38 328 THR A CA 1
ATOM 2545 C C . THR A 1 328 ? -8.839 12.464 21.029 1.00 94.38 328 THR A C 1
ATOM 2547 O O . THR A 1 328 ? -8.490 12.421 19.854 1.00 94.38 328 THR A O 1
ATOM 2550 N N . ALA A 1 329 ? -9.256 11.378 21.685 1.00 94.88 329 ALA A N 1
ATOM 2551 C CA . ALA A 1 329 ? -9.383 10.054 21.078 1.00 94.88 329 ALA A CA 1
ATOM 2552 C C . ALA A 1 329 ? -10.692 9.873 20.273 1.00 94.88 329 ALA A C 1
ATOM 2554 O O . ALA A 1 329 ? -10.966 8.811 19.725 1.00 94.88 329 ALA A O 1
ATOM 2555 N N . GLY A 1 330 ? -11.531 10.910 20.164 1.00 92.25 330 GLY A N 1
ATOM 2556 C CA . GLY A 1 330 ? -12.812 10.827 19.452 1.00 92.25 330 GLY A CA 1
ATOM 2557 C C . GLY A 1 330 ? -13.974 10.342 20.326 1.00 92.25 330 GLY A C 1
ATOM 2558 O O . GLY A 1 330 ? -14.999 9.895 19.807 1.00 92.25 330 GLY A O 1
ATOM 2559 N N . ALA A 1 331 ? -13.853 10.441 21.655 1.00 91.69 331 ALA A N 1
ATOM 2560 C CA . ALA A 1 331 ? -14.983 10.249 22.557 1.00 91.69 331 ALA A CA 1
ATOM 2561 C C . ALA A 1 331 ? -16.103 11.267 22.285 1.00 91.69 331 ALA A C 1
ATOM 2563 O O . ALA A 1 331 ? -15.879 12.478 22.268 1.00 91.69 331 ALA A O 1
ATOM 2564 N N . SER A 1 332 ? -17.332 10.769 22.132 1.00 87.56 332 SER A N 1
ATOM 2565 C CA . SER A 1 332 ? -18.520 11.591 21.863 1.00 87.56 332 SER A CA 1
ATOM 2566 C C . SER A 1 332 ? -19.471 11.734 23.056 1.00 87.56 332 SER A C 1
ATOM 2568 O O . SER A 1 332 ? -20.392 12.550 22.990 1.00 87.56 332 SER A O 1
ATOM 2570 N N . ARG A 1 333 ? -19.248 10.958 24.124 1.00 90.62 333 ARG A N 1
ATOM 2571 C CA . ARG A 1 333 ? -20.031 10.925 25.368 1.00 90.62 333 ARG A CA 1
ATOM 2572 C C . ARG A 1 333 ? -19.111 11.025 26.579 1.00 90.62 333 ARG A C 1
ATOM 2574 O O . ARG A 1 333 ? -17.923 10.715 26.473 1.00 90.62 333 ARG A O 1
ATOM 2581 N N . LYS A 1 334 ? -19.657 11.469 27.710 1.00 93.50 334 LYS A N 1
ATOM 2582 C CA . LYS A 1 334 ? -18.936 11.622 28.982 1.00 93.50 334 LYS A CA 1
ATOM 2583 C C . LYS A 1 334 ? -18.990 10.357 29.825 1.00 93.50 334 LYS A C 1
ATOM 2585 O O . LYS A 1 334 ? -17.977 10.020 30.431 1.00 93.50 334 LYS A O 1
ATOM 2590 N N . HIS A 1 335 ? -20.141 9.693 29.882 1.00 96.69 335 HIS A N 1
ATOM 2591 C CA . HIS A 1 335 ? -20.321 8.452 30.625 1.00 96.69 335 HIS A CA 1
ATOM 2592 C C . HIS A 1 335 ? -19.456 7.346 30.008 1.00 96.69 335 HIS A C 1
ATOM 2594 O O . HIS A 1 335 ? -19.520 7.112 28.796 1.00 96.69 335 HIS A O 1
ATOM 2600 N N . LYS A 1 336 ? -18.628 6.703 30.838 1.00 98.06 336 LYS A N 1
ATOM 2601 C CA . LYS A 1 336 ? -17.682 5.673 30.414 1.00 98.06 336 LYS A CA 1
ATOM 2602 C C . LYS A 1 336 ? -18.387 4.501 29.730 1.00 98.06 336 LYS A C 1
ATOM 2604 O O . LYS A 1 336 ? -19.310 3.892 30.271 1.00 98.06 336 LYS A O 1
ATOM 2609 N N . HIS A 1 337 ? -17.946 4.199 28.516 1.00 98.00 337 HIS A N 1
ATOM 2610 C CA . HIS A 1 337 ? -18.467 3.091 27.733 1.00 98.00 337 HIS A CA 1
ATOM 2611 C C . HIS A 1 337 ? -17.428 2.542 26.753 1.00 98.00 337 HIS A C 1
ATOM 2613 O O . HIS A 1 337 ? -16.581 3.270 26.223 1.00 98.00 337 HIS A O 1
ATOM 2619 N N . LEU A 1 338 ? -17.562 1.253 26.459 1.00 98.38 338 LEU A N 1
ATOM 2620 C CA . LEU A 1 338 ? -16.907 0.567 25.355 1.00 98.38 338 LEU A CA 1
ATOM 2621 C C . LEU A 1 338 ? -17.943 0.265 24.273 1.00 98.38 338 LEU A C 1
ATOM 2623 O O . LEU A 1 338 ? -19.148 0.194 24.530 1.00 98.38 338 LEU A O 1
ATOM 2627 N N . GLN A 1 339 ? -17.479 0.073 23.047 1.00 97.56 339 GLN A N 1
ATOM 2628 C CA . GLN A 1 339 ? -18.334 -0.238 21.908 1.00 97.56 339 GLN A CA 1
ATOM 2629 C C . GLN A 1 339 ? -17.936 -1.579 21.310 1.00 97.56 339 GLN A C 1
ATOM 2631 O O . GLN A 1 339 ? -16.753 -1.888 21.202 1.00 97.56 339 GLN A O 1
ATOM 2636 N N . VAL A 1 340 ? -18.930 -2.365 20.908 1.00 96.12 340 VAL A N 1
ATOM 2637 C CA . VAL A 1 340 ? -18.738 -3.700 20.337 1.00 96.12 340 VAL A CA 1
ATOM 2638 C C . VAL A 1 340 ? -19.212 -3.683 18.897 1.00 96.12 340 VAL A C 1
ATOM 2640 O O . VAL A 1 340 ? -20.359 -3.325 18.613 1.00 96.12 340 VAL A O 1
ATOM 2643 N N . LEU A 1 341 ? -18.339 -4.092 17.984 1.00 91.12 341 LEU A N 1
ATOM 2644 C CA . LEU A 1 341 ? -18.653 -4.196 16.569 1.00 91.12 341 LEU A CA 1
ATOM 2645 C C . LEU A 1 341 ? -18.325 -5.572 16.034 1.00 91.12 341 LEU A C 1
ATOM 2647 O O . LEU A 1 341 ? -17.346 -6.209 16.417 1.00 91.12 341 LEU A O 1
ATOM 2651 N N . ARG A 1 342 ? -19.160 -6.018 15.098 1.00 86.44 342 ARG A N 1
ATOM 2652 C CA . ARG A 1 342 ? -18.863 -7.201 14.310 1.00 86.44 342 ARG A CA 1
ATOM 2653 C C . ARG A 1 342 ? -17.688 -6.897 13.391 1.00 86.44 342 ARG A C 1
ATOM 2655 O O . ARG A 1 342 ? -17.686 -5.883 12.695 1.00 86.44 342 ARG A O 1
ATOM 2662 N N . THR A 1 343 ? -16.733 -7.809 13.372 1.00 80.06 343 THR A N 1
ATOM 2663 C CA . THR A 1 343 ? -15.585 -7.773 12.473 1.00 80.06 343 THR A CA 1
ATOM 2664 C C . THR A 1 343 ? -16.073 -7.880 11.010 1.00 80.06 343 THR A C 1
ATOM 2666 O O . THR A 1 343 ? -16.860 -8.789 10.709 1.00 80.06 343 THR A O 1
ATOM 2669 N N . PRO A 1 344 ? -15.717 -6.940 10.108 1.00 71.50 344 PRO A N 1
ATOM 2670 C CA . PRO A 1 344 ? -16.257 -6.903 8.742 1.00 71.50 344 PRO A CA 1
ATOM 2671 C C . PRO A 1 344 ? -15.796 -8.086 7.879 1.00 71.50 344 PRO A C 1
ATOM 2673 O O . PRO A 1 344 ? -14.609 -8.242 7.650 1.00 71.50 344 PRO A O 1
ATOM 2676 N N . LYS A 1 345 ? -16.716 -8.887 7.326 1.00 59.94 345 LYS A N 1
ATOM 2677 C CA . LYS A 1 345 ? -16.356 -10.100 6.561 1.00 59.94 345 LYS A CA 1
ATOM 2678 C C . LYS A 1 345 ? -15.556 -9.841 5.275 1.00 59.94 345 LYS A C 1
ATOM 2680 O O . LYS A 1 345 ? -14.726 -10.670 4.926 1.00 59.94 345 LYS A O 1
ATOM 2685 N N . ASP A 1 346 ? -15.805 -8.716 4.605 1.00 53.81 346 ASP A N 1
ATOM 2686 C CA . ASP A 1 346 ? -15.273 -8.433 3.262 1.00 53.81 346 ASP A CA 1
ATOM 2687 C C . ASP A 1 346 ? -14.058 -7.488 3.274 1.00 53.81 346 ASP A C 1
ATOM 2689 O O . ASP A 1 346 ? -13.479 -7.204 2.230 1.00 53.81 346 ASP A O 1
ATOM 2693 N N . SER A 1 347 ? -13.639 -7.007 4.449 1.00 56.41 347 SER A N 1
ATOM 2694 C CA . SER A 1 347 ? -12.584 -5.991 4.575 1.00 56.41 347 SER A CA 1
ATOM 2695 C C . SER A 1 347 ? -11.258 -6.621 5.014 1.00 56.41 347 SER A C 1
ATOM 2697 O O . SER A 1 347 ? -10.701 -6.252 6.051 1.00 56.41 347 SER A O 1
ATOM 2699 N N . THR A 1 348 ? -10.756 -7.604 4.259 1.00 51.38 348 THR A N 1
ATOM 2700 C CA . THR A 1 348 ? -9.607 -8.470 4.622 1.00 51.38 348 THR A CA 1
ATOM 2701 C C . THR A 1 348 ? -8.337 -7.723 5.040 1.00 51.38 348 THR A C 1
ATOM 2703 O O . THR A 1 348 ? -7.480 -8.293 5.713 1.00 51.38 348 THR A O 1
ATOM 2706 N N . ASN A 1 349 ? -8.220 -6.447 4.674 1.00 55.16 349 ASN A N 1
ATOM 2707 C CA . ASN A 1 349 ? -7.038 -5.625 4.916 1.00 55.16 349 ASN A CA 1
ATOM 2708 C C . ASN A 1 349 ? -7.118 -4.758 6.182 1.00 55.16 349 ASN A C 1
ATOM 2710 O O . ASN A 1 349 ? -6.093 -4.237 6.624 1.00 55.16 349 ASN A O 1
ATOM 2714 N N . LEU A 1 350 ? -8.284 -4.668 6.833 1.00 66.88 350 LEU A N 1
ATOM 2715 C CA . LEU A 1 350 ? -8.405 -3.992 8.126 1.00 66.88 350 LEU A CA 1
ATOM 2716 C C . LEU A 1 350 ? -7.672 -4.762 9.222 1.00 66.88 350 LEU A C 1
ATOM 2718 O O . LEU A 1 350 ? -7.734 -5.991 9.279 1.00 66.88 350 LEU A O 1
ATOM 2722 N N . LEU A 1 351 ? -7.063 -4.045 10.169 1.00 72.50 351 LEU A N 1
ATOM 2723 C CA . LEU A 1 351 ? -6.372 -4.681 11.294 1.00 72.50 351 LEU A CA 1
ATOM 2724 C C . LEU A 1 351 ? -7.296 -5.625 12.082 1.00 72.50 351 LEU A C 1
ATOM 2726 O O . LEU A 1 351 ? -6.891 -6.724 12.446 1.00 72.50 351 LEU A O 1
ATOM 2730 N N . VAL A 1 352 ? -8.556 -5.227 12.284 1.00 68.50 352 VAL A N 1
ATOM 2731 C CA . VAL A 1 352 ? -9.574 -6.024 12.993 1.00 68.50 352 VAL A CA 1
ATOM 2732 C C . VAL A 1 352 ? -9.935 -7.342 12.300 1.00 68.50 352 VAL A C 1
ATOM 2734 O O . VAL A 1 352 ? -10.524 -8.209 12.941 1.00 68.50 352 VAL A O 1
ATOM 2737 N N . ASN A 1 353 ? -9.576 -7.507 11.023 1.00 62.94 353 ASN A N 1
ATOM 2738 C CA . ASN A 1 353 ? -9.801 -8.719 10.231 1.00 62.94 353 ASN A CA 1
ATOM 2739 C C . ASN A 1 353 ? -8.603 -9.671 10.195 1.00 62.94 353 ASN A C 1
ATOM 2741 O O . ASN A 1 353 ? -8.690 -10.744 9.599 1.00 62.94 353 ASN A O 1
ATOM 2745 N N . LYS A 1 354 ? -7.489 -9.315 10.840 1.00 63.41 354 LYS A N 1
ATOM 2746 C CA . LYS A 1 354 ? -6.305 -10.169 10.892 1.00 63.41 354 LYS A CA 1
ATOM 2747 C C . LYS A 1 354 ? -6.389 -11.113 12.091 1.00 63.41 354 LYS A C 1
ATOM 2749 O O . LYS A 1 354 ? -6.468 -10.683 13.242 1.00 63.41 354 LYS A O 1
ATOM 2754 N N . HIS A 1 355 ? -6.349 -12.413 11.806 1.00 58.75 355 HIS A N 1
ATOM 2755 C CA . HIS A 1 355 ? -6.052 -13.453 12.788 1.00 58.75 355 HIS A CA 1
ATOM 2756 C C . HIS A 1 355 ? -4.557 -13.351 13.110 1.00 58.75 355 HIS A C 1
ATOM 2758 O O . HIS A 1 355 ? -3.746 -13.928 12.393 1.00 58.75 355 HIS A O 1
ATOM 2764 N N . THR A 1 356 ? -4.137 -12.517 14.060 1.00 56.00 356 THR A N 1
ATOM 2765 C CA . THR A 1 356 ? -2.692 -12.367 14.290 1.00 56.00 356 THR A CA 1
ATOM 2766 C C . THR A 1 356 ? -2.145 -13.538 15.103 1.00 56.00 356 THR A C 1
ATOM 2768 O O . THR A 1 356 ? -2.797 -13.992 16.039 1.00 56.00 356 THR A O 1
ATOM 2771 N N . THR A 1 357 ? -0.946 -13.999 14.712 1.00 49.59 357 THR A N 1
ATOM 2772 C CA . THR A 1 357 ? -0.034 -14.832 15.517 1.00 49.59 357 THR A CA 1
ATOM 2773 C C . THR A 1 357 ? 1.452 -14.493 15.260 1.00 49.59 357 THR A C 1
ATOM 2775 O O . THR A 1 357 ? 2.258 -15.422 15.185 1.00 49.59 357 THR A O 1
ATOM 2778 N N . LYS A 1 358 ? 1.822 -13.201 15.074 1.00 51.12 358 LYS A N 1
ATOM 2779 C CA . LYS A 1 358 ? 3.173 -12.595 15.332 1.00 51.12 358 LYS A CA 1
ATOM 2780 C C . LYS A 1 358 ? 3.447 -11.233 14.668 1.00 51.12 358 LYS A C 1
ATOM 2782 O O . LYS A 1 358 ? 4.238 -10.476 15.221 1.00 51.12 358 LYS A O 1
ATOM 2787 N N . GLU A 1 359 ? 2.826 -10.891 13.537 1.00 57.59 359 GLU A N 1
ATOM 2788 C CA . GLU A 1 359 ? 3.121 -9.633 12.822 1.00 57.59 359 GLU A CA 1
ATOM 2789 C C . GLU A 1 359 ? 1.866 -8.778 12.613 1.00 57.59 359 GLU A C 1
ATOM 2791 O O . GLU A 1 359 ? 1.004 -9.071 11.782 1.00 57.59 359 GLU A O 1
ATOM 2796 N N . PHE A 1 360 ? 1.765 -7.694 13.385 1.00 65.00 360 PHE A N 1
ATOM 2797 C CA . PHE A 1 360 ? 0.775 -6.645 13.149 1.00 65.00 360 PHE A CA 1
ATOM 2798 C C . PHE A 1 360 ? 1.167 -5.829 11.904 1.00 65.00 360 PHE A C 1
ATOM 2800 O O . PHE A 1 360 ? 2.352 -5.543 11.719 1.00 65.00 360 PHE A O 1
ATOM 2807 N N . PRO A 1 361 ? 0.211 -5.406 11.050 1.00 64.94 361 PRO A N 1
ATOM 2808 C CA . PRO A 1 361 ? 0.505 -4.502 9.944 1.00 64.94 361 PRO A CA 1
ATOM 2809 C C . PRO A 1 361 ? 1.187 -3.226 10.432 1.00 64.94 361 PRO A C 1
ATOM 2811 O O . PRO A 1 361 ? 0.872 -2.699 11.502 1.00 64.94 361 PRO A O 1
ATOM 2814 N N . LYS A 1 362 ? 2.096 -2.690 9.616 1.00 71.25 362 LYS A N 1
ATOM 2815 C CA . LYS A 1 362 ? 2.658 -1.362 9.855 1.00 71.25 362 LYS A CA 1
ATOM 2816 C C . LYS A 1 362 ? 1.557 -0.323 9.644 1.00 71.25 362 LYS A C 1
ATOM 2818 O O . LYS A 1 362 ? 1.191 -0.026 8.517 1.00 71.25 362 LYS A O 1
ATOM 2823 N N . LEU A 1 363 ? 1.008 0.189 10.744 1.00 79.75 363 LEU A N 1
ATOM 2824 C CA . LEU A 1 363 ? 0.123 1.350 10.728 1.00 79.75 363 LEU A CA 1
ATOM 2825 C C . LEU A 1 363 ? 0.976 2.617 10.588 1.00 79.75 363 LEU A C 1
ATOM 2827 O O . LEU A 1 363 ? 2.109 2.651 11.080 1.00 79.75 363 LEU A O 1
ATOM 2831 N N . PRO A 1 364 ? 0.447 3.683 9.969 1.00 80.31 364 PRO A N 1
ATOM 2832 C CA . PRO A 1 364 ? 1.244 4.863 9.649 1.00 80.31 364 PRO A CA 1
ATOM 2833 C C . PRO A 1 364 ? 1.599 5.706 10.893 1.00 80.31 364 PRO A C 1
ATOM 2835 O O . PRO A 1 364 ? 2.358 6.662 10.798 1.00 80.31 364 PRO A O 1
ATOM 2838 N N . TYR A 1 365 ? 1.114 5.340 12.080 1.00 88.31 365 TYR A N 1
ATOM 2839 C CA . TYR A 1 365 ? 1.346 5.996 13.370 1.00 88.31 365 TYR A CA 1
ATOM 2840 C C . TYR A 1 365 ? 1.814 4.979 14.430 1.00 88.31 365 TYR A C 1
ATOM 2842 O O . TYR A 1 365 ? 1.708 3.766 14.233 1.00 88.31 365 TYR A O 1
ATOM 2850 N N . LYS A 1 366 ? 2.304 5.467 15.577 1.00 91.81 366 LYS A N 1
ATOM 2851 C CA . LYS A 1 366 ? 2.715 4.635 16.717 1.00 91.81 366 LYS A CA 1
ATOM 2852 C C . LYS A 1 366 ? 1.512 3.935 17.324 1.00 91.81 366 LYS A C 1
ATOM 2854 O O . LYS A 1 366 ? 0.496 4.562 17.602 1.00 91.81 366 LYS A O 1
ATOM 2859 N N . TYR A 1 367 ? 1.670 2.651 17.599 1.00 93.06 367 TYR A N 1
ATOM 2860 C CA . TYR A 1 367 ? 0.740 1.848 18.377 1.00 93.06 367 TYR A CA 1
ATOM 2861 C C . TYR A 1 367 ? 1.528 0.819 19.183 1.00 93.06 367 TYR A C 1
ATOM 2863 O O . TYR A 1 367 ? 2.672 0.489 18.859 1.00 93.06 367 TYR A O 1
ATOM 2871 N N . PHE A 1 368 ? 0.906 0.297 20.229 1.00 93.44 368 PHE A N 1
ATOM 2872 C CA . PHE A 1 368 ? 1.465 -0.774 21.037 1.00 93.44 368 PHE A CA 1
ATOM 2873 C C . PHE A 1 368 ? 0.477 -1.922 21.068 1.00 93.44 368 PHE A C 1
ATOM 2875 O O . PHE A 1 368 ? -0.714 -1.705 21.261 1.00 93.44 368 PHE A O 1
ATOM 2882 N N . SER A 1 369 ? 0.961 -3.136 20.852 1.00 91.94 369 SER A N 1
ATOM 2883 C CA . SER A 1 369 ? 0.109 -4.311 20.739 1.00 91.94 369 SER A CA 1
ATOM 2884 C C . SER A 1 369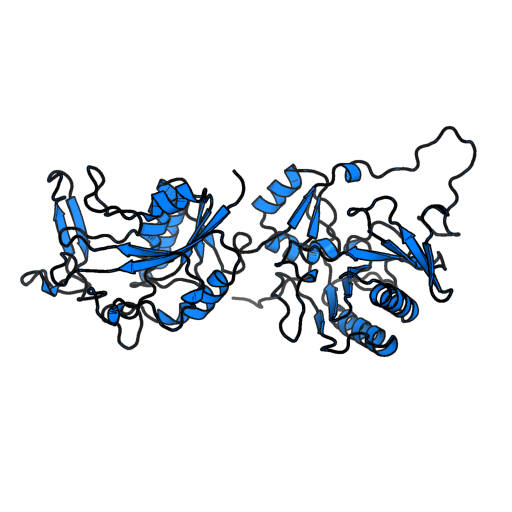 ? 0.664 -5.477 21.537 1.00 91.94 369 SER A C 1
ATOM 2886 O O . SER A 1 369 ? 1.871 -5.570 21.776 1.00 91.94 369 SER A O 1
ATOM 2888 N N . VAL A 1 370 ? -0.241 -6.355 21.948 1.00 91.00 370 VAL A N 1
ATOM 2889 C CA . VAL A 1 370 ? 0.071 -7.690 22.449 1.00 91.00 370 VAL A CA 1
ATOM 2890 C C . VAL A 1 370 ? -0.864 -8.667 21.765 1.00 91.00 370 VAL A C 1
ATOM 2892 O O . VAL A 1 370 ? -2.080 -8.479 21.751 1.00 91.00 370 VAL A O 1
ATOM 2895 N N . ASP A 1 371 ? -0.263 -9.712 21.217 1.00 87.88 371 ASP A N 1
ATOM 2896 C CA . ASP A 1 371 ? -0.944 -10.915 20.775 1.00 87.88 371 ASP A CA 1
ATOM 2897 C C . ASP A 1 371 ? -0.987 -11.897 21.953 1.00 87.88 371 ASP A C 1
ATOM 2899 O O . ASP A 1 371 ? 0.045 -12.185 22.564 1.00 87.88 371 ASP A O 1
ATOM 2903 N N . PHE A 1 372 ? -2.174 -12.377 22.306 1.00 86.06 372 PHE A N 1
ATOM 2904 C CA . PHE A 1 372 ? -2.381 -13.365 23.364 1.00 86.06 372 PHE A CA 1
ATOM 2905 C C . PHE A 1 372 ? -2.095 -14.803 22.882 1.00 86.06 372 PHE A C 1
ATOM 2907 O O . PHE A 1 372 ? -2.239 -15.746 23.662 1.00 86.06 372 PHE A O 1
ATOM 2914 N N . ALA A 1 373 ? -1.635 -14.985 21.637 1.00 70.31 373 ALA A N 1
ATOM 2915 C CA . ALA A 1 373 ? -1.397 -16.270 20.980 1.00 70.31 373 ALA A CA 1
ATOM 2916 C C . ALA A 1 373 ? -2.677 -17.133 20.915 1.00 70.31 373 ALA A C 1
ATOM 2918 O O . ALA A 1 373 ? -3.796 -16.617 20.932 1.00 70.31 373 ALA A O 1
ATOM 2919 N N . ASP A 1 374 ? -2.540 -18.464 20.877 1.00 63.19 374 ASP A N 1
ATOM 2920 C CA . ASP A 1 374 ? -3.668 -19.411 20.895 1.00 63.19 374 ASP A CA 1
ATOM 2921 C C . ASP A 1 374 ? -4.470 -19.401 22.221 1.00 63.19 374 ASP A C 1
ATOM 2923 O O . ASP A 1 374 ? -5.364 -20.228 22.422 1.00 63.19 374 ASP A O 1
ATOM 2927 N N . GLN A 1 375 ? -4.198 -18.470 23.149 1.00 68.12 375 GLN A N 1
ATOM 2928 C CA . GLN A 1 375 ? -5.048 -18.256 24.319 1.00 68.12 375 GLN A CA 1
ATOM 2929 C C . GLN A 1 375 ? -6.345 -17.570 23.889 1.00 68.12 375 GLN A C 1
ATOM 2931 O O . GLN A 1 375 ? -6.485 -16.353 23.945 1.00 68.12 375 GLN A O 1
ATOM 2936 N N . ALA A 1 376 ? -7.334 -18.374 23.501 1.00 62.25 376 ALA A N 1
ATOM 2937 C CA . ALA A 1 376 ? -8.633 -17.890 23.038 1.00 62.25 376 ALA A CA 1
ATOM 2938 C C . ALA A 1 376 ? -9.394 -17.014 24.062 1.00 62.25 376 ALA A C 1
ATOM 2940 O O . ALA A 1 376 ? -10.382 -16.377 23.690 1.00 62.25 376 ALA A O 1
ATOM 2941 N N . GLN A 1 377 ? -8.987 -17.023 25.341 1.00 78.38 377 GLN A N 1
ATOM 2942 C CA . GLN A 1 377 ? -9.615 -16.281 26.440 1.00 78.38 377 GLN A CA 1
ATOM 2943 C C . GLN A 1 377 ? -8.577 -15.845 27.502 1.00 78.38 377 GLN A C 1
ATOM 2945 O O . GLN A 1 377 ? -8.384 -16.557 28.490 1.00 78.38 377 GLN A O 1
ATOM 2950 N N . PRO A 1 378 ? -7.899 -14.693 27.336 1.00 88.00 378 PRO A N 1
ATOM 2951 C CA . PRO A 1 378 ? -6.991 -14.155 28.355 1.00 88.00 378 PRO A CA 1
ATOM 2952 C C . PRO A 1 378 ? -7.743 -13.799 29.652 1.00 88.00 378 PRO A C 1
ATOM 2954 O O . PRO A 1 378 ? -8.891 -13.360 29.599 1.00 88.00 378 PRO A O 1
ATOM 2957 N N . SER A 1 379 ? -7.111 -13.968 30.823 1.00 92.88 379 SER A N 1
ATOM 2958 C CA . SER A 1 379 ? -7.740 -13.650 32.120 1.00 92.88 379 SER A CA 1
ATOM 2959 C C . SER A 1 379 ? -7.889 -12.138 32.352 1.00 92.88 379 SER A C 1
ATOM 2961 O O . SER A 1 379 ? -7.169 -11.339 31.747 1.00 92.88 379 SER A O 1
ATOM 2963 N N . LYS A 1 380 ? -8.779 -11.737 33.275 1.00 94.88 380 LYS A N 1
ATOM 2964 C CA . LYS A 1 380 ? -8.948 -10.341 33.729 1.00 94.88 380 LYS A CA 1
ATOM 2965 C C . LYS A 1 380 ? -7.614 -9.703 34.125 1.00 94.88 380 LYS A C 1
ATOM 2967 O O . LYS A 1 380 ? -7.312 -8.583 33.723 1.00 94.88 380 LYS A O 1
ATOM 2972 N N . GLU A 1 381 ? -6.802 -10.425 34.889 1.00 96.44 381 GLU A N 1
ATOM 2973 C CA . GLU A 1 381 ? -5.514 -9.956 35.407 1.00 96.44 381 GLU A CA 1
ATOM 2974 C C . GLU A 1 381 ? -4.501 -9.767 34.277 1.00 96.44 381 GLU A C 1
ATOM 2976 O O . GLU A 1 381 ? -3.772 -8.772 34.258 1.00 96.44 381 GLU A O 1
ATOM 2981 N N . LEU A 1 382 ? -4.475 -10.695 33.312 1.00 94.81 382 LEU A N 1
ATOM 2982 C CA . LEU A 1 382 ? -3.616 -10.587 32.135 1.00 94.81 382 LEU A CA 1
ATOM 2983 C C . LEU A 1 382 ? -4.025 -9.395 31.265 1.00 94.81 382 LEU A C 1
ATOM 2985 O O . LEU A 1 382 ? -3.156 -8.623 30.856 1.00 94.81 382 LEU A O 1
ATOM 2989 N N . LEU A 1 383 ? -5.325 -9.216 31.018 1.00 96.81 383 LEU A N 1
ATOM 2990 C CA . LEU A 1 383 ? -5.855 -8.080 30.263 1.00 96.81 383 LEU A CA 1
ATOM 2991 C C . LEU A 1 383 ? -5.510 -6.752 30.940 1.00 96.81 383 LEU A C 1
ATOM 2993 O O . LEU A 1 383 ? -4.993 -5.857 30.274 1.00 96.81 383 LEU A O 1
ATOM 2997 N N . LEU A 1 384 ? -5.736 -6.634 32.252 1.00 98.25 384 LEU A N 1
ATOM 2998 C CA . LEU A 1 384 ? -5.467 -5.406 33.002 1.00 98.25 384 LEU A CA 1
ATOM 2999 C C . LEU A 1 384 ? -3.981 -5.056 32.997 1.00 98.25 384 LEU A C 1
ATOM 3001 O O . LEU A 1 384 ? -3.613 -3.930 32.663 1.00 98.25 384 LEU A O 1
ATOM 3005 N N . LYS A 1 385 ? -3.117 -6.032 33.293 1.00 97.94 385 LYS A N 1
ATOM 3006 C CA . LYS A 1 385 ? -1.664 -5.838 33.263 1.00 97.94 385 LYS A CA 1
ATOM 3007 C C . LYS A 1 385 ? -1.175 -5.453 31.866 1.00 97.94 385 LYS A C 1
ATOM 3009 O O . LYS A 1 385 ? -0.302 -4.596 31.737 1.00 97.94 385 LYS A O 1
ATOM 3014 N N . THR A 1 386 ? -1.732 -6.076 30.828 1.00 96.94 386 THR A N 1
ATOM 3015 C CA . THR A 1 386 ? -1.403 -5.767 29.430 1.00 96.94 386 THR A CA 1
ATOM 3016 C C . THR A 1 386 ? -1.810 -4.341 29.086 1.00 96.94 386 THR A C 1
ATOM 3018 O O . THR A 1 386 ? -0.973 -3.567 28.630 1.00 96.94 386 THR A O 1
ATOM 3021 N N . TYR A 1 387 ? -3.057 -3.965 29.367 1.00 98.38 387 TYR A N 1
ATOM 3022 C CA . TYR A 1 387 ? -3.560 -2.620 29.115 1.00 98.38 387 TYR A CA 1
ATOM 3023 C C . TYR A 1 387 ? -2.720 -1.554 29.826 1.00 98.38 387 TYR A C 1
ATOM 3025 O O . TYR A 1 387 ? -2.265 -0.615 29.180 1.00 98.38 387 TYR A O 1
ATOM 3033 N N . GLN A 1 388 ? -2.439 -1.728 31.120 1.00 98.19 388 GLN A N 1
ATOM 3034 C CA . GLN A 1 388 ? -1.626 -0.789 31.898 1.00 98.19 388 GLN A CA 1
ATOM 3035 C C . GLN A 1 388 ? -0.209 -0.645 31.333 1.00 98.19 388 GLN A C 1
ATOM 3037 O O . GLN A 1 388 ? 0.304 0.467 31.243 1.00 98.19 388 GLN A O 1
ATOM 3042 N N . ASN A 1 389 ? 0.416 -1.748 30.905 1.00 97.81 389 ASN A N 1
ATOM 3043 C CA . ASN A 1 389 ? 1.731 -1.700 30.269 1.00 97.81 389 ASN A CA 1
ATOM 3044 C C . ASN A 1 389 ? 1.693 -0.913 28.951 1.00 97.81 389 ASN A C 1
ATOM 3046 O O . ASN A 1 389 ? 2.520 -0.028 28.737 1.00 97.81 389 ASN A O 1
ATOM 3050 N N . LEU A 1 390 ? 0.727 -1.214 28.078 1.00 97.38 390 LEU A N 1
ATOM 3051 C CA . LEU A 1 390 ? 0.602 -0.553 26.780 1.00 97.38 390 LEU A CA 1
ATOM 3052 C C . LEU A 1 390 ? 0.240 0.929 26.927 1.00 97.38 390 LEU A C 1
ATOM 3054 O O . LEU A 1 390 ? 0.820 1.756 26.226 1.00 97.38 390 LEU A O 1
ATOM 3058 N N . LEU A 1 391 ? -0.645 1.274 27.867 1.00 97.00 391 LEU A N 1
ATOM 3059 C CA . LEU A 1 391 ? -0.991 2.659 28.188 1.00 97.00 391 LEU A CA 1
ATOM 3060 C C . LEU A 1 391 ? 0.209 3.423 28.758 1.00 97.00 391 LEU A C 1
ATOM 3062 O O . LEU A 1 391 ? 0.464 4.544 28.330 1.00 97.00 391 LEU A O 1
ATOM 3066 N N . GLY A 1 392 ? 0.995 2.808 29.646 1.00 96.06 392 GLY A N 1
ATOM 3067 C CA . GLY A 1 392 ? 2.219 3.416 30.179 1.00 96.06 392 GLY A CA 1
ATOM 3068 C C . GLY A 1 392 ? 3.237 3.767 29.088 1.00 96.06 392 GLY A C 1
ATOM 3069 O O . GLY A 1 392 ? 3.954 4.753 29.199 1.00 96.06 392 GLY A O 1
ATOM 3070 N N . ARG A 1 393 ? 3.264 3.025 27.973 1.00 95.62 393 ARG A N 1
ATOM 3071 C CA . ARG A 1 393 ? 4.106 3.351 26.803 1.00 95.62 393 ARG A CA 1
ATOM 3072 C C . ARG A 1 393 ? 3.579 4.534 25.982 1.00 95.62 393 ARG A C 1
ATOM 3074 O O . ARG A 1 393 ? 4.328 5.095 25.183 1.00 95.62 393 ARG A O 1
ATOM 3081 N N . CYS A 1 394 ? 2.306 4.893 26.138 1.00 94.88 394 CYS A N 1
ATOM 3082 C CA . CYS A 1 394 ? 1.719 6.098 25.553 1.00 94.88 394 CYS A CA 1
ATOM 3083 C C . CYS A 1 394 ? 2.052 7.355 26.367 1.00 94.88 394 CYS A C 1
ATOM 3085 O O . CYS A 1 394 ? 2.032 8.457 25.811 1.00 94.88 394 CYS A O 1
ATOM 3087 N N . GLU A 1 395 ? 2.357 7.210 27.659 1.00 90.38 395 GLU A N 1
ATOM 3088 C CA . GLU A 1 395 ? 2.756 8.327 28.514 1.00 90.38 395 GLU A CA 1
ATOM 3089 C C . GLU A 1 395 ? 4.037 8.983 27.978 1.00 90.38 395 GLU A C 1
ATOM 3091 O O . GLU A 1 395 ? 4.976 8.322 27.541 1.00 90.38 395 GLU A O 1
ATOM 3096 N N . GLY A 1 396 ? 4.053 10.317 27.933 1.00 86.56 396 GLY A N 1
ATOM 3097 C CA . GLY A 1 396 ? 5.159 11.091 27.360 1.00 86.56 396 GLY A CA 1
ATOM 3098 C C . GLY A 1 396 ? 5.156 11.209 25.829 1.00 86.56 396 GLY A C 1
ATOM 3099 O O . GLY A 1 396 ? 5.846 12.078 25.302 1.00 86.56 396 GLY A O 1
ATOM 3100 N N . LEU A 1 397 ? 4.355 10.418 25.102 1.00 91.81 397 LEU A N 1
ATOM 3101 C CA . LEU A 1 397 ? 4.176 10.589 23.650 1.00 91.81 397 LEU A CA 1
ATOM 3102 C C . LEU A 1 397 ? 3.103 11.621 23.291 1.00 91.81 397 LEU A C 1
ATOM 3104 O O . LEU A 1 397 ? 3.139 12.201 22.206 1.00 91.81 397 LEU A O 1
ATOM 3108 N N . VAL A 1 398 ? 2.139 11.826 24.186 1.00 91.12 398 VAL A N 1
ATOM 3109 C CA . VAL A 1 398 ? 1.050 12.796 24.046 1.00 91.12 398 VAL A CA 1
ATOM 3110 C C . VAL A 1 398 ? 0.823 13.512 25.371 1.00 91.12 398 VAL A C 1
ATOM 3112 O O . VAL A 1 398 ? 1.038 12.950 26.445 1.00 91.12 398 VAL A O 1
ATOM 3115 N N . SER A 1 399 ? 0.379 14.765 25.303 1.00 85.38 399 SER A N 1
ATOM 3116 C CA . SER A 1 399 ? 0.041 15.542 26.495 1.00 85.38 399 SER A CA 1
ATOM 3117 C C . SER A 1 399 ? -1.312 15.099 27.057 1.00 85.38 399 SER A C 1
ATOM 3119 O O . SER A 1 399 ? -2.328 15.155 26.363 1.00 85.38 399 SER A O 1
ATOM 3121 N N . GLY A 1 400 ? -1.326 14.673 28.320 1.00 81.12 400 GLY A N 1
ATOM 3122 C CA . GLY A 1 400 ? -2.547 14.431 29.091 1.00 81.12 400 GLY A CA 1
ATOM 3123 C C . GLY A 1 400 ? -2.993 15.671 29.868 1.00 81.12 400 GLY A C 1
ATOM 3124 O O . GLY A 1 400 ? -2.214 16.605 30.076 1.00 81.12 400 GLY A O 1
ATOM 3125 N N . LYS A 1 401 ? -4.249 15.678 30.320 1.00 87.12 401 LYS A N 1
ATOM 3126 C CA . LYS A 1 401 ? -4.726 16.637 31.325 1.00 87.12 401 LYS A CA 1
ATOM 3127 C C . LYS A 1 401 ? -4.519 16.058 32.719 1.00 87.12 401 LYS A C 1
ATOM 3129 O O . LYS A 1 401 ? -4.609 14.851 32.914 1.00 87.12 401 LYS A O 1
ATOM 3134 N N . GLN A 1 402 ? -4.249 16.919 33.695 1.00 84.75 402 GLN A N 1
ATOM 3135 C CA . GLN A 1 402 ? -4.068 16.482 35.076 1.00 84.75 402 GLN A CA 1
ATOM 3136 C C . GLN A 1 402 ? -5.337 15.785 35.590 1.00 84.75 402 GLN A C 1
ATOM 3138 O O . GLN A 1 402 ? -6.422 16.356 35.524 1.00 84.75 402 GLN A O 1
ATOM 3143 N N . GLY A 1 403 ? -5.188 14.561 36.103 1.00 84.19 403 GLY A N 1
ATOM 3144 C CA . GLY A 1 403 ? -6.306 13.742 36.588 1.00 84.19 403 GLY A CA 1
ATOM 3145 C C . GLY A 1 403 ? -7.057 12.958 35.505 1.00 84.19 403 GLY A C 1
ATOM 3146 O O . GLY A 1 403 ? -7.992 12.240 35.839 1.00 84.19 403 GLY A O 1
ATOM 3147 N N . GLU A 1 404 ? -6.650 13.056 34.237 1.00 92.25 404 GLU A N 1
ATOM 3148 C CA . GLU A 1 404 ? -7.181 12.261 33.124 1.00 92.25 404 GLU A CA 1
ATOM 3149 C C . GLU A 1 404 ? -6.108 11.281 32.622 1.00 92.25 404 GLU A C 1
ATOM 3151 O O . GLU A 1 404 ? -4.908 11.558 32.718 1.00 92.25 404 GLU A O 1
ATOM 3156 N N . SER A 1 405 ? -6.515 10.146 32.045 1.00 92.81 405 SER A N 1
ATOM 3157 C CA . SER A 1 405 ? -5.566 9.322 31.286 1.00 92.81 405 SER A CA 1
ATOM 3158 C C . SER A 1 405 ? -5.074 10.074 30.044 1.00 92.81 405 SER A C 1
ATOM 3160 O O . SER A 1 405 ? -5.753 10.957 29.509 1.00 92.81 405 SER A O 1
ATOM 3162 N N . VAL A 1 406 ? -3.875 9.732 29.563 1.00 95.62 406 VAL A N 1
ATOM 3163 C CA . VAL A 1 406 ? -3.401 10.246 28.272 1.00 95.62 406 VAL A CA 1
ATOM 3164 C C . VAL A 1 406 ? -4.387 9.861 27.166 1.00 95.62 406 VAL A C 1
ATOM 3166 O O . VAL A 1 406 ? -4.910 8.746 27.201 1.00 95.62 406 VAL A O 1
ATOM 3169 N N . PRO A 1 407 ? -4.654 10.722 26.169 1.00 96.94 407 PRO A N 1
ATOM 3170 C CA . PRO A 1 407 ? -5.600 10.361 25.127 1.00 96.94 407 PRO A CA 1
ATOM 3171 C C . PRO A 1 407 ? -5.138 9.142 24.334 1.00 96.94 407 PRO A C 1
ATOM 3173 O O . PRO A 1 407 ? -4.039 9.127 23.771 1.00 96.94 407 PRO A O 1
ATOM 3176 N N . HIS A 1 408 ? -5.984 8.119 24.278 1.00 98.00 408 HIS A N 1
ATOM 3177 C CA . HIS A 1 408 ? -5.643 6.855 23.643 1.00 98.00 408 HIS A CA 1
ATOM 3178 C C . HIS A 1 408 ? -6.882 6.132 23.1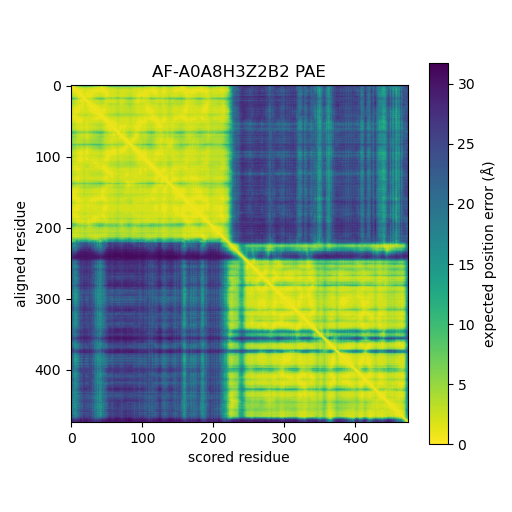23 1.00 98.00 408 HIS A C 1
ATOM 3180 O O . HIS A 1 408 ? -7.967 6.264 23.680 1.00 98.00 408 HIS A O 1
ATOM 3186 N N . ASP A 1 409 ? -6.701 5.327 22.087 1.00 98.19 409 ASP A N 1
ATOM 3187 C CA . ASP A 1 409 ? -7.678 4.326 21.679 1.00 98.19 409 ASP A CA 1
ATOM 3188 C C . ASP A 1 409 ? -7.248 2.945 22.152 1.00 98.19 409 ASP A C 1
ATOM 3190 O O . ASP A 1 409 ? -6.054 2.643 22.194 1.00 98.19 409 ASP A O 1
ATOM 3194 N N . VAL A 1 410 ? -8.220 2.085 22.439 1.00 98.12 410 VAL A N 1
ATOM 3195 C CA . VAL A 1 410 ? -8.005 0.651 22.657 1.00 98.12 410 VAL A CA 1
ATOM 3196 C C . VAL A 1 410 ? -8.828 -0.123 21.646 1.00 98.12 410 VAL A C 1
ATOM 3198 O O . VAL A 1 410 ? -10.008 0.173 21.461 1.00 98.12 410 VAL A O 1
ATOM 3201 N N . ILE A 1 411 ? -8.226 -1.145 21.045 1.00 95.88 411 ILE A N 1
ATOM 3202 C CA . ILE A 1 411 ? -8.925 -2.202 20.315 1.00 95.88 411 ILE A CA 1
ATOM 3203 C C . ILE A 1 411 ? -8.630 -3.526 21.012 1.00 95.88 411 ILE A C 1
ATOM 3205 O O . ILE A 1 411 ? -7.471 -3.843 21.281 1.00 95.88 411 ILE A O 1
ATOM 3209 N N . LEU A 1 412 ? -9.673 -4.299 21.290 1.00 94.88 412 LEU A N 1
ATOM 3210 C CA . LEU A 1 412 ? -9.591 -5.594 21.949 1.00 94.88 412 LEU A CA 1
ATOM 3211 C C . LEU A 1 412 ? -10.356 -6.644 21.142 1.00 94.88 412 LEU A C 1
ATOM 3213 O O . LEU A 1 412 ? -11.539 -6.481 20.839 1.00 94.88 412 LEU A O 1
ATOM 3217 N N . THR A 1 413 ? -9.690 -7.748 20.833 1.00 90.88 413 THR A N 1
ATOM 3218 C CA . THR A 1 413 ? -10.302 -8.961 20.279 1.00 90.88 413 THR A CA 1
ATOM 3219 C C . THR A 1 413 ? -10.100 -10.127 21.248 1.00 90.88 413 THR A C 1
ATOM 3221 O O . THR A 1 413 ? -9.514 -9.968 22.317 1.00 90.88 413 THR A O 1
ATOM 3224 N N . LYS A 1 414 ? -10.566 -11.328 20.881 1.00 87.00 414 LYS A N 1
ATOM 3225 C CA . LYS A 1 414 ? -10.249 -12.555 21.637 1.00 87.00 414 LYS A CA 1
ATOM 3226 C C . LYS A 1 414 ? -8.757 -12.901 21.619 1.00 87.00 414 LYS A C 1
ATOM 3228 O O . LYS A 1 414 ? -8.302 -13.617 22.499 1.00 87.00 414 LYS A O 1
ATOM 3233 N N . HIS A 1 415 ? -8.025 -12.413 20.619 1.00 85.00 415 HIS A N 1
ATOM 3234 C CA . HIS A 1 415 ? -6.661 -12.848 20.325 1.00 85.00 415 HIS A CA 1
ATOM 3235 C C . HIS A 1 415 ? -5.622 -11.777 20.608 1.00 85.00 415 HIS A C 1
ATOM 3237 O O . HIS A 1 415 ? -4.461 -12.101 20.794 1.00 85.00 415 HIS A O 1
ATOM 3243 N N . TRP A 1 416 ? -6.005 -10.504 20.657 1.00 89.88 416 TRP A N 1
ATOM 3244 C CA . TRP A 1 416 ? -5.032 -9.437 20.822 1.00 89.88 416 TRP A CA 1
ATOM 3245 C C . TRP A 1 416 ? -5.631 -8.144 21.356 1.00 89.88 416 TRP A C 1
ATOM 3247 O O . TRP A 1 416 ? -6.838 -7.901 21.267 1.00 89.88 416 TRP A O 1
ATOM 3257 N N . MET A 1 417 ? -4.748 -7.290 21.868 1.00 93.56 417 MET A N 1
ATOM 3258 C CA . MET A 1 417 ? -5.038 -5.928 22.297 1.00 93.56 417 MET A CA 1
ATOM 3259 C C . MET A 1 417 ? -4.081 -4.951 21.615 1.00 93.56 417 MET A C 1
ATOM 3261 O O . MET A 1 417 ? -2.885 -5.217 21.507 1.00 93.56 417 MET A O 1
ATOM 3265 N N . VAL A 1 418 ? -4.604 -3.805 21.188 1.00 94.19 418 VAL A N 1
ATOM 3266 C CA . VAL A 1 418 ? -3.830 -2.674 20.664 1.00 94.19 418 VAL A CA 1
ATOM 3267 C C . VAL A 1 418 ? -4.217 -1.414 21.430 1.00 94.19 418 VAL A C 1
ATOM 3269 O O . VAL A 1 418 ? -5.403 -1.161 21.627 1.00 94.19 418 VAL A O 1
ATOM 3272 N N . VAL A 1 419 ? -3.225 -0.612 21.816 1.00 97.19 419 VAL A N 1
ATOM 3273 C CA . VAL A 1 419 ? -3.393 0.740 22.361 1.00 97.19 419 VAL A CA 1
ATOM 3274 C C . VAL A 1 419 ? -2.710 1.743 21.433 1.00 97.19 419 VAL A C 1
ATOM 3276 O O . VAL A 1 419 ? -1.555 1.556 21.040 1.00 97.19 419 VAL A O 1
ATOM 3279 N N . ILE A 1 420 ? -3.428 2.801 21.060 1.00 96.75 420 ILE A N 1
ATOM 3280 C CA . ILE A 1 420 ? -2.975 3.816 20.102 1.00 96.75 420 ILE A CA 1
ATOM 3281 C C . ILE A 1 420 ? -2.957 5.178 20.808 1.00 96.75 420 ILE A C 1
ATOM 3283 O O . ILE A 1 420 ? -4.030 5.667 21.158 1.00 96.75 420 ILE A O 1
ATOM 3287 N N . PRO A 1 421 ? -1.797 5.829 21.021 1.00 97.19 421 PRO A N 1
ATOM 3288 C CA . PRO A 1 421 ? -1.755 7.196 21.535 1.00 97.19 421 PRO A CA 1
ATOM 3289 C C . PRO A 1 421 ? -2.353 8.185 20.522 1.00 97.19 421 PRO A C 1
ATOM 3291 O O . PRO A 1 421 ? -2.025 8.148 19.331 1.00 97.19 421 PRO A O 1
ATOM 3294 N N . ARG A 1 422 ? -3.211 9.094 20.994 1.00 96.88 422 ARG A N 1
ATOM 3295 C CA . ARG A 1 422 ? -3.974 10.030 20.154 1.00 96.88 422 ARG A CA 1
ATOM 3296 C C . ARG A 1 422 ? -3.547 11.472 20.383 1.00 96.88 422 ARG A C 1
ATOM 3298 O O . ARG A 1 422 ? -3.532 11.958 21.508 1.00 96.88 422 ARG A O 1
ATOM 3305 N N . SER A 1 423 ? -3.230 12.175 19.300 1.00 94.12 423 SER A N 1
ATOM 3306 C CA . SER A 1 423 ? -2.806 13.581 19.333 1.00 94.12 423 SER A CA 1
ATOM 3307 C C . SER A 1 423 ? -3.938 14.533 18.944 1.00 94.12 423 SER A C 1
ATOM 3309 O O . SER A 1 423 ? -4.034 15.637 19.483 1.00 94.12 423 SER A O 1
ATOM 3311 N N . LYS A 1 424 ? -4.823 14.103 18.036 1.00 93.56 424 LYS A N 1
ATOM 3312 C CA . LYS A 1 424 ? -5.980 14.871 17.562 1.00 93.56 424 LYS A CA 1
ATOM 3313 C C . LYS A 1 424 ? -7.160 13.951 17.280 1.00 93.56 424 LYS A C 1
ATOM 3315 O O . LYS A 1 424 ? -6.994 12.829 16.800 1.00 93.56 424 LYS A O 1
ATOM 3320 N N . ARG A 1 425 ? -8.370 14.470 17.498 1.00 92.94 425 ARG A N 1
ATOM 3321 C CA . ARG A 1 425 ? -9.613 13.751 17.174 1.00 92.94 425 ARG A CA 1
ATOM 3322 C C . ARG A 1 425 ? -9.981 13.819 15.693 1.00 92.94 425 ARG A C 1
ATOM 3324 O O . ARG A 1 425 ? -10.604 12.898 15.188 1.00 92.94 425 ARG A O 1
ATOM 3331 N N . ASN A 1 426 ? -9.618 14.907 15.017 1.00 91.50 426 ASN A N 1
ATOM 3332 C CA . ASN A 1 426 ? -9.950 15.182 13.624 1.00 91.50 426 ASN A CA 1
ATOM 3333 C C . ASN A 1 426 ? -8.904 16.120 13.002 1.00 91.50 426 ASN A C 1
ATOM 3335 O O . ASN A 1 426 ? -8.036 16.657 13.701 1.00 91.50 426 ASN A O 1
ATOM 3339 N N . PHE A 1 427 ? -8.987 16.302 11.689 1.00 86.06 427 PHE A N 1
ATOM 3340 C CA . PHE A 1 427 ? -8.317 17.390 10.981 1.00 86.06 427 PHE A CA 1
ATOM 3341 C C . PHE A 1 427 ? -9.339 18.471 10.617 1.00 86.06 427 PHE A C 1
ATOM 3343 O O . PHE A 1 427 ? -10.551 18.263 10.703 1.00 86.06 427 PHE A O 1
ATOM 3350 N N . GLU A 1 428 ? -8.857 19.651 10.241 1.00 78.94 428 GLU A N 1
ATOM 3351 C CA . GLU A 1 428 ? -9.696 20.838 10.094 1.00 78.94 428 GLU A CA 1
ATOM 3352 C C . GLU A 1 428 ? -10.890 20.610 9.151 1.00 78.94 428 GLU A C 1
ATOM 3354 O O . GLU A 1 428 ? -10.732 20.200 7.997 1.00 78.94 428 GLU A O 1
ATOM 3359 N N . GLY A 1 429 ? -12.100 20.857 9.663 1.00 76.25 429 GLY A N 1
ATOM 3360 C CA . GLY A 1 429 ? -13.351 20.707 8.918 1.00 76.25 429 GLY A CA 1
ATOM 3361 C C . GLY A 1 429 ? -13.764 19.262 8.610 1.00 76.25 429 GLY A C 1
ATOM 3362 O O . GLY A 1 429 ? -14.508 19.063 7.656 1.00 76.25 429 GLY A O 1
ATOM 3363 N N . SER A 1 430 ? -13.280 18.269 9.364 1.00 85.69 430 SER A N 1
ATOM 3364 C CA . SER A 1 430 ? -13.646 16.852 9.193 1.00 85.69 430 SER A CA 1
ATOM 3365 C C . SER A 1 430 ? -14.354 16.255 10.411 1.00 85.69 430 SER A C 1
ATOM 3367 O O . SER A 1 430 ? -14.317 16.803 11.518 1.00 85.69 430 SER A O 1
ATOM 3369 N N . SER A 1 431 ? -14.997 15.111 10.195 1.00 87.00 431 SER A N 1
ATOM 3370 C CA . SER A 1 431 ? -15.584 14.261 11.226 1.00 87.00 431 SER A CA 1
ATOM 3371 C C . SER A 1 431 ? -14.528 13.704 12.184 1.00 87.00 431 SER A C 1
ATOM 3373 O O . SER A 1 431 ? -13.374 13.477 11.821 1.00 87.00 431 SER A O 1
ATOM 3375 N N . ASP A 1 432 ? -14.946 13.460 13.428 1.00 91.25 432 ASP A N 1
ATOM 3376 C CA . ASP A 1 432 ? -14.095 12.835 14.441 1.00 91.25 432 ASP A CA 1
ATOM 3377 C C . ASP A 1 432 ? -13.747 11.393 14.052 1.00 91.25 432 ASP A C 1
ATOM 3379 O O . ASP A 1 432 ? -14.619 10.599 13.697 1.00 91.25 432 ASP A O 1
ATOM 3383 N N . VAL A 1 433 ? -12.468 11.045 14.180 1.00 93.19 433 VAL A N 1
ATOM 3384 C CA . VAL A 1 433 ? -11.946 9.692 13.986 1.00 93.19 433 VAL A CA 1
ATOM 3385 C C . VAL A 1 433 ? -11.770 9.044 15.351 1.00 93.19 433 VAL A C 1
ATOM 3387 O O . VAL A 1 433 ? -11.041 9.545 16.211 1.00 93.19 433 VAL A O 1
ATOM 3390 N N . ASN A 1 434 ? -12.459 7.927 15.548 1.00 94.12 434 ASN A N 1
ATOM 3391 C CA . ASN A 1 434 ? -12.404 7.116 16.760 1.00 94.12 434 ASN A CA 1
ATOM 3392 C C . ASN A 1 434 ? -11.426 5.938 16.594 1.00 94.12 434 ASN A C 1
ATOM 3394 O O . ASN A 1 434 ? -10.812 5.777 15.537 1.00 94.12 434 ASN A O 1
ATOM 3398 N N . ALA A 1 435 ? -11.344 5.074 17.603 1.00 95.06 435 ALA A N 1
ATOM 3399 C CA . ALA A 1 435 ? -10.530 3.865 17.579 1.00 95.06 435 ALA A CA 1
ATOM 3400 C C . ALA A 1 435 ? -10.757 2.984 16.337 1.00 95.06 435 ALA A C 1
ATOM 3402 O O . ALA A 1 435 ? -9.793 2.526 15.727 1.00 95.06 435 ALA A O 1
ATOM 3403 N N . ALA A 1 436 ? -12.016 2.773 15.926 1.00 91.31 436 ALA A N 1
ATOM 3404 C CA . ALA A 1 436 ? -12.337 1.994 14.727 1.00 91.31 436 ALA A CA 1
ATOM 3405 C C . ALA A 1 436 ? -11.790 2.667 13.452 1.00 91.31 436 ALA A C 1
ATOM 3407 O O . ALA A 1 436 ? -11.229 1.996 12.585 1.00 91.31 436 ALA A O 1
ATOM 3408 N N . GLY A 1 437 ? -11.889 3.996 13.372 1.00 91.19 437 GLY A N 1
ATOM 3409 C CA . GLY A 1 437 ? -11.324 4.797 12.289 1.00 91.19 437 GLY A CA 1
ATOM 3410 C C . GLY A 1 437 ? -9.806 4.723 12.206 1.00 91.19 437 GLY A C 1
ATOM 3411 O O . GLY A 1 437 ? -9.271 4.593 11.107 1.00 91.19 437 GLY A O 1
ATOM 3412 N N . MET A 1 438 ? -9.118 4.716 13.351 1.00 92.44 438 MET A N 1
ATOM 3413 C CA . MET A 1 438 ? -7.666 4.540 13.377 1.00 92.44 438 MET A CA 1
ATOM 3414 C C . MET A 1 438 ? -7.272 3.205 12.733 1.00 92.44 438 MET A C 1
ATOM 3416 O O . MET A 1 438 ? -6.401 3.175 11.874 1.00 92.44 438 MET A O 1
ATOM 3420 N N . VAL A 1 439 ? -7.992 2.116 13.010 1.00 87.38 439 VAL A N 1
ATOM 3421 C CA . VAL A 1 439 ? -7.716 0.793 12.412 1.00 87.38 439 VAL A CA 1
ATOM 3422 C C . VAL A 1 439 ? -8.311 0.566 11.012 1.00 87.38 439 VAL A C 1
ATOM 3424 O O . VAL A 1 439 ? -8.416 -0.581 10.568 1.00 87.38 439 VAL A O 1
ATOM 3427 N N . GLY A 1 440 ? -8.670 1.645 10.309 1.00 82.00 440 GLY A N 1
ATOM 3428 C CA . GLY A 1 440 ? -9.060 1.634 8.896 1.00 82.00 440 GLY A CA 1
ATOM 3429 C C . GLY A 1 440 ? -10.568 1.639 8.619 1.00 82.00 440 GLY A C 1
ATOM 3430 O O . GLY A 1 440 ? -10.950 1.605 7.451 1.00 82.00 440 GLY A O 1
ATOM 3431 N N . MET A 1 441 ? -11.429 1.705 9.645 1.00 85.81 441 MET A N 1
ATOM 3432 C CA . MET A 1 441 ? -12.889 1.832 9.491 1.00 85.81 441 MET A CA 1
ATOM 3433 C C . MET A 1 441 ? -13.339 3.286 9.671 1.00 85.81 441 MET A C 1
ATOM 3435 O O . MET A 1 441 ? -13.871 3.657 10.718 1.00 85.81 441 MET A O 1
ATOM 3439 N N . ILE A 1 442 ? -13.115 4.127 8.666 1.00 87.81 442 ILE A N 1
ATOM 3440 C CA . ILE A 1 442 ? -13.327 5.575 8.772 1.00 87.81 442 ILE A CA 1
ATOM 3441 C C . ILE A 1 442 ? -14.810 5.898 8.565 1.00 87.81 442 ILE A C 1
ATOM 3443 O O . ILE A 1 442 ? -15.395 5.542 7.542 1.00 87.81 442 ILE A O 1
ATOM 3447 N N . TRP A 1 443 ? -15.431 6.581 9.530 1.00 88.19 443 TRP A N 1
ATOM 3448 C CA . TRP A 1 443 ? -16.844 6.972 9.460 1.00 88.19 443 TRP A CA 1
ATOM 3449 C C . TRP A 1 443 ? -16.972 8.474 9.243 1.00 88.19 443 TRP A C 1
ATOM 3451 O O . TRP A 1 443 ? -16.493 9.265 10.052 1.00 88.19 443 TRP A O 1
ATOM 3461 N N . LEU A 1 444 ? -17.635 8.857 8.157 1.00 88.56 444 LEU A N 1
ATOM 3462 C CA . LEU A 1 444 ? -17.782 10.243 7.718 1.00 88.56 444 LEU A CA 1
ATOM 3463 C C . LEU A 1 444 ? -19.258 10.605 7.594 1.00 88.56 444 LEU A C 1
ATOM 3465 O O . LEU A 1 444 ? -20.119 9.733 7.447 1.00 88.56 444 LEU A O 1
ATOM 3469 N N . LYS A 1 445 ? -19.573 11.895 7.665 1.00 85.69 445 LYS A N 1
ATOM 3470 C CA . LYS A 1 445 ? -20.954 12.390 7.555 1.00 85.69 445 LYS A CA 1
ATOM 3471 C C . LYS A 1 445 ? -21.310 12.764 6.121 1.00 85.69 445 LYS A C 1
ATOM 3473 O O . LYS A 1 445 ? -22.479 12.680 5.727 1.00 85.69 445 LYS A O 1
ATOM 3478 N N . HIS A 1 446 ? -20.308 13.187 5.363 1.00 84.44 446 HIS A N 1
ATOM 3479 C CA . HIS A 1 446 ? -20.445 13.770 4.038 1.00 84.44 446 HIS A CA 1
ATOM 3480 C C . HIS A 1 446 ? -19.541 13.056 3.027 1.00 84.44 446 HIS A C 1
ATOM 3482 O O . HIS A 1 446 ? -18.460 12.583 3.381 1.00 84.44 446 HIS A O 1
ATOM 3488 N N . ASP A 1 447 ? -19.988 12.965 1.774 1.00 81.25 447 ASP A N 1
ATOM 3489 C CA . ASP A 1 447 ? -19.211 12.336 0.700 1.00 81.25 447 ASP A CA 1
ATOM 3490 C C . ASP A 1 447 ? -17.990 13.196 0.340 1.00 81.25 447 ASP A C 1
ATOM 3492 O O . ASP A 1 447 ? -16.911 12.672 0.078 1.00 81.25 447 ASP A O 1
ATOM 3496 N N . GLU A 1 448 ? -18.113 14.520 0.454 1.00 85.44 448 GLU A N 1
ATOM 3497 C CA . GLU A 1 448 ? -17.036 15.486 0.226 1.00 85.44 448 GLU A CA 1
ATOM 3498 C C . GLU A 1 448 ? -15.858 15.283 1.193 1.00 85.44 448 GLU A C 1
ATOM 3500 O O . GLU A 1 448 ? -14.706 15.571 0.867 1.00 85.44 448 GLU A O 1
ATOM 3505 N N . GLU A 1 449 ? -16.122 14.743 2.389 1.00 84.88 449 GLU A N 1
ATOM 3506 C CA . GLU A 1 449 ? -15.055 14.369 3.312 1.00 84.88 449 GLU A CA 1
ATOM 3507 C C . GLU A 1 449 ? -14.229 13.213 2.746 1.00 84.88 449 GLU A C 1
ATOM 3509 O O . GLU A 1 449 ? -13.010 13.238 2.878 1.00 84.88 449 GLU A O 1
ATOM 3514 N N . VAL A 1 450 ? -14.849 12.232 2.079 1.00 81.69 450 VAL A N 1
ATOM 3515 C CA . VAL A 1 450 ? -14.122 11.118 1.444 1.00 81.69 450 VAL A CA 1
ATOM 3516 C C . VAL A 1 450 ? -13.141 11.660 0.411 1.00 81.69 450 VAL A C 1
ATOM 3518 O O . VAL A 1 450 ? -11.994 11.217 0.358 1.00 81.69 450 VAL A O 1
ATOM 3521 N N . ASP A 1 451 ? -13.568 12.632 -0.390 1.00 77.81 451 ASP A N 1
ATOM 3522 C CA . ASP A 1 451 ? -12.711 13.245 -1.402 1.00 77.81 451 ASP A CA 1
ATOM 3523 C C . ASP A 1 451 ? -11.561 14.026 -0.762 1.00 77.81 451 ASP A C 1
ATOM 3525 O O . ASP A 1 451 ? -10.412 13.850 -1.164 1.00 77.81 451 ASP A O 1
ATOM 3529 N N . LYS A 1 452 ? -11.825 14.768 0.318 1.00 79.12 452 LYS A N 1
ATOM 3530 C CA . LYS A 1 452 ? -10.777 15.443 1.099 1.00 79.12 452 LYS A CA 1
ATOM 3531 C C . LYS A 1 452 ? -9.781 14.458 1.722 1.00 79.12 452 LYS A C 1
ATOM 3533 O O . LYS A 1 452 ? -8.578 14.710 1.736 1.00 79.12 452 LYS A O 1
ATOM 3538 N N . TRP A 1 453 ? -10.258 13.320 2.224 1.00 82.88 453 TRP A N 1
ATOM 3539 C CA . TRP A 1 453 ? -9.411 12.240 2.735 1.00 82.88 453 TRP A CA 1
ATOM 3540 C C . TRP A 1 453 ? -8.536 11.628 1.637 1.00 82.88 453 TRP A C 1
ATOM 3542 O O . TRP A 1 453 ? -7.359 11.365 1.879 1.00 82.88 453 TRP A O 1
ATOM 3552 N N . LYS A 1 454 ? -9.086 11.423 0.435 1.00 72.56 454 LYS A N 1
ATOM 3553 C CA . LYS A 1 454 ? -8.337 10.936 -0.734 1.00 72.56 454 LYS A CA 1
ATOM 3554 C C . LYS A 1 454 ? -7.309 11.952 -1.229 1.00 72.56 454 LYS A C 1
ATOM 3556 O O . LYS A 1 454 ? -6.223 11.549 -1.620 1.00 72.56 454 LYS A O 1
ATOM 3561 N N . GLU A 1 455 ? -7.637 13.242 -1.207 1.00 71.88 455 GLU A N 1
ATOM 3562 C CA . GLU A 1 455 ? -6.736 14.329 -1.609 1.00 71.88 455 GLU A CA 1
ATOM 3563 C C . GLU A 1 455 ? -5.555 14.482 -0.642 1.00 71.88 455 GLU A C 1
ATOM 3565 O O . GLU A 1 455 ? -4.406 14.577 -1.066 1.00 71.88 455 GLU A O 1
ATOM 3570 N N . LEU A 1 456 ? -5.827 14.487 0.666 1.00 69.88 456 LEU A N 1
ATOM 3571 C CA . LEU A 1 456 ? -4.791 14.604 1.697 1.00 69.88 456 LEU A CA 1
ATOM 3572 C C . LEU A 1 456 ? -3.982 13.317 1.875 1.00 69.88 456 LEU A C 1
ATOM 3574 O O . LEU A 1 456 ? -2.855 13.370 2.381 1.00 69.88 456 LEU A O 1
ATOM 3578 N N . GLY A 1 457 ? -4.579 12.187 1.500 1.00 70.75 457 GLY A N 1
ATOM 3579 C CA . GLY A 1 457 ? -4.031 10.860 1.676 1.00 70.75 457 GLY A CA 1
ATOM 3580 C C . GLY A 1 457 ? -4.350 10.270 3.063 1.00 70.75 457 GLY A C 1
ATOM 3581 O O . GLY A 1 457 ? -3.894 10.806 4.081 1.00 70.75 457 GLY A O 1
ATOM 3582 N N . PRO A 1 458 ? -5.078 9.140 3.175 1.00 80.31 458 PRO A N 1
ATOM 3583 C CA . PRO A 1 458 ? -5.630 8.723 4.468 1.00 80.31 458 PRO A CA 1
ATOM 3584 C C . PRO A 1 458 ? -4.584 8.312 5.514 1.00 80.31 458 PRO A C 1
ATOM 3586 O O . PRO A 1 458 ? -4.711 8.677 6.681 1.00 80.31 458 PRO A O 1
ATOM 3589 N N . ALA A 1 459 ? -3.494 7.654 5.116 1.00 76.50 459 ALA A N 1
ATOM 3590 C CA . ALA A 1 459 ? -2.367 7.357 6.003 1.00 76.50 459 ALA A CA 1
ATOM 3591 C C . ALA A 1 459 ? -1.715 8.625 6.587 1.00 76.50 459 ALA A C 1
ATOM 3593 O O . ALA A 1 459 ? -1.325 8.659 7.757 1.00 76.50 459 ALA A O 1
ATOM 3594 N N . ARG A 1 460 ? -1.617 9.702 5.792 1.00 75.06 460 ARG A N 1
ATOM 3595 C CA . ARG A 1 460 ? -1.115 11.007 6.247 1.00 75.06 460 ARG A CA 1
ATOM 3596 C C . ARG A 1 460 ? -2.080 11.653 7.233 1.00 75.06 460 ARG A C 1
ATOM 3598 O O . ARG A 1 460 ? -1.626 12.222 8.225 1.00 75.06 460 ARG A O 1
ATOM 3605 N N . VAL A 1 461 ? -3.385 11.551 6.989 1.00 83.38 461 VAL A N 1
ATOM 3606 C CA . VAL A 1 461 ? -4.401 12.012 7.941 1.00 83.38 461 VAL A CA 1
ATOM 3607 C C . VAL A 1 461 ? -4.263 11.244 9.253 1.00 83.38 461 VAL A C 1
ATOM 3609 O O . VAL A 1 461 ? -4.045 11.866 10.287 1.00 83.38 461 VAL A O 1
ATOM 3612 N N . LEU A 1 462 ? -4.272 9.910 9.230 1.00 88.50 462 LEU A N 1
ATOM 3613 C CA . LEU A 1 462 ? -4.138 9.093 10.440 1.00 88.50 462 LEU A CA 1
ATOM 3614 C C . LEU A 1 462 ? -2.829 9.365 11.201 1.00 88.50 462 LEU A C 1
ATOM 3616 O O . LEU A 1 462 ? -2.846 9.420 12.431 1.00 88.50 462 LEU A O 1
ATOM 3620 N N . ARG A 1 463 ? -1.717 9.638 10.498 1.00 86.69 463 ARG A N 1
ATOM 3621 C CA . ARG A 1 463 ? -0.455 10.123 11.097 1.00 86.69 463 ARG A CA 1
ATOM 3622 C C . ARG A 1 463 ? -0.636 11.376 11.946 1.00 86.69 463 ARG A C 1
ATOM 3624 O O . ARG A 1 463 ? -0.030 11.479 13.007 1.00 86.69 463 ARG A O 1
ATOM 3631 N N . GLN A 1 464 ? -1.453 12.320 11.484 1.00 88.81 464 GLN A N 1
ATOM 3632 C CA . GLN A 1 464 ? -1.729 13.570 12.198 1.00 88.81 464 GLN A CA 1
ATOM 3633 C C . GLN A 1 464 ? -2.683 13.390 13.383 1.00 88.81 464 GLN A C 1
ATOM 3635 O O . GLN A 1 464 ? -2.719 14.259 14.252 1.00 88.81 464 GLN A O 1
ATOM 3640 N N . LEU A 1 465 ? -3.477 12.315 13.394 1.00 93.69 465 LEU A N 1
ATOM 3641 C CA . LEU A 1 465 ? -4.429 12.002 14.465 1.00 93.69 465 LEU A CA 1
ATOM 3642 C C . LEU A 1 465 ? -3.809 11.129 15.565 1.00 93.69 465 LEU A C 1
ATOM 3644 O O . LEU A 1 465 ? -4.230 11.200 16.724 1.00 93.69 465 LEU A O 1
ATOM 3648 N N . GLY A 1 466 ? -2.815 10.315 15.206 1.00 92.31 466 GLY A N 1
ATOM 3649 C CA . GLY A 1 466 ? -1.967 9.554 16.120 1.00 92.31 466 GLY A CA 1
ATOM 3650 C C . GLY A 1 466 ? -0.647 10.263 16.437 1.00 92.31 466 GLY A C 1
ATOM 3651 O O . GLY A 1 466 ? -0.470 11.456 16.185 1.00 92.31 466 GLY A O 1
ATOM 3652 N N . VAL A 1 467 ? 0.300 9.518 17.003 1.00 91.88 467 VAL A N 1
ATOM 3653 C CA . VAL A 1 467 ? 1.693 9.963 17.167 1.00 91.88 467 VAL A CA 1
ATOM 3654 C C . VAL A 1 467 ? 2.514 9.414 16.009 1.00 91.88 467 VAL A C 1
ATOM 3656 O O . VAL A 1 467 ? 2.442 8.223 15.724 1.00 91.88 467 VAL A O 1
ATOM 3659 N N . SER A 1 468 ? 3.313 10.250 15.347 1.00 80.69 468 SER A N 1
ATOM 3660 C CA . SER A 1 468 ? 4.168 9.795 14.245 1.00 80.69 468 SER A CA 1
ATOM 3661 C C . SER A 1 468 ? 5.161 8.717 14.705 1.00 80.69 468 SER A C 1
ATOM 3663 O O . SER A 1 468 ? 5.761 8.831 15.782 1.00 80.69 468 SER A O 1
ATOM 3665 N N . ASN A 1 469 ? 5.368 7.687 13.880 1.00 68.06 469 ASN A N 1
ATOM 3666 C CA . ASN A 1 469 ? 6.513 6.782 13.987 1.00 68.06 469 ASN A CA 1
ATOM 3667 C C . ASN A 1 469 ? 7.758 7.606 13.647 1.00 68.06 469 ASN A C 1
ATOM 3669 O O . ASN A 1 469 ? 8.103 7.731 12.481 1.00 68.06 469 ASN A O 1
ATOM 3673 N N . GLY A 1 470 ? 8.344 8.291 14.632 1.00 52.03 470 GLY A N 1
ATOM 3674 C CA . GLY A 1 470 ? 9.475 9.179 14.384 1.00 52.03 470 GLY A CA 1
ATOM 3675 C C . GLY A 1 470 ? 10.573 8.478 13.584 1.00 52.03 470 GLY A C 1
ATOM 3676 O O . GLY A 1 470 ? 11.104 7.473 14.044 1.00 52.03 470 GLY A O 1
ATOM 3677 N N . ASN A 1 471 ? 10.918 9.046 12.431 1.00 32.94 471 ASN A N 1
ATOM 3678 C CA . ASN A 1 471 ? 12.315 9.126 12.052 1.00 32.94 471 ASN A CA 1
ATOM 3679 C C . ASN A 1 471 ? 12.869 10.348 12.785 1.00 32.94 471 ASN A C 1
ATOM 3681 O O . ASN A 1 471 ? 12.425 11.477 12.562 1.00 32.94 471 ASN A O 1
ATOM 3685 N N . GLU A 1 472 ? 13.813 10.111 13.689 1.00 29.88 472 GLU A N 1
ATOM 3686 C CA . GLU A 1 472 ? 14.876 11.082 13.895 1.00 29.88 472 GLU A CA 1
ATOM 3687 C C . GLU A 1 472 ? 15.514 11.343 12.520 1.00 29.88 472 GLU A C 1
ATOM 3689 O O . GLU A 1 472 ? 15.922 10.410 11.840 1.00 29.88 472 GLU A O 1
ATOM 3694 N N . THR A 1 473 ? 15.459 12.610 12.104 1.00 28.62 473 THR A N 1
ATOM 3695 C CA . THR A 1 473 ? 16.364 13.332 11.191 1.00 28.62 473 THR A CA 1
ATOM 3696 C C . THR A 1 473 ? 17.089 12.567 10.075 1.00 28.62 473 THR A C 1
ATOM 3698 O O . THR A 1 473 ? 17.958 11.737 10.337 1.00 28.62 473 THR A O 1
ATOM 3701 N N . GLY A 1 474 ? 16.866 13.022 8.840 1.00 28.42 474 GLY A N 1
ATOM 3702 C CA . GLY A 1 474 ? 17.707 12.769 7.669 1.00 28.42 474 GLY A CA 1
ATOM 3703 C C . GLY A 1 474 ? 17.106 13.404 6.435 1.00 28.42 474 GLY A C 1
ATOM 3704 O O . GLY A 1 474 ? 16.345 12.679 5.763 1.00 28.42 474 GLY A O 1
#